Protein AF-A0A1L0CRZ0-F1 (afdb_monomer_lite)

InterPro domains:
  IPR011990 Tetratricopeptide-like helical domain superfamily [G3DSA:1.25.40.10] (2-748)
  IPR015374 Chs5p-Arf1p binding [PF09295] (91-539)
  IPR015374 Chs5p-Arf1p binding [PTHR31975] (4-539)

Radius of gyration: 28.96 Å; chains: 1; bounding box: 88×79×81 Å

Secondary structure (DSSP, 8-state):
----GGG--EEE-SSTTHHHHHHHHHHHHHHHHTS--SS----S-TT-SS-PPEEEEEEEEEEPTT----GGGS-TTS-HHHHHHHS-EEEEEEEEEEEES---SSHHHHHHHHHHHHHHHHH----TT-----SEEETTEEE--EEEEEEEEEEETTTTEEEEEEEETTTEEEEEEE-TT--THHHHTTT-----TTSTTS---HHHHHHHHHHHHHHHHHHH---STT----S-TTEEE--GGG--SSS-HHHHHHHHHHHHGGGGGGG---TT-SS--SSSSHHHHHHHHHHHHH--HHHHHHHHHHHHHH---HHHHHHHHHHHHHHHHHTT-HHHHHHHHHHHHHHHHTS-HHHHHHTHHHHHHHHHHHHHHHHHHHHTT-TT----HHHHHHHHHHHHHH-TTSHHHHHHHHHHHHHHT-HHHHHHHHHT---TTPPPPP----SSTT--SSSPPEE-PPPSSS--HHHHT--HHHHHHHHHHS-HHHHT-GGGG--HHHHHHHHHHHHHHHHS-HHHHHHHHHHHEE-GGGGS---S--TTHHHHTTTPEEPPHHHHHHHHHHHHHHHHHHHHHHHHHHHHHT---SS-S--------HHHHHHHHHHHHHTT-HHHHHHHHHHHHHHS--HHHHHHHHHHHHHHHHHHHHHHHTTSS-HHHHHHHHHHHHHHHHHHHHHHHHHHHHTTB---HHHHHHHHHHHHHHTSGGGHHHHHHHHHHHS-HHHHHHHHHHHHTT--

Organism: NCBI:txid56406

Structure (mmCIF, N/CA/C/O backbone):
data_AF-A0A1L0CRZ0-F1
#
_entry.id   AF-A0A1L0CRZ0-F1
#
loop_
_atom_site.group_PDB
_atom_site.id
_atom_site.type_symbol
_atom_site.label_atom_id
_atom_site.label_alt_id
_atom_site.label_comp_id
_atom_site.label_asym_id
_atom_site.label_entity_id
_atom_site.label_seq_id
_atom_site.pdbx_PDB_ins_code
_atom_site.Cartn_x
_atom_site.Cartn_y
_atom_site.Cartn_z
_atom_site.occupancy
_atom_site.B_iso_or_equiv
_atom_site.auth_seq_id
_atom_site.auth_comp_id
_atom_site.auth_asym_id
_atom_site.auth_atom_id
_atom_site.pdbx_PDB_model_num
ATOM 1 N N . MET A 1 1 ? 21.233 -5.491 -5.737 1.00 48.38 1 MET A N 1
ATOM 2 C CA . MET A 1 1 ? 21.230 -6.700 -6.592 1.00 48.38 1 MET A CA 1
ATOM 3 C C . MET A 1 1 ? 21.535 -6.374 -8.059 1.00 48.38 1 MET A C 1
ATOM 5 O O . MET A 1 1 ? 20.983 -5.420 -8.595 1.00 48.38 1 MET A O 1
ATOM 9 N N . ILE A 1 2 ? 22.414 -7.146 -8.714 1.00 55.91 2 ILE A N 1
ATOM 10 C CA . ILE A 1 2 ? 22.699 -7.035 -10.160 1.00 55.91 2 ILE A CA 1
ATOM 11 C C . ILE A 1 2 ? 21.461 -7.488 -10.950 1.00 55.91 2 ILE A C 1
ATOM 13 O O . ILE A 1 2 ? 20.835 -8.490 -10.604 1.00 55.91 2 ILE A O 1
ATOM 17 N N . LEU A 1 3 ? 21.094 -6.751 -12.003 1.00 72.81 3 LEU A N 1
ATOM 18 C CA . LEU A 1 3 ? 19.977 -7.111 -12.873 1.00 72.81 3 LEU A CA 1
ATOM 19 C C . LEU A 1 3 ? 20.285 -8.415 -13.631 1.00 72.81 3 LEU A C 1
ATOM 21 O O . LEU A 1 3 ? 21.003 -8.404 -14.626 1.00 72.81 3 LEU A O 1
ATOM 25 N N . ASN A 1 4 ? 19.712 -9.529 -13.179 1.00 77.31 4 ASN A N 1
ATOM 26 C CA . ASN A 1 4 ? 19.877 -10.834 -13.822 1.00 77.31 4 ASN A CA 1
ATOM 27 C C . ASN A 1 4 ? 18.765 -11.109 -14.838 1.00 77.31 4 ASN A C 1
ATOM 29 O O . ASN A 1 4 ? 17.605 -10.745 -14.617 1.00 77.31 4 ASN A O 1
ATOM 33 N N . GLN A 1 5 ? 19.089 -11.842 -15.907 1.00 82.31 5 GLN A N 1
ATOM 34 C CA . GLN A 1 5 ? 18.139 -12.231 -16.957 1.00 82.31 5 GLN A CA 1
ATOM 35 C C . GLN A 1 5 ? 16.940 -13.015 -16.411 1.00 82.31 5 GLN A C 1
ATOM 37 O O . GLN A 1 5 ? 15.825 -12.890 -16.918 1.00 82.31 5 GLN A O 1
ATOM 42 N N . SER A 1 6 ? 17.163 -13.802 -15.357 1.00 81.94 6 SER A N 1
ATOM 43 C CA . SER A 1 6 ? 16.134 -14.595 -14.681 1.00 81.94 6 SER A CA 1
ATOM 44 C C . SER A 1 6 ? 15.103 -13.763 -13.908 1.00 81.94 6 SER A C 1
ATOM 46 O O . SER A 1 6 ? 14.075 -14.295 -13.500 1.00 81.94 6 SER A O 1
ATOM 48 N N . THR A 1 7 ? 15.345 -12.460 -13.741 1.00 83.62 7 THR A N 1
ATOM 49 C CA . THR A 1 7 ? 14.470 -11.541 -12.996 1.00 83.62 7 THR A CA 1
ATOM 50 C C . THR A 1 7 ? 13.693 -10.577 -13.897 1.00 83.62 7 THR A C 1
ATOM 52 O O . THR A 1 7 ? 12.997 -9.703 -13.386 1.00 83.62 7 THR A O 1
ATOM 55 N N . ILE A 1 8 ? 13.820 -10.701 -15.225 1.00 88.75 8 ILE A N 1
ATOM 56 C CA . ILE A 1 8 ? 13.175 -9.814 -16.204 1.00 88.75 8 ILE A CA 1
ATOM 57 C C . ILE A 1 8 ? 12.020 -10.571 -16.878 1.00 88.75 8 ILE A C 1
ATOM 59 O O . ILE A 1 8 ? 12.276 -11.430 -17.729 1.00 88.75 8 ILE A O 1
ATOM 63 N N . PRO A 1 9 ? 10.753 -10.289 -16.525 1.00 91.25 9 PRO A N 1
ATOM 64 C CA . PRO A 1 9 ? 9.622 -10.801 -17.288 1.00 91.25 9 PRO A CA 1
ATOM 65 C C . PRO A 1 9 ? 9.536 -10.102 -18.646 1.00 91.25 9 PRO A C 1
ATOM 67 O O . PRO A 1 9 ? 9.933 -8.949 -18.774 1.00 91.25 9 PRO A O 1
ATOM 70 N N . GLU A 1 10 ? 8.997 -10.776 -19.662 1.00 90.94 10 GLU A N 1
ATOM 71 C CA . GLU A 1 10 ? 8.817 -10.188 -20.995 1.00 90.94 10 GLU A CA 1
ATOM 72 C C . GLU A 1 10 ? 7.510 -10.646 -21.646 1.00 90.94 10 GLU A C 1
ATOM 74 O O . GLU A 1 10 ? 7.184 -11.832 -21.659 1.00 90.94 10 GLU A O 1
ATOM 79 N N . VAL A 1 11 ? 6.789 -9.710 -22.255 1.00 91.44 11 VAL A N 1
ATOM 80 C CA . VAL A 1 11 ? 5.614 -9.967 -23.094 1.00 91.44 11 VAL A CA 1
ATOM 81 C C . VAL A 1 11 ? 5.996 -9.737 -24.548 1.00 91.44 11 VAL A C 1
ATOM 83 O O . VAL A 1 11 ? 6.642 -8.744 -24.869 1.00 91.44 11 VAL A O 1
ATOM 86 N N . THR A 1 12 ? 5.625 -10.661 -25.432 1.00 90.19 12 THR A N 1
ATOM 87 C CA . THR A 1 12 ? 5.870 -10.523 -26.877 1.00 90.19 12 THR A CA 1
ATOM 88 C C . THR A 1 12 ? 4.821 -9.640 -27.550 1.00 90.19 12 THR A C 1
ATOM 90 O O . THR A 1 12 ? 3.622 -9.821 -27.341 1.00 90.19 12 THR A O 1
ATOM 93 N N . ASP A 1 13 ? 5.278 -8.709 -28.388 1.00 86.25 13 ASP A N 1
ATOM 94 C CA . ASP A 1 13 ? 4.403 -7.868 -29.207 1.00 86.25 13 ASP A CA 1
ATOM 95 C C . ASP A 1 13 ? 4.008 -8.583 -30.510 1.00 86.25 13 ASP A C 1
ATOM 97 O O . ASP A 1 13 ? 4.809 -9.298 -31.116 1.00 86.25 13 ASP A O 1
ATOM 101 N N . GLU A 1 14 ? 2.792 -8.326 -30.993 1.00 83.56 14 GLU A N 1
ATOM 102 C CA . GLU A 1 14 ? 2.298 -8.819 -32.287 1.00 83.56 14 GLU A CA 1
ATOM 103 C C . GLU A 1 14 ? 2.924 -8.072 -33.474 1.00 83.56 14 GLU A C 1
ATOM 105 O O . GLU A 1 14 ? 3.139 -8.642 -34.546 1.00 83.56 14 GLU A O 1
ATOM 110 N N . TYR A 1 15 ? 3.213 -6.784 -33.289 1.00 80.62 15 TYR A N 1
ATOM 111 C CA . TYR A 1 15 ? 3.861 -5.929 -34.276 1.00 80.62 15 TYR A CA 1
ATOM 112 C C . TYR A 1 15 ? 4.860 -4.983 -33.607 1.00 80.62 15 TYR A C 1
ATOM 114 O O . TYR A 1 15 ? 4.836 -4.762 -32.398 1.00 80.62 15 TYR A O 1
ATOM 122 N N . LEU A 1 16 ? 5.757 -4.421 -34.416 1.00 78.75 16 LEU A N 1
ATOM 123 C CA . LEU A 1 16 ? 6.826 -3.545 -33.947 1.00 78.75 16 LEU A CA 1
ATOM 124 C C . LEU A 1 16 ? 6.248 -2.346 -33.170 1.00 78.75 16 LEU A C 1
ATOM 126 O O . LEU A 1 16 ? 5.421 -1.613 -33.708 1.00 78.75 16 LEU A O 1
ATOM 130 N N . SER A 1 17 ? 6.693 -2.131 -31.928 1.00 79.06 17 SER A N 1
ATOM 131 C CA . SER A 1 17 ? 6.272 -0.983 -31.102 1.00 79.06 17 SER A CA 1
ATOM 132 C C . SER A 1 17 ? 4.788 -0.974 -30.689 1.00 79.06 17 SER A C 1
ATOM 134 O O . SER A 1 17 ? 4.218 0.094 -30.449 1.00 79.06 17 SER A O 1
ATOM 136 N N . GLN A 1 18 ? 4.150 -2.148 -30.560 1.00 84.50 18 GLN A N 1
ATOM 137 C CA . GLN A 1 18 ? 2.753 -2.267 -30.115 1.00 84.50 18 GLN A CA 1
ATOM 138 C C . GLN A 1 18 ? 2.515 -1.620 -28.745 1.00 84.50 18 GLN A C 1
ATOM 140 O O . GLN A 1 18 ? 1.563 -0.849 -28.592 1.00 84.50 18 GLN A O 1
ATOM 145 N N . ALA A 1 19 ? 3.372 -1.906 -27.762 1.00 86.00 19 ALA A N 1
ATOM 146 C CA . ALA A 1 19 ? 3.200 -1.404 -26.400 1.00 86.00 19 ALA A CA 1
ATOM 147 C C . ALA A 1 19 ? 3.255 0.133 -26.333 1.00 86.00 19 ALA A C 1
ATOM 149 O O . ALA A 1 19 ? 2.377 0.760 -25.735 1.00 86.00 19 ALA A O 1
ATOM 150 N N . LEU A 1 20 ? 4.229 0.751 -27.013 1.00 85.50 20 LEU A N 1
ATOM 151 C CA . LEU A 1 20 ? 4.345 2.212 -27.126 1.00 85.50 20 LEU A CA 1
ATOM 152 C C . LEU A 1 20 ? 3.129 2.841 -27.819 1.00 85.50 20 LEU A C 1
ATOM 154 O O . LEU A 1 20 ? 2.609 3.860 -27.359 1.00 85.50 20 LEU A O 1
ATOM 158 N N . PHE A 1 21 ? 2.639 2.222 -28.895 1.00 83.31 21 PHE A N 1
ATOM 159 C CA . PHE A 1 21 ? 1.452 2.699 -29.604 1.00 83.31 21 PHE A CA 1
ATOM 160 C C . PHE A 1 21 ? 0.204 2.696 -28.705 1.00 83.31 21 PHE A C 1
ATOM 162 O O . PHE A 1 21 ? -0.512 3.700 -28.621 1.00 83.31 21 PHE A O 1
ATOM 169 N N . GLU A 1 22 ? -0.059 1.591 -28.001 1.00 83.44 22 GLU A N 1
ATOM 170 C CA . GLU A 1 22 ? -1.217 1.495 -27.104 1.00 83.44 22 GLU A CA 1
ATOM 171 C C . GLU A 1 22 ? -1.066 2.389 -25.861 1.00 83.44 22 GLU A C 1
ATOM 173 O O . GLU A 1 22 ? -2.067 2.936 -25.381 1.00 83.44 22 GLU A O 1
ATOM 178 N N . ARG A 1 23 ? 0.161 2.623 -25.373 1.00 85.31 23 ARG A N 1
ATOM 179 C CA . ARG A 1 23 ? 0.439 3.603 -24.309 1.00 85.31 23 ARG A CA 1
ATOM 180 C C . ARG A 1 23 ? 0.071 5.020 -24.743 1.00 85.31 23 ARG A C 1
ATOM 182 O O . ARG A 1 23 ? -0.731 5.666 -24.071 1.00 85.31 23 ARG A O 1
ATOM 189 N N . GLN A 1 24 ? 0.542 5.460 -25.908 1.00 81.56 24 GLN A N 1
ATOM 190 C CA . GLN A 1 24 ? 0.249 6.800 -26.426 1.00 81.56 24 GLN A CA 1
ATOM 191 C C . GLN A 1 24 ? -1.250 7.018 -26.684 1.00 81.56 24 GLN A C 1
ATOM 193 O O . GLN A 1 24 ? -1.809 8.085 -26.418 1.00 81.56 24 GLN A O 1
ATOM 198 N N . LYS A 1 25 ? -1.942 5.987 -27.175 1.00 79.75 25 LYS A N 1
ATOM 199 C CA . LYS A 1 25 ? -3.401 6.003 -27.334 1.00 79.75 25 LYS A CA 1
ATOM 200 C C . LYS A 1 25 ? -4.125 6.095 -25.988 1.00 79.75 25 LYS A C 1
ATOM 202 O O . LYS A 1 25 ? -5.126 6.806 -25.891 1.00 79.75 25 LYS A O 1
ATOM 207 N N . SER A 1 26 ? -3.615 5.418 -24.959 1.00 78.25 26 SER A N 1
ATOM 208 C CA . SER A 1 26 ? -4.152 5.483 -23.593 1.00 78.25 26 SER A CA 1
ATOM 209 C C . SER A 1 26 ? -3.949 6.866 -22.965 1.00 78.25 26 SER A C 1
ATOM 211 O O . SER A 1 26 ? -4.863 7.372 -22.321 1.00 78.25 26 SER A O 1
ATOM 213 N N . LEU A 1 27 ? -2.831 7.543 -23.252 1.00 76.31 27 LEU A N 1
ATOM 214 C CA . LEU A 1 27 ? -2.550 8.900 -22.766 1.00 76.31 27 LEU A CA 1
ATOM 215 C C . LEU A 1 27 ? -3.605 9.930 -23.211 1.00 76.31 27 LEU A C 1
ATOM 217 O O . LEU A 1 27 ? -3.998 10.808 -22.437 1.00 76.31 27 LEU A O 1
ATOM 221 N N . ARG A 1 28 ? -4.140 9.783 -24.433 1.00 69.94 28 ARG A N 1
ATOM 222 C CA . ARG A 1 28 ? -5.269 10.597 -24.925 1.00 69.94 28 ARG A CA 1
ATOM 223 C C . ARG A 1 28 ? -6.557 10.353 -24.138 1.00 69.94 28 ARG A C 1
ATOM 225 O O . ARG A 1 28 ? -7.314 11.295 -23.926 1.00 69.94 28 ARG A O 1
ATOM 232 N N . LEU A 1 29 ? -6.809 9.113 -23.716 1.00 66.19 29 LEU A N 1
ATOM 233 C CA . LEU A 1 29 ? -7.982 8.766 -22.909 1.00 66.19 29 LEU A CA 1
ATOM 234 C C . LEU A 1 29 ? -7.854 9.367 -21.505 1.00 66.19 29 LEU A C 1
ATOM 236 O O . LEU A 1 29 ? -8.732 10.124 -21.098 1.00 66.19 29 LEU A O 1
ATOM 240 N N . TRP A 1 30 ? -6.721 9.147 -20.832 1.00 63.62 30 TRP A N 1
ATOM 241 C CA . TRP A 1 30 ? -6.451 9.686 -19.491 1.00 63.62 30 TRP A CA 1
ATOM 242 C C . TRP A 1 30 ? -6.563 11.211 -19.436 1.00 63.62 30 TRP A C 1
ATOM 244 O O . TRP A 1 30 ? -7.198 11.775 -18.547 1.00 63.62 30 TRP A O 1
ATOM 254 N N . SER A 1 31 ? -6.020 11.896 -20.441 1.00 57.59 31 SER A N 1
ATOM 255 C CA . SER A 1 31 ? -5.991 13.359 -20.471 1.00 57.59 31 SER A CA 1
ATOM 256 C C . SER A 1 31 ? -7.346 14.029 -20.721 1.00 57.59 31 SER A C 1
ATOM 258 O O . SER A 1 31 ? -7.517 15.202 -20.379 1.00 57.59 31 SER A O 1
ATOM 260 N N . ASN A 1 32 ? -8.298 13.334 -21.350 1.00 47.41 32 ASN A N 1
ATOM 261 C CA . ASN A 1 32 ? -9.626 13.887 -21.627 1.00 47.41 32 ASN A CA 1
ATOM 262 C C . ASN A 1 32 ? -10.521 13.869 -20.379 1.00 47.41 32 ASN A C 1
ATOM 264 O O . ASN A 1 32 ? -11.357 14.753 -20.223 1.00 47.41 32 ASN A O 1
ATOM 268 N N . HIS A 1 33 ? -10.297 12.928 -19.459 1.00 47.53 33 HIS A N 1
ATOM 269 C CA . HIS A 1 33 ? -11.049 12.823 -18.205 1.00 47.53 33 HIS A CA 1
ATOM 270 C C . HIS A 1 33 ? -10.680 13.902 -17.171 1.00 47.53 33 HIS A C 1
ATOM 272 O O . HIS A 1 33 ? -11.473 14.206 -16.288 1.00 47.53 33 HIS A O 1
ATOM 278 N N . LEU A 1 34 ? -9.509 14.532 -17.307 1.00 47.81 34 LEU A N 1
ATOM 279 C CA . LEU A 1 34 ? -8.996 15.539 -16.368 1.00 47.81 34 LEU A CA 1
ATOM 280 C C . LEU A 1 34 ? -9.437 16.983 -16.680 1.00 47.81 34 LEU A C 1
ATOM 282 O O . LEU A 1 34 ? -9.203 17.878 -15.869 1.00 47.81 34 LEU A O 1
ATOM 286 N N . GLN A 1 35 ? -10.048 17.243 -17.844 1.00 41.91 35 GLN A N 1
ATOM 287 C CA . GLN A 1 35 ? -10.444 18.600 -18.261 1.00 41.91 35 GLN A CA 1
ATOM 288 C C . GLN A 1 35 ? -11.885 18.983 -17.900 1.00 41.91 35 GLN A C 1
ATOM 290 O O . GLN A 1 35 ? -12.223 20.167 -17.950 1.00 41.91 35 GLN A O 1
ATOM 295 N N . GLU A 1 36 ? -12.720 18.024 -17.502 1.00 33.81 36 GLU A N 1
ATOM 296 C CA . GLU A 1 36 ? -14.083 18.281 -17.040 1.00 33.81 36 GLU A CA 1
ATOM 297 C C . GLU A 1 36 ? -14.145 18.174 -15.514 1.00 33.81 36 GLU A C 1
ATOM 299 O O . GLU A 1 36 ? -14.246 17.088 -14.955 1.00 33.81 36 GLU A O 1
ATOM 304 N N . VAL A 1 37 ? -14.130 19.306 -14.812 1.00 37.50 37 VAL A N 1
ATOM 305 C CA . VAL A 1 37 ? -14.744 19.367 -13.477 1.00 37.50 37 VAL A CA 1
ATOM 306 C C . VAL A 1 37 ? -15.699 20.554 -13.478 1.00 37.50 37 VAL A C 1
ATOM 308 O O . VAL A 1 37 ? -15.270 21.695 -13.666 1.00 37.50 37 VAL A O 1
ATOM 311 N N . PRO A 1 38 ? -17.009 20.296 -13.319 1.00 39.12 38 PRO A N 1
ATOM 312 C CA . PRO A 1 38 ? -17.594 20.560 -12.010 1.00 39.12 38 PRO A CA 1
ATOM 313 C C . PRO A 1 38 ? -18.615 19.509 -11.527 1.00 39.12 38 PRO A C 1
ATOM 315 O O . PRO A 1 38 ? -19.578 19.167 -12.203 1.00 39.12 38 PRO A O 1
ATOM 318 N N . VAL A 1 39 ? -18.452 19.138 -10.254 1.00 33.75 39 VAL A N 1
ATOM 319 C CA . VAL A 1 39 ? -19.509 18.905 -9.248 1.00 33.75 39 VAL A CA 1
ATOM 320 C C . VAL A 1 39 ? -20.385 17.644 -9.339 1.00 33.75 39 VAL A C 1
ATOM 322 O O . VAL A 1 39 ? -20.712 17.130 -8.277 1.00 33.75 39 VAL A O 1
ATOM 325 N N . GLU A 1 40 ? -20.707 17.049 -10.485 1.00 30.17 40 GLU A N 1
ATOM 326 C CA . GLU A 1 40 ? -21.538 15.824 -10.495 1.00 30.17 40 GLU A CA 1
ATOM 327 C C . GLU A 1 40 ? -21.241 14.914 -11.692 1.00 30.17 40 GLU A C 1
ATOM 329 O O . GLU A 1 40 ? -21.928 14.981 -12.707 1.00 30.17 40 GLU A O 1
ATOM 334 N N . VAL A 1 41 ? -20.277 13.995 -11.574 1.00 28.11 41 VAL A N 1
ATOM 335 C CA . VAL A 1 41 ? -20.257 12.807 -12.445 1.00 28.11 41 VAL A CA 1
ATOM 336 C C . VAL A 1 41 ? -19.919 11.568 -11.626 1.00 28.11 41 VAL A C 1
ATOM 338 O O . VAL A 1 41 ? -18.829 11.410 -11.084 1.00 28.11 41 VAL A O 1
ATOM 341 N N . LYS A 1 42 ? -20.908 10.678 -11.541 1.00 29.97 42 LYS A N 1
ATOM 342 C CA . LYS A 1 42 ? -20.794 9.323 -11.010 1.00 29.97 42 LYS A CA 1
ATOM 343 C C . LYS A 1 42 ? -19.965 8.459 -11.976 1.00 29.97 42 LYS A C 1
ATOM 345 O O . LYS A 1 42 ? -20.487 8.053 -13.004 1.00 29.97 42 LYS A O 1
ATOM 350 N N . SER A 1 43 ? -18.720 8.184 -11.574 1.00 33.06 43 SER A N 1
ATOM 351 C CA . SER A 1 43 ? -17.918 6.953 -11.738 1.00 33.06 43 SER A CA 1
ATOM 352 C C . SER A 1 43 ? -17.751 6.310 -13.130 1.00 33.06 43 SER A C 1
ATOM 354 O O . SER A 1 43 ? -18.717 5.848 -13.733 1.00 33.06 43 SER A O 1
ATOM 356 N N . LEU A 1 44 ? -16.489 6.079 -13.535 1.00 35.06 44 LEU A N 1
ATOM 357 C CA . LEU A 1 44 ? -15.878 4.736 -13.428 1.00 35.06 44 LEU A CA 1
ATOM 358 C C . LEU A 1 44 ? -14.355 4.764 -13.683 1.00 35.06 44 LEU A C 1
ATOM 360 O O . LEU A 1 44 ? -13.917 4.919 -14.819 1.00 35.06 44 LEU A O 1
ATOM 364 N N . LYS A 1 45 ? -13.612 4.476 -12.598 1.00 41.25 45 LYS A N 1
ATOM 365 C CA . LYS A 1 45 ? -12.151 4.298 -12.419 1.00 41.25 45 LYS A CA 1
ATOM 366 C C . LYS A 1 45 ? -11.333 5.547 -12.061 1.00 41.25 45 LYS A C 1
ATOM 368 O O . LYS A 1 45 ? -10.366 5.900 -12.719 1.00 41.25 45 LYS A O 1
ATOM 373 N N . ASP A 1 46 ? -11.627 6.103 -10.889 1.00 42.94 46 ASP A N 1
ATOM 374 C CA . ASP A 1 46 ? -10.885 7.190 -10.221 1.00 42.94 46 ASP A CA 1
ATOM 375 C C . ASP A 1 46 ? -9.463 6.811 -9.725 1.00 42.94 46 ASP A C 1
ATOM 377 O O . ASP A 1 46 ? -8.899 7.481 -8.861 1.00 42.94 46 ASP A O 1
ATOM 381 N N . GLY A 1 47 ? -8.867 5.745 -10.274 1.00 43.84 47 GLY A N 1
ATOM 382 C CA . GLY A 1 47 ? -7.487 5.308 -10.020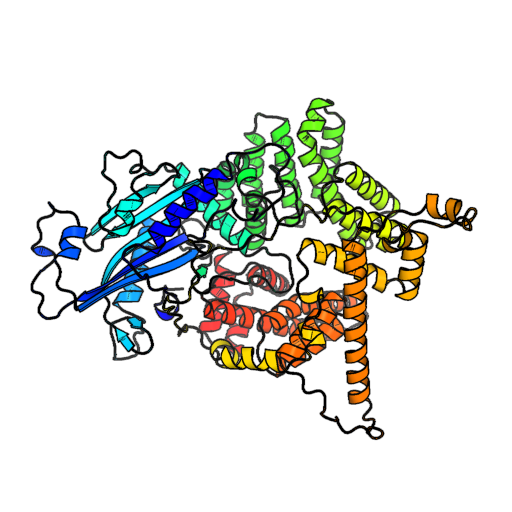 1.00 43.84 47 GLY A CA 1
ATOM 383 C C . GLY A 1 47 ? -6.464 5.859 -11.024 1.00 43.84 47 GLY A C 1
ATOM 384 O O . GLY A 1 47 ? -5.306 5.461 -10.997 1.00 43.84 47 GLY A O 1
ATOM 385 N N . GLU A 1 48 ? -6.866 6.748 -11.935 1.00 52.78 48 GLU A N 1
ATOM 386 C CA . GLU A 1 48 ? -6.044 7.163 -13.086 1.00 52.78 48 GLU A CA 1
ATOM 387 C C . GLU A 1 48 ? -5.187 8.421 -12.850 1.00 52.78 48 GLU A C 1
ATOM 389 O O . GLU A 1 48 ? -4.398 8.787 -13.717 1.00 52.78 48 GLU A O 1
ATOM 394 N N . TYR A 1 49 ? -5.266 9.060 -11.676 1.00 60.28 49 TYR A N 1
ATOM 395 C CA . TYR A 1 49 ? -4.516 10.295 -11.385 1.00 60.28 49 TYR A CA 1
ATOM 396 C C . TYR A 1 49 ? -3.000 10.122 -11.450 1.00 60.28 49 TYR A C 1
ATOM 398 O O . TYR A 1 49 ? -2.281 11.009 -11.906 1.00 60.28 49 TYR A O 1
ATOM 406 N N . LEU A 1 50 ? -2.506 8.972 -10.998 1.00 77.94 50 LEU A N 1
ATOM 407 C CA . LEU A 1 50 ? -1.075 8.713 -10.999 1.00 77.94 50 LEU A CA 1
ATOM 408 C C . LEU A 1 50 ? -0.595 8.296 -12.388 1.00 77.94 50 LEU A C 1
ATOM 410 O O . LEU A 1 50 ? 0.536 8.621 -12.728 1.00 77.94 50 LEU A O 1
ATOM 414 N N . GLY A 1 51 ? -1.427 7.642 -13.208 1.00 79.50 51 GLY A N 1
ATOM 415 C CA . GLY A 1 51 ? -1.095 7.124 -14.546 1.00 79.50 51 GLY A CA 1
ATOM 416 C C . GLY A 1 51 ? -0.583 5.667 -14.560 1.00 79.50 51 GLY A C 1
ATOM 417 O O . GLY A 1 51 ? -0.668 4.969 -13.544 1.00 79.50 51 GLY A O 1
ATOM 418 N N . PRO A 1 52 ? -0.002 5.193 -15.676 1.00 84.62 52 PRO A N 1
ATOM 419 C CA . PRO A 1 52 ? 0.516 3.827 -15.818 1.00 84.62 52 PRO A CA 1
ATOM 420 C C . PRO A 1 52 ? 1.892 3.631 -15.151 1.00 84.62 52 PRO A C 1
ATOM 422 O O . PRO A 1 52 ? 2.606 4.610 -14.938 1.00 84.62 52 PRO A O 1
ATOM 425 N N . PRO A 1 53 ? 2.310 2.386 -14.848 1.00 89.19 53 PRO A N 1
ATOM 426 C CA . PRO A 1 53 ? 3.711 2.100 -14.519 1.00 89.19 53 PRO A CA 1
ATOM 427 C C . PRO A 1 53 ? 4.648 2.485 -15.673 1.00 89.19 53 PRO A C 1
ATOM 429 O O . PRO A 1 53 ? 4.207 2.666 -16.814 1.00 89.19 53 PRO A O 1
ATOM 432 N N . ASP A 1 54 ? 5.945 2.595 -15.396 1.00 93.44 54 ASP A N 1
ATOM 433 C CA . ASP A 1 54 ? 6.922 2.855 -16.451 1.00 93.44 54 ASP A CA 1
ATOM 434 C C . ASP A 1 54 ? 6.997 1.641 -17.389 1.00 93.44 54 ASP A C 1
ATOM 436 O O . ASP A 1 54 ? 6.784 0.497 -16.978 1.00 93.44 54 ASP A O 1
ATOM 440 N N . LEU A 1 55 ? 7.242 1.888 -18.673 1.00 93.50 55 LEU A N 1
ATOM 441 C CA . LEU A 1 55 ? 7.276 0.861 -19.714 1.00 93.50 55 LEU A CA 1
ATOM 442 C C . LEU A 1 55 ? 8.694 0.748 -20.264 1.00 93.50 55 LEU A C 1
ATOM 444 O O . LEU A 1 55 ? 9.285 1.757 -20.641 1.00 93.50 55 LEU A O 1
ATOM 448 N N . VAL A 1 56 ? 9.204 -0.476 -20.366 1.00 94.69 56 VAL A N 1
ATOM 449 C CA . VAL A 1 56 ? 10.431 -0.784 -21.103 1.00 94.69 56 VAL A CA 1
ATOM 450 C C . VAL A 1 56 ? 10.050 -1.603 -22.320 1.00 94.69 56 VAL A C 1
ATOM 452 O O . VAL A 1 56 ? 9.466 -2.679 -22.193 1.00 94.69 56 VAL A O 1
ATOM 455 N N . GLN A 1 57 ? 10.399 -1.106 -23.499 1.00 92.62 57 GLN A N 1
ATOM 456 C CA . GLN A 1 57 ? 10.248 -1.827 -24.750 1.00 92.62 57 GLN A CA 1
ATOM 457 C C . GLN A 1 57 ? 11.618 -2.168 -25.339 1.00 92.62 57 GLN A C 1
ATOM 459 O O . GLN A 1 57 ? 12.455 -1.292 -25.543 1.00 92.62 57 GLN A O 1
ATOM 464 N N . VAL A 1 58 ? 11.829 -3.445 -25.645 1.00 92.75 58 VAL A N 1
ATOM 465 C CA . VAL A 1 58 ? 13.080 -3.996 -26.164 1.00 92.75 58 VAL A CA 1
ATOM 466 C C . VAL A 1 58 ? 12.859 -4.517 -27.579 1.00 92.75 58 VAL A C 1
ATOM 468 O O . VAL A 1 58 ? 11.951 -5.306 -27.836 1.00 92.75 58 VAL A O 1
ATOM 471 N N . TYR A 1 59 ? 13.727 -4.121 -28.505 1.00 91.00 59 TYR A N 1
ATOM 472 C CA . TYR A 1 59 ? 13.828 -4.742 -29.821 1.00 91.00 59 TYR A CA 1
ATOM 473 C C . TYR A 1 59 ? 15.071 -5.628 -29.884 1.00 91.00 59 TYR A C 1
ATOM 475 O O . TYR A 1 59 ? 16.203 -5.148 -29.758 1.00 91.00 59 TYR A O 1
ATOM 483 N N . LYS A 1 60 ? 14.859 -6.927 -30.113 1.00 90.56 60 LYS A N 1
ATOM 484 C CA . LYS A 1 60 ? 15.920 -7.938 -30.135 1.00 90.56 60 LYS A CA 1
ATOM 485 C C . LYS A 1 60 ? 15.830 -8.849 -31.355 1.00 90.56 60 LYS A C 1
ATOM 487 O O . LYS A 1 60 ? 14.753 -9.106 -31.896 1.00 90.56 60 LYS A O 1
ATOM 492 N N . TYR A 1 61 ? 16.981 -9.329 -31.813 1.00 89.50 61 TYR A N 1
ATOM 493 C CA . TYR A 1 61 ? 17.091 -10.146 -33.020 1.00 89.50 61 TYR A CA 1
ATOM 494 C C . TYR A 1 61 ? 18.207 -11.186 -32.922 1.00 89.50 61 TYR A C 1
ATOM 496 O O . TYR A 1 61 ? 19.137 -11.057 -32.132 1.00 89.50 61 TYR A O 1
ATOM 504 N N . ILE A 1 62 ? 18.125 -12.222 -33.753 1.00 88.44 62 ILE A N 1
ATOM 505 C CA . ILE A 1 62 ? 19.192 -13.208 -33.943 1.00 88.44 62 ILE A CA 1
ATOM 506 C C . ILE A 1 62 ? 19.892 -12.890 -35.262 1.00 88.44 62 ILE A C 1
ATOM 508 O O . ILE A 1 62 ? 19.268 -12.925 -36.330 1.00 88.44 62 ILE A O 1
ATOM 512 N N . GLN A 1 63 ? 21.185 -12.576 -35.181 1.00 81.75 63 GLN A N 1
ATOM 513 C CA . GLN A 1 63 ? 22.005 -12.256 -36.348 1.00 81.75 63 GLN A CA 1
ATOM 514 C C . GLN A 1 63 ? 22.173 -13.484 -37.255 1.00 81.75 63 GLN A C 1
ATOM 516 O O . GLN A 1 63 ? 22.426 -14.592 -36.773 1.00 81.75 63 GLN A O 1
ATOM 521 N N . ASP A 1 64 ? 22.025 -13.291 -38.568 1.00 80.31 64 ASP A N 1
ATOM 522 C CA . ASP A 1 64 ? 22.305 -14.338 -39.549 1.00 80.31 64 ASP A CA 1
ATOM 523 C C . ASP A 1 64 ? 23.833 -14.547 -39.664 1.00 80.31 64 ASP A C 1
ATOM 525 O O . ASP A 1 64 ? 24.558 -13.579 -39.902 1.00 80.31 64 ASP A O 1
ATOM 529 N N . PRO A 1 65 ? 24.358 -15.781 -39.521 1.00 73.19 65 PRO A N 1
ATOM 530 C CA . PRO A 1 65 ? 25.790 -16.057 -39.667 1.00 73.19 65 PRO A CA 1
ATOM 531 C C . PRO A 1 65 ? 26.366 -15.690 -41.042 1.00 73.19 65 PRO A C 1
ATOM 533 O O . PRO A 1 65 ? 27.579 -15.558 -41.179 1.00 73.19 65 PRO A O 1
ATOM 536 N N . SER A 1 66 ? 25.516 -15.583 -42.069 1.00 71.31 66 SER A N 1
ATOM 537 C CA . SER A 1 66 ? 25.905 -15.212 -43.434 1.00 71.31 66 SER A CA 1
ATOM 538 C C . SER A 1 66 ? 26.002 -13.701 -43.665 1.00 71.31 66 SER A C 1
ATOM 540 O O . SER A 1 66 ? 26.336 -13.276 -44.776 1.00 71.31 66 SER A O 1
ATOM 542 N N . ASP A 1 67 ? 25.693 -12.891 -42.652 1.00 66.44 67 ASP A N 1
ATOM 543 C CA . ASP A 1 67 ? 25.709 -11.442 -42.773 1.00 66.44 67 ASP A CA 1
ATOM 544 C C . ASP A 1 67 ? 27.136 -10.876 -42.710 1.00 66.44 67 ASP A C 1
ATOM 546 O O . ASP A 1 67 ? 27.905 -11.171 -41.797 1.00 66.44 67 ASP A O 1
ATOM 550 N N . THR A 1 68 ? 27.496 -10.052 -43.694 1.00 61.88 68 THR A N 1
ATOM 551 C CA . THR A 1 68 ? 28.826 -9.429 -43.817 1.00 61.88 68 THR A CA 1
ATOM 552 C C . THR A 1 68 ? 28.809 -7.934 -43.501 1.00 61.88 68 THR A C 1
ATOM 554 O O . THR A 1 68 ? 29.838 -7.269 -43.638 1.00 61.88 68 THR A O 1
ATOM 557 N N . THR A 1 69 ? 27.653 -7.369 -43.142 1.00 64.00 69 THR A N 1
ATOM 558 C CA . THR A 1 69 ? 27.523 -5.950 -42.791 1.00 64.00 69 THR A CA 1
ATOM 559 C C . THR A 1 69 ? 28.136 -5.680 -41.417 1.00 64.00 69 THR A C 1
ATOM 561 O O . THR A 1 69 ? 27.676 -6.209 -40.406 1.00 64.00 69 THR A O 1
ATOM 564 N N . ASN A 1 70 ? 29.166 -4.832 -41.380 1.00 59.22 70 ASN A N 1
ATOM 565 C CA . ASN A 1 70 ? 29.827 -4.404 -40.147 1.00 59.22 70 ASN A CA 1
ATOM 566 C C . ASN A 1 70 ? 29.402 -2.979 -39.773 1.00 59.22 70 ASN A C 1
ATOM 568 O O . ASN A 1 70 ? 29.414 -2.092 -40.631 1.00 59.22 70 ASN A O 1
ATOM 572 N N . GLU A 1 71 ? 29.143 -2.737 -38.484 1.00 55.38 71 GLU A N 1
ATOM 573 C CA . GLU A 1 71 ? 28.842 -1.402 -37.930 1.00 55.38 71 GLU A CA 1
ATOM 574 C C . GLU A 1 71 ? 29.899 -0.355 -38.313 1.00 55.38 71 GLU A C 1
ATOM 576 O O . GLU A 1 71 ? 29.572 0.781 -38.640 1.00 55.38 71 GLU A O 1
ATOM 581 N N . SER A 1 72 ? 31.172 -0.755 -38.382 1.00 53.34 72 SER A N 1
ATOM 582 C CA . SER A 1 72 ? 32.300 0.120 -38.729 1.00 53.34 72 SER A CA 1
ATOM 583 C C . SER A 1 72 ? 32.314 0.614 -40.182 1.00 53.34 72 SER A C 1
ATOM 585 O O . SER A 1 72 ? 33.079 1.521 -40.508 1.00 53.34 72 SER A O 1
ATOM 587 N N . SER A 1 73 ? 31.496 0.027 -41.063 1.00 48.16 73 SER A N 1
ATOM 588 C CA . SER A 1 73 ? 31.430 0.370 -42.492 1.00 48.16 73 SER A CA 1
ATOM 589 C C . SER A 1 73 ? 30.243 1.265 -42.872 1.00 48.16 73 SER A C 1
ATOM 591 O O . SER A 1 73 ? 30.201 1.769 -43.997 1.00 48.16 73 SER A O 1
ATOM 593 N N . TYR A 1 74 ? 29.310 1.512 -41.945 1.00 50.09 74 TYR A N 1
ATOM 594 C CA . TYR A 1 74 ? 28.178 2.412 -42.161 1.00 50.09 74 TYR A CA 1
ATOM 595 C C . TYR A 1 74 ? 28.583 3.872 -41.918 1.00 50.09 74 TYR A C 1
ATOM 597 O O . TYR A 1 74 ? 29.080 4.244 -40.858 1.00 50.09 74 TYR A O 1
ATOM 605 N N . LEU A 1 75 ? 28.369 4.725 -42.921 1.00 47.97 75 LEU A N 1
ATOM 606 C CA . LEU A 1 75 ? 28.532 6.173 -42.782 1.00 47.97 75 LEU A CA 1
ATOM 607 C C . LEU A 1 75 ? 27.412 6.737 -41.881 1.00 47.97 75 LEU A C 1
ATOM 609 O O . LEU A 1 75 ? 26.250 6.412 -42.117 1.00 47.97 75 LEU A O 1
ATOM 613 N N . PRO A 1 76 ? 27.704 7.661 -40.944 1.00 47.16 76 PRO A N 1
ATOM 614 C CA . PRO A 1 76 ? 26.742 8.217 -39.976 1.00 47.16 76 PRO A CA 1
ATOM 615 C C . PRO A 1 76 ? 25.709 9.191 -40.586 1.00 47.16 76 PRO A C 1
ATOM 617 O O . PRO A 1 76 ? 25.238 10.107 -39.921 1.00 47.16 76 PRO A O 1
ATOM 620 N N . LYS A 1 77 ? 25.392 9.062 -41.881 1.00 47.62 77 LYS A N 1
ATOM 621 C CA . LYS A 1 77 ? 24.474 9.966 -42.597 1.00 47.62 77 LYS A CA 1
ATOM 622 C C . LYS A 1 77 ? 23.024 9.477 -42.645 1.00 47.62 77 LYS A C 1
ATOM 624 O O . LYS A 1 77 ? 22.156 10.281 -42.963 1.00 47.62 77 LYS A O 1
ATOM 629 N N . ASN A 1 78 ? 22.776 8.213 -42.315 1.00 52.44 78 ASN A N 1
ATOM 630 C CA . ASN A 1 78 ? 21.446 7.611 -42.273 1.00 52.44 78 ASN A CA 1
ATOM 631 C C . ASN A 1 78 ? 21.127 7.243 -40.818 1.00 52.44 78 ASN A C 1
ATOM 633 O O . ASN A 1 78 ? 22.048 6.998 -40.037 1.00 52.44 78 ASN A O 1
ATOM 637 N N . SER A 1 79 ? 19.852 7.278 -40.436 1.00 59.59 79 SER A N 1
ATOM 638 C CA . SER A 1 79 ? 19.428 7.064 -39.048 1.00 59.59 79 SER A CA 1
ATOM 639 C C . SER A 1 79 ? 19.947 5.716 -38.505 1.00 59.59 79 SER A C 1
ATOM 641 O O . SER A 1 79 ? 20.078 4.767 -39.282 1.00 59.59 79 SER A O 1
ATOM 643 N N . PRO A 1 80 ? 20.215 5.571 -37.191 1.00 62.06 80 PRO A N 1
ATOM 644 C CA . PRO A 1 80 ? 20.539 4.279 -36.565 1.00 62.06 80 PRO A CA 1
ATOM 645 C C . PRO A 1 80 ? 19.580 3.142 -36.938 1.00 62.06 80 PRO A C 1
ATOM 647 O O . PRO A 1 80 ? 19.967 1.976 -37.022 1.00 62.06 80 PRO A O 1
ATOM 650 N N . LEU A 1 81 ? 18.319 3.502 -37.179 1.00 66.88 81 LEU A N 1
ATOM 651 C CA . LEU A 1 81 ? 17.266 2.606 -37.628 1.00 66.88 81 LEU A CA 1
ATOM 652 C C . LEU A 1 81 ? 17.570 2.005 -39.002 1.00 66.88 81 LEU A C 1
ATOM 654 O O . LEU A 1 81 ? 17.364 0.808 -39.179 1.00 66.88 81 LEU A O 1
ATOM 658 N N . ASP A 1 82 ? 18.086 2.785 -39.953 1.00 65.81 82 ASP A N 1
ATOM 659 C CA . ASP A 1 82 ? 18.352 2.314 -41.319 1.00 65.81 82 ASP A CA 1
ATOM 660 C C . ASP A 1 82 ? 19.375 1.170 -41.318 1.00 65.81 82 ASP A C 1
ATOM 662 O O . ASP A 1 82 ? 19.132 0.125 -41.917 1.00 65.81 82 ASP A O 1
ATOM 666 N N . PHE A 1 83 ? 20.452 1.301 -40.532 1.00 68.19 83 PHE A N 1
ATOM 667 C CA . PHE A 1 83 ? 21.415 0.214 -40.322 1.00 68.19 83 PHE A CA 1
ATOM 668 C C . PHE A 1 83 ? 20.748 -1.036 -39.740 1.00 68.19 83 PHE A C 1
ATOM 670 O O . PHE A 1 83 ? 20.932 -2.144 -40.246 1.00 68.19 83 PHE A O 1
ATOM 677 N N . LEU A 1 84 ? 19.941 -0.862 -38.689 1.00 71.94 84 LEU A N 1
ATOM 678 C CA . LEU A 1 84 ? 19.251 -1.979 -38.057 1.00 71.94 84 LEU A CA 1
ATOM 679 C C . LEU A 1 84 ? 18.300 -2.678 -39.028 1.00 71.94 84 LEU A C 1
ATOM 681 O O . LEU A 1 84 ? 18.172 -3.895 -38.942 1.00 71.94 84 LEU A O 1
ATOM 685 N N . PHE A 1 85 ? 17.626 -1.968 -39.933 1.00 70.69 85 PHE A N 1
ATOM 686 C CA . PHE A 1 85 ? 16.728 -2.571 -40.925 1.00 70.69 85 PHE A CA 1
ATOM 687 C C . PHE A 1 85 ? 17.459 -3.256 -42.084 1.00 70.69 85 PHE A C 1
ATOM 689 O O . PHE A 1 85 ? 16.916 -4.222 -42.619 1.00 70.69 85 PHE A O 1
ATOM 696 N N . ASP A 1 86 ? 18.669 -2.813 -42.421 1.00 70.69 86 ASP A N 1
ATOM 697 C CA . ASP A 1 86 ? 19.472 -3.379 -43.511 1.00 70.69 86 ASP A CA 1
ATOM 698 C C . ASP A 1 86 ? 20.191 -4.694 -43.130 1.00 70.69 86 ASP A C 1
ATOM 700 O O . ASP A 1 86 ? 20.579 -5.462 -44.015 1.00 70.69 86 ASP A O 1
ATOM 704 N N . LEU A 1 87 ? 20.331 -4.992 -41.830 1.00 74.25 87 LEU A N 1
ATOM 705 C CA . LEU A 1 87 ? 20.901 -6.249 -41.318 1.00 74.25 87 LEU A CA 1
ATOM 706 C C . LEU A 1 87 ? 20.091 -7.485 -41.742 1.00 74.25 87 LEU A C 1
ATOM 708 O O . LEU A 1 87 ? 18.858 -7.517 -41.619 1.00 74.25 87 LEU A O 1
ATOM 712 N N . LYS A 1 88 ? 20.784 -8.569 -42.114 1.00 75.94 88 LYS A N 1
ATOM 713 C CA . LYS A 1 88 ? 20.149 -9.881 -42.308 1.00 75.94 88 LYS A CA 1
ATOM 714 C C . LYS A 1 88 ? 19.916 -10.555 -40.958 1.00 75.94 88 LYS A C 1
ATOM 716 O O . LYS A 1 88 ? 20.840 -10.830 -40.191 1.00 75.94 88 LYS A O 1
ATOM 721 N N . LYS A 1 89 ? 18.648 -10.854 -40.674 1.00 81.69 89 LYS A N 1
ATOM 722 C CA . LYS A 1 89 ? 18.199 -11.404 -39.388 1.00 81.69 89 LYS A CA 1
ATOM 723 C C . LYS A 1 89 ? 17.451 -12.708 -39.604 1.00 81.69 89 LYS A C 1
ATOM 725 O O . LYS A 1 89 ? 16.614 -12.801 -40.499 1.00 81.69 89 LYS A O 1
ATOM 730 N N . LYS A 1 90 ? 17.711 -13.689 -38.740 1.00 80.88 90 LYS A N 1
ATOM 731 C CA . LYS A 1 90 ? 16.996 -14.974 -38.736 1.00 80.88 90 LYS A CA 1
ATOM 732 C C . LYS A 1 90 ? 15.658 -14.883 -38.000 1.00 80.88 90 LYS A C 1
ATOM 734 O O . LYS A 1 90 ? 14.677 -15.486 -38.418 1.00 80.88 90 LYS A O 1
ATOM 739 N N . GLU A 1 91 ? 15.642 -14.142 -36.899 1.00 84.81 91 GLU A N 1
ATOM 740 C CA . GLU A 1 91 ? 14.474 -13.917 -36.048 1.00 84.81 91 GLU A CA 1
ATOM 741 C C . GLU A 1 91 ? 14.561 -12.487 -35.508 1.00 84.81 91 GLU A C 1
ATOM 743 O O . GLU A 1 91 ? 15.648 -12.041 -35.138 1.00 84.81 91 GLU A O 1
ATOM 748 N N . GLN A 1 92 ? 13.445 -11.763 -35.488 1.00 87.25 92 GLN A N 1
ATOM 749 C CA . GLN A 1 92 ? 13.336 -10.439 -34.875 1.00 87.25 92 GLN A CA 1
ATOM 750 C C . GLN A 1 92 ? 12.021 -10.365 -34.112 1.00 87.25 92 GLN A C 1
ATOM 752 O O . GLN A 1 92 ? 11.008 -10.888 -34.578 1.00 87.25 92 GLN A O 1
ATOM 757 N N . MET A 1 93 ? 12.043 -9.724 -32.952 1.00 88.69 93 MET A N 1
ATOM 758 C CA . MET A 1 93 ? 10.851 -9.508 -32.144 1.00 88.69 93 MET A CA 1
ATOM 759 C C . MET A 1 93 ? 10.995 -8.257 -31.292 1.00 88.69 93 MET A C 1
ATOM 761 O O . MET A 1 93 ? 12.104 -7.825 -30.964 1.00 88.69 93 MET A O 1
ATOM 765 N N . THR A 1 94 ? 9.850 -7.703 -30.923 1.00 89.50 94 THR A N 1
ATOM 766 C CA . THR A 1 94 ? 9.745 -6.736 -29.841 1.00 89.50 94 THR A CA 1
ATOM 767 C C . THR A 1 94 ? 9.113 -7.382 -28.634 1.00 89.50 94 THR A C 1
ATOM 769 O O . THR A 1 94 ? 8.145 -8.134 -28.747 1.00 89.50 94 THR A O 1
ATOM 772 N N . THR A 1 95 ? 9.684 -7.079 -27.483 1.00 92.25 95 THR A N 1
ATOM 773 C CA . THR A 1 95 ? 9.153 -7.456 -26.187 1.00 92.25 95 THR A CA 1
ATOM 774 C C . THR A 1 95 ? 8.982 -6.216 -25.333 1.00 92.25 95 THR A C 1
ATOM 776 O O . THR A 1 95 ? 9.660 -5.207 -25.539 1.00 92.25 95 THR A O 1
ATOM 779 N N . HIS A 1 96 ? 8.071 -6.274 -24.376 1.00 93.12 96 HIS A N 1
ATOM 780 C CA . HIS A 1 96 ? 7.910 -5.220 -23.391 1.00 93.12 96 HIS A CA 1
ATOM 781 C C . HIS A 1 96 ? 7.670 -5.795 -22.002 1.00 93.12 96 HIS A C 1
ATOM 783 O O . HIS A 1 96 ? 7.241 -6.939 -21.844 1.00 93.12 96 HIS A O 1
ATOM 789 N N . PHE A 1 97 ? 7.950 -4.981 -20.996 1.00 93.44 97 PHE A N 1
ATOM 790 C CA . PHE A 1 97 ? 7.596 -5.246 -19.610 1.00 93.44 97 PHE A CA 1
ATOM 791 C C . PHE A 1 97 ? 7.432 -3.925 -18.867 1.00 93.44 97 PHE A C 1
ATOM 793 O O . PHE A 1 97 ? 7.881 -2.870 -19.331 1.00 93.44 97 PHE A O 1
ATOM 800 N N . TYR A 1 98 ? 6.761 -3.971 -17.722 1.00 93.06 98 TYR A N 1
ATOM 801 C CA . TYR A 1 98 ? 6.584 -2.792 -16.884 1.00 93.06 98 TYR A CA 1
ATOM 802 C C . TYR A 1 98 ? 7.639 -2.746 -15.793 1.00 93.06 98 TYR A C 1
ATOM 804 O O . TYR A 1 98 ? 8.133 -3.774 -15.330 1.00 93.06 98 TYR A O 1
ATOM 812 N N . THR A 1 99 ? 7.974 -1.543 -15.362 1.00 92.88 99 THR A N 1
ATOM 813 C CA . THR A 1 99 ? 8.922 -1.338 -14.279 1.00 92.88 99 THR A CA 1
ATOM 814 C C . THR A 1 99 ? 8.507 -0.169 -13.400 1.00 92.88 99 THR A C 1
ATOM 816 O O . THR A 1 99 ? 7.754 0.714 -13.818 1.00 92.88 99 THR A O 1
ATOM 819 N N . ILE A 1 100 ? 8.955 -0.184 -12.150 1.00 90.62 100 ILE A N 1
ATOM 820 C CA . ILE A 1 100 ? 8.720 0.893 -11.193 1.00 90.62 100 ILE A CA 1
ATOM 821 C C . ILE A 1 100 ? 9.808 0.883 -10.112 1.00 90.62 100 ILE A C 1
ATOM 823 O O . ILE A 1 100 ? 10.307 -0.177 -9.734 1.00 90.62 100 ILE A O 1
ATOM 827 N N . GLY A 1 101 ? 10.164 2.061 -9.598 1.00 87.00 101 GLY A N 1
ATOM 828 C CA . GLY A 1 101 ? 11.164 2.212 -8.531 1.00 87.00 101 GLY A CA 1
ATOM 829 C C . GLY A 1 101 ? 12.602 2.439 -9.011 1.00 87.00 101 GLY A C 1
ATOM 830 O O . GLY A 1 101 ? 13.509 2.483 -8.186 1.00 87.00 101 GLY A O 1
ATOM 831 N N . ILE A 1 102 ? 12.817 2.612 -10.317 1.00 88.12 102 ILE A N 1
ATOM 832 C CA . ILE A 1 102 ? 14.117 3.009 -10.876 1.00 88.12 102 ILE A CA 1
ATOM 833 C C . ILE A 1 102 ? 14.329 4.511 -10.669 1.00 88.12 102 ILE A C 1
ATOM 835 O O . ILE A 1 102 ? 13.373 5.288 -10.678 1.00 88.12 102 ILE A O 1
ATOM 839 N N . ASP A 1 103 ? 15.587 4.923 -10.529 1.00 87.25 103 ASP A N 1
ATOM 840 C CA . ASP A 1 103 ? 15.957 6.333 -10.597 1.00 87.25 103 ASP A CA 1
ATOM 841 C C . ASP A 1 103 ? 15.796 6.892 -12.024 1.00 87.25 103 ASP A C 1
ATOM 843 O O . ASP A 1 103 ? 16.624 6.677 -12.911 1.00 87.25 103 ASP A O 1
ATOM 847 N N . ASN A 1 104 ? 14.708 7.630 -12.228 1.00 87.44 104 ASN A N 1
ATOM 848 C CA . ASN A 1 104 ? 14.390 8.387 -13.437 1.00 87.44 104 ASN A CA 1
ATOM 849 C C . ASN A 1 104 ? 14.577 9.906 -13.243 1.00 87.44 104 ASN A C 1
ATOM 851 O O . ASN A 1 104 ? 13.974 10.689 -13.977 1.00 87.44 104 ASN A O 1
ATOM 855 N N . SER A 1 105 ? 15.382 10.335 -12.260 1.00 86.31 105 SER A N 1
ATOM 856 C CA . SER A 1 105 ? 15.681 11.758 -12.028 1.00 86.31 105 SER A CA 1
ATOM 857 C C . SER A 1 105 ? 16.590 12.376 -13.093 1.00 86.31 105 SER A C 1
ATOM 859 O O . SER A 1 105 ? 16.502 13.577 -13.344 1.00 86.31 105 SER A O 1
ATOM 861 N N . ASP A 1 106 ? 17.429 11.561 -13.737 1.00 86.50 106 ASP A N 1
ATOM 862 C CA . ASP A 1 106 ? 18.359 11.982 -14.782 1.00 86.50 106 ASP A CA 1
ATOM 863 C C . ASP A 1 106 ? 18.418 10.944 -15.922 1.00 86.50 106 ASP A C 1
ATOM 865 O O . ASP A 1 106 ? 18.392 9.730 -15.675 1.00 86.50 106 ASP A O 1
ATOM 869 N N . PRO A 1 107 ? 18.534 11.380 -17.190 1.00 88.94 107 PRO A N 1
ATOM 870 C CA . PRO A 1 107 ? 18.640 10.471 -18.328 1.00 88.94 107 PRO A CA 1
ATOM 871 C C . PRO A 1 107 ? 19.848 9.526 -18.269 1.00 88.94 107 PRO A C 1
ATOM 873 O O . PRO A 1 107 ? 19.764 8.425 -18.811 1.00 88.94 107 PRO A O 1
ATOM 876 N N . ASN A 1 108 ? 20.960 9.890 -17.621 1.00 89.19 108 ASN A N 1
ATOM 877 C CA . ASN A 1 108 ? 22.125 9.006 -17.512 1.00 89.19 108 ASN A CA 1
ATOM 878 C C . ASN A 1 108 ? 21.845 7.803 -16.601 1.00 89.19 108 ASN A C 1
ATOM 880 O O . ASN A 1 108 ? 22.299 6.700 -16.917 1.00 89.19 108 ASN A O 1
ATOM 884 N N . SER A 1 109 ? 21.074 7.986 -15.521 1.00 88.06 109 SER A N 1
ATOM 885 C CA . SER A 1 109 ? 20.616 6.884 -14.660 1.00 88.06 109 SER A CA 1
ATOM 886 C C . SER A 1 109 ? 19.789 5.883 -15.471 1.00 88.06 109 SER A C 1
ATOM 888 O O . SER A 1 109 ? 20.050 4.678 -15.439 1.00 88.06 109 SER A O 1
ATOM 890 N N . ILE A 1 110 ? 18.875 6.389 -16.307 1.00 90.81 110 ILE A N 1
ATOM 891 C CA . ILE A 1 110 ? 18.050 5.565 -17.200 1.00 90.81 110 ILE A CA 1
ATOM 892 C C . ILE A 1 110 ? 18.920 4.848 -18.239 1.00 90.81 110 ILE A C 1
ATOM 894 O O . ILE A 1 110 ? 18.778 3.646 -18.428 1.00 90.81 110 ILE A O 1
ATOM 898 N N . VAL A 1 111 ? 19.860 5.538 -18.892 1.00 91.31 111 VAL A N 1
ATOM 899 C CA . VAL A 1 111 ? 20.762 4.922 -19.885 1.00 91.31 111 VAL A CA 1
ATOM 900 C C . VAL A 1 111 ? 21.632 3.826 -19.259 1.00 91.31 111 VAL A C 1
ATOM 902 O O . VAL A 1 111 ? 21.831 2.777 -19.875 1.00 91.31 111 VAL A O 1
ATOM 905 N N . SER A 1 112 ? 22.116 4.027 -18.030 1.00 90.12 112 SER A N 1
ATOM 906 C CA . SER A 1 112 ? 22.836 2.998 -17.269 1.00 90.12 112 SER A CA 1
ATOM 907 C C . SER A 1 112 ? 21.958 1.766 -17.036 1.00 90.12 112 SER A C 1
ATOM 909 O O . SER A 1 112 ? 22.379 0.641 -17.313 1.00 90.12 112 SER A O 1
ATOM 911 N N . TYR A 1 113 ? 20.706 1.974 -16.626 1.00 90.44 113 TYR A N 1
ATOM 912 C CA . TYR A 1 113 ? 19.727 0.903 -16.456 1.00 90.44 113 TYR A CA 1
ATOM 913 C C . TYR A 1 113 ? 19.429 0.158 -17.772 1.00 90.44 113 TYR A C 1
ATOM 915 O O . TYR A 1 113 ? 19.458 -1.074 -17.811 1.00 90.44 113 TYR A O 1
ATOM 923 N N . LEU A 1 114 ? 19.228 0.878 -18.881 1.00 92.44 114 LEU A N 1
ATOM 924 C CA . LEU A 1 114 ? 19.009 0.273 -20.200 1.00 92.44 114 LEU A CA 1
ATOM 925 C C . LEU A 1 114 ? 20.205 -0.566 -20.662 1.00 92.44 114 LEU A C 1
ATOM 927 O O . LEU A 1 114 ? 20.029 -1.618 -21.280 1.00 92.44 114 LEU A O 1
ATOM 931 N N . LYS A 1 115 ? 21.424 -0.135 -20.332 1.00 90.75 115 LYS A N 1
ATOM 932 C CA . LYS A 1 115 ? 22.635 -0.911 -20.599 1.00 90.75 115 LYS A CA 1
ATOM 933 C C . LYS A 1 115 ? 22.664 -2.212 -19.791 1.00 90.75 115 LYS A C 1
ATOM 935 O O . LYS A 1 115 ? 22.971 -3.248 -20.369 1.00 90.75 115 LYS A O 1
ATOM 940 N N . GLN A 1 116 ? 22.279 -2.183 -18.514 1.00 90.00 116 GLN A N 1
ATOM 941 C CA . GLN A 1 116 ? 22.173 -3.401 -17.697 1.00 90.00 116 GLN A CA 1
ATOM 942 C C . GLN A 1 116 ? 21.152 -4.389 -18.276 1.00 90.00 116 GLN A C 1
ATOM 944 O O . GLN A 1 116 ? 21.427 -5.584 -18.324 1.00 90.00 116 GLN A O 1
ATOM 949 N N . ILE A 1 117 ? 20.008 -3.905 -18.780 1.00 91.06 117 ILE A N 1
ATOM 950 C CA . ILE A 1 117 ? 19.022 -4.759 -19.468 1.00 91.06 117 ILE A CA 1
ATOM 951 C C . ILE A 1 117 ? 19.637 -5.408 -20.710 1.00 91.06 117 ILE A C 1
ATOM 953 O O . ILE A 1 117 ? 19.464 -6.607 -20.923 1.00 91.06 117 ILE A O 1
ATOM 957 N N . LYS A 1 118 ? 20.364 -4.638 -21.531 1.00 90.62 118 LYS A N 1
ATOM 958 C CA . LYS A 1 118 ? 21.058 -5.199 -22.697 1.00 90.62 118 LYS A CA 1
ATOM 959 C C . LYS A 1 118 ? 22.044 -6.281 -22.283 1.00 90.62 118 LYS A C 1
ATOM 961 O O . LYS A 1 118 ? 22.007 -7.365 -22.859 1.00 90.62 118 LYS A O 1
ATOM 966 N N . ASP A 1 119 ? 22.907 -5.984 -21.319 1.00 88.69 119 ASP A N 1
ATOM 967 C CA . ASP A 1 119 ? 23.951 -6.911 -20.891 1.00 88.69 119 ASP A CA 1
ATOM 968 C C . ASP A 1 119 ? 23.320 -8.197 -20.318 1.00 88.69 119 ASP A C 1
ATOM 970 O O . ASP A 1 119 ? 23.758 -9.293 -20.661 1.00 88.69 119 ASP A O 1
ATOM 974 N N . ALA A 1 120 ? 22.207 -8.087 -19.580 1.00 87.81 120 ALA A N 1
ATOM 975 C CA . ALA A 1 120 ? 21.435 -9.235 -19.098 1.00 87.81 120 ALA A CA 1
ATOM 976 C C . ALA A 1 120 ? 20.819 -10.079 -20.235 1.00 87.81 120 ALA A C 1
ATOM 978 O O . ALA A 1 120 ? 20.794 -11.306 -20.150 1.00 87.81 120 ALA A O 1
ATOM 979 N N . ILE A 1 121 ? 20.322 -9.456 -21.311 1.00 88.12 121 ILE A N 1
ATOM 980 C CA . ILE A 1 121 ? 19.726 -10.176 -22.453 1.00 88.12 121 ILE A CA 1
ATOM 981 C C . ILE A 1 121 ? 20.798 -10.837 -23.334 1.00 88.12 121 ILE A C 1
ATOM 983 O O . ILE A 1 121 ? 20.604 -11.971 -23.777 1.00 88.12 121 ILE A O 1
ATOM 987 N N . GLU A 1 122 ? 21.905 -10.147 -23.616 1.00 87.00 122 GLU A N 1
ATOM 988 C CA . GLU A 1 122 ? 22.947 -10.645 -24.527 1.00 87.00 122 GLU A CA 1
ATOM 989 C C . GLU A 1 122 ? 23.852 -11.692 -23.868 1.00 87.00 122 GLU A C 1
ATOM 991 O O . GLU A 1 122 ? 24.146 -12.718 -24.491 1.00 87.00 122 GLU A O 1
ATOM 996 N N . ASN A 1 123 ? 24.259 -11.465 -22.616 1.00 79.56 123 ASN A N 1
ATOM 997 C CA . ASN A 1 123 ? 25.225 -12.324 -21.927 1.00 79.56 123 ASN A CA 1
ATOM 998 C C . ASN A 1 123 ? 24.536 -13.430 -21.108 1.00 79.56 123 ASN A C 1
ATOM 1000 O O . ASN A 1 123 ? 25.089 -14.517 -20.965 1.00 79.56 123 ASN A O 1
ATOM 1004 N N . GLY A 1 124 ? 23.288 -13.221 -20.674 1.00 69.50 124 GLY A N 1
ATOM 1005 C CA . GLY A 1 124 ? 22.564 -14.165 -19.820 1.00 69.50 124 GLY A CA 1
ATOM 1006 C C . GLY A 1 124 ? 23.035 -14.111 -18.361 1.00 69.50 124 GLY A C 1
ATOM 1007 O O . GLY A 1 124 ? 23.493 -13.075 -17.884 1.00 69.50 124 GLY A O 1
ATOM 1008 N N . ASN A 1 125 ? 22.894 -15.222 -17.631 1.00 61.44 125 ASN A N 1
ATOM 1009 C CA . ASN A 1 125 ? 23.383 -15.343 -16.254 1.00 61.44 125 ASN A CA 1
ATOM 1010 C C . ASN A 1 125 ? 24.865 -15.758 -16.270 1.00 61.44 125 ASN A C 1
ATOM 1012 O O . ASN A 1 125 ? 25.173 -16.945 -16.148 1.00 61.44 125 ASN A O 1
ATOM 1016 N N . ASP A 1 126 ? 25.779 -14.801 -16.433 1.00 51.09 126 ASP A N 1
ATOM 1017 C CA . ASP A 1 126 ? 27.208 -15.044 -16.212 1.00 51.09 126 ASP A CA 1
ATOM 1018 C C . ASP A 1 126 ? 27.431 -15.348 -14.722 1.00 51.09 126 ASP A C 1
ATOM 1020 O O . ASP A 1 126 ? 27.444 -14.461 -13.872 1.00 51.09 126 ASP A O 1
ATOM 1024 N N . SER A 1 127 ? 27.579 -16.629 -14.389 1.00 47.50 127 SER A N 1
ATOM 1025 C CA . SER A 1 127 ? 28.217 -17.033 -13.139 1.00 47.50 127 SER A CA 1
ATOM 1026 C C . SER A 1 127 ? 29.598 -17.568 -13.489 1.00 47.50 127 SER A C 1
ATOM 1028 O O . SER A 1 127 ? 29.708 -18.486 -14.303 1.00 47.50 127 SER A O 1
ATOM 1030 N N . ASP A 1 128 ? 30.639 -17.018 -12.861 1.00 46.06 128 ASP A N 1
ATOM 1031 C CA . ASP A 1 128 ? 32.066 -17.347 -13.052 1.00 46.06 128 ASP A CA 1
ATOM 1032 C C . ASP A 1 128 ? 32.435 -18.833 -12.783 1.00 46.06 128 ASP A C 1
ATOM 1034 O O . ASP A 1 128 ? 33.609 -19.195 -12.707 1.00 46.06 128 ASP A O 1
ATOM 1038 N N . LEU A 1 129 ? 31.449 -19.718 -12.603 1.00 43.91 129 LEU A N 1
ATOM 1039 C CA . LEU A 1 129 ? 31.583 -21.080 -12.088 1.00 43.91 129 LEU A CA 1
ATOM 1040 C C . LEU A 1 129 ? 31.087 -22.189 -13.032 1.00 43.91 129 LEU A C 1
ATOM 1042 O O . LEU A 1 129 ? 31.147 -23.358 -12.647 1.00 43.91 129 LEU A O 1
ATOM 1046 N N . SER A 1 130 ? 30.663 -21.896 -14.267 1.00 42.25 130 SER A N 1
ATOM 1047 C CA . SER A 1 130 ? 30.316 -22.962 -15.222 1.00 42.25 130 SER A CA 1
ATOM 1048 C C . SER A 1 130 ? 30.638 -22.635 -16.678 1.00 42.25 130 SER A C 1
ATOM 1050 O O . SER A 1 130 ? 30.142 -21.659 -17.235 1.00 42.25 130 SER A O 1
ATOM 1052 N N . ASP A 1 131 ? 31.392 -23.524 -17.327 1.00 44.28 131 ASP A N 1
ATOM 1053 C CA . ASP A 1 131 ? 31.462 -23.622 -18.785 1.00 44.28 131 ASP A CA 1
ATOM 1054 C C . ASP A 1 131 ? 30.032 -23.841 -19.344 1.00 44.28 131 ASP A C 1
ATOM 1056 O O . ASP A 1 131 ? 29.430 -24.842 -18.955 1.00 44.28 131 ASP A O 1
ATOM 1060 N N . ILE A 1 132 ? 29.537 -22.988 -20.279 1.00 48.91 132 ILE A N 1
ATOM 1061 C CA . ILE A 1 132 ? 28.242 -23.016 -21.056 1.00 48.91 132 ILE A CA 1
ATOM 1062 C C . ILE A 1 132 ? 27.188 -22.004 -20.516 1.00 48.91 132 ILE A C 1
ATOM 1064 O O . ILE A 1 132 ? 26.846 -22.085 -19.349 1.00 48.91 132 ILE A O 1
ATOM 1068 N N . LYS A 1 133 ? 26.523 -21.083 -21.253 1.00 51.19 133 LYS A N 1
ATOM 1069 C CA . LYS A 1 133 ? 26.331 -20.712 -22.684 1.00 51.19 133 LYS A CA 1
ATOM 1070 C C . LYS A 1 133 ? 25.958 -19.210 -22.725 1.00 51.19 133 LYS A C 1
ATOM 1072 O O . LYS A 1 133 ? 24.955 -18.852 -22.123 1.00 51.19 133 LYS A O 1
ATOM 1077 N N . GLU A 1 134 ? 26.658 -18.389 -23.512 1.00 61.75 134 GLU A N 1
ATOM 1078 C CA . GLU A 1 134 ? 26.216 -17.017 -23.843 1.00 61.75 134 GLU A CA 1
ATOM 1079 C C . GLU A 1 134 ? 24.775 -17.021 -24.398 1.00 61.75 134 GLU A C 1
ATOM 1081 O O . GLU A 1 134 ? 24.480 -17.782 -25.336 1.00 61.75 134 GLU A O 1
ATOM 1086 N N . GLY A 1 135 ? 23.907 -16.155 -23.872 1.00 72.62 135 GLY A N 1
ATOM 1087 C CA . GLY A 1 135 ? 22.580 -15.869 -24.421 1.00 72.62 135 GLY A CA 1
ATOM 1088 C C . GLY A 1 135 ? 21.417 -16.048 -23.443 1.00 72.62 135 GLY A C 1
ATOM 1089 O O . GLY A 1 135 ? 21.535 -16.605 -22.356 1.00 72.62 135 GLY A O 1
ATOM 1090 N N . GLN A 1 136 ? 20.246 -15.592 -23.875 1.00 85.31 136 GLN A N 1
ATOM 1091 C CA . GLN A 1 136 ? 19.028 -15.548 -23.082 1.00 85.31 136 GLN A CA 1
ATOM 1092 C C . GLN A 1 136 ? 18.340 -16.917 -22.982 1.00 85.31 136 GLN A C 1
ATOM 1094 O O . GLN A 1 136 ? 18.072 -17.554 -24.006 1.00 85.31 136 GLN A O 1
ATOM 1099 N N . LEU A 1 137 ? 17.939 -17.340 -21.779 1.00 84.56 137 LEU A N 1
ATOM 1100 C CA . LEU A 1 137 ? 16.990 -18.443 -21.620 1.00 84.56 137 LEU A CA 1
ATOM 1101 C C . LEU A 1 137 ? 15.591 -17.988 -22.066 1.00 84.56 137 LEU A C 1
ATOM 1103 O O . LEU A 1 137 ? 14.996 -17.110 -21.444 1.00 84.56 137 LEU A O 1
ATOM 1107 N N . TRP A 1 138 ? 15.075 -18.594 -23.136 1.00 85.31 138 TRP A N 1
ATOM 1108 C CA . TRP A 1 138 ? 13.797 -18.264 -23.768 1.00 85.31 138 TRP A CA 1
ATOM 1109 C C . TRP A 1 138 ? 12.957 -19.533 -23.964 1.00 85.31 138 TRP A C 1
ATOM 1111 O O . TRP A 1 138 ? 13.279 -20.379 -24.809 1.00 85.31 138 TRP A O 1
ATOM 1121 N N . PHE A 1 139 ? 11.902 -19.690 -23.156 1.00 84.12 139 PHE A N 1
ATOM 1122 C CA . PHE A 1 139 ? 11.010 -20.867 -23.144 1.00 84.12 139 PHE A CA 1
ATOM 1123 C C . PHE A 1 139 ? 11.770 -22.211 -23.113 1.00 84.12 139 PHE A C 1
ATOM 1125 O O . PHE A 1 139 ? 11.526 -23.110 -23.916 1.00 84.12 139 PHE A O 1
ATOM 1132 N N . GLY A 1 140 ? 12.750 -22.329 -22.211 1.00 78.94 140 GLY A N 1
ATOM 1133 C CA . GLY A 1 140 ? 13.554 -23.546 -22.021 1.00 78.94 140 GLY A CA 1
ATOM 1134 C C . GLY A 1 140 ? 14.707 -23.736 -23.016 1.00 78.94 140 GLY A C 1
ATOM 1135 O O . GLY A 1 140 ? 15.475 -24.687 -22.883 1.00 78.94 140 GLY A O 1
ATOM 1136 N N . SER A 1 141 ? 14.873 -22.834 -23.989 1.00 84.31 141 SER A N 1
ATOM 1137 C CA . SER A 1 141 ? 15.975 -22.865 -24.958 1.00 84.31 141 SER A CA 1
ATOM 1138 C C . SER A 1 141 ? 16.852 -21.620 -24.850 1.00 84.31 141 SER A C 1
ATOM 1140 O O . SER A 1 141 ? 16.341 -20.511 -24.738 1.00 84.31 141 SER A O 1
ATOM 1142 N N . VAL A 1 142 ? 18.176 -21.783 -24.896 1.00 85.75 142 VAL A N 1
ATOM 1143 C CA . VAL A 1 142 ? 19.095 -20.635 -24.886 1.00 85.75 142 VAL A CA 1
ATOM 1144 C C . VAL A 1 142 ? 19.176 -20.038 -26.292 1.00 85.75 142 VAL A C 1
ATOM 1146 O O . VAL A 1 142 ? 19.600 -20.718 -27.234 1.00 85.75 142 VAL A O 1
ATOM 1149 N N . LYS A 1 143 ? 18.772 -18.774 -26.435 1.00 87.62 143 LYS A N 1
ATOM 1150 C CA . LYS A 1 143 ? 18.819 -17.991 -27.675 1.00 87.62 143 LYS A CA 1
ATOM 1151 C C . LYS A 1 143 ? 19.826 -16.846 -27.543 1.00 87.62 143 LYS A C 1
ATOM 1153 O O . LYS A 1 143 ? 19.754 -16.044 -26.621 1.00 87.62 143 LYS A O 1
ATOM 1158 N N . LYS A 1 144 ? 20.736 -16.724 -28.514 1.00 87.81 144 LYS A N 1
ATOM 1159 C CA . LYS A 1 144 ? 21.705 -15.616 -28.599 1.00 87.81 144 LYS A CA 1
ATOM 1160 C C . LYS A 1 144 ? 21.068 -14.381 -29.236 1.00 87.81 144 LYS A C 1
ATOM 1162 O O . LYS A 1 144 ? 21.292 -14.103 -30.416 1.00 87.81 144 LYS A O 1
ATOM 1167 N N . PHE A 1 145 ? 20.211 -13.698 -28.486 1.00 88.88 145 PHE A N 1
ATOM 1168 C CA . PHE A 1 145 ? 19.642 -12.429 -28.922 1.00 88.88 145 PHE A CA 1
ATOM 1169 C C . PHE A 1 145 ? 20.691 -11.316 -28.860 1.00 88.88 145 PHE A C 1
ATOM 1171 O O . PHE A 1 145 ? 21.470 -11.244 -27.918 1.00 88.88 145 PHE A O 1
ATOM 1178 N N . LYS A 1 146 ? 20.677 -10.444 -29.868 1.00 88.88 146 LYS A N 1
ATOM 1179 C CA . LYS A 1 146 ? 21.309 -9.125 -29.844 1.00 88.88 146 LYS A CA 1
ATOM 1180 C C . LYS A 1 146 ? 20.238 -8.061 -29.690 1.00 88.88 146 LYS A C 1
ATOM 1182 O O . LYS A 1 146 ? 19.158 -8.186 -30.279 1.00 88.88 146 LYS A O 1
ATOM 1187 N N . VAL A 1 147 ? 20.537 -7.019 -28.928 1.00 89.44 147 VAL A N 1
ATOM 1188 C CA . VAL A 1 147 ? 19.604 -5.918 -28.682 1.00 89.44 147 VAL A CA 1
ATOM 1189 C C . VAL A 1 147 ? 19.884 -4.786 -29.665 1.00 89.44 147 VAL A C 1
ATOM 1191 O O . VAL A 1 147 ? 20.980 -4.236 -29.695 1.00 89.44 147 VAL A O 1
ATOM 1194 N N . GLY A 1 148 ? 18.891 -4.425 -30.481 1.00 86.50 148 GLY A N 1
ATOM 1195 C CA . GLY A 1 148 ? 19.031 -3.314 -31.426 1.00 86.50 148 GLY A CA 1
ATOM 1196 C C . GLY A 1 148 ? 18.762 -1.958 -30.774 1.00 86.50 148 GLY A C 1
ATOM 1197 O O . GLY A 1 148 ? 19.574 -1.039 -30.884 1.00 86.50 148 GLY A O 1
ATOM 1198 N N . TRP A 1 149 ? 17.637 -1.841 -30.067 1.00 89.81 149 TRP A N 1
ATOM 1199 C CA . TRP A 1 149 ? 17.292 -0.650 -29.292 1.00 89.81 149 TRP A CA 1
ATOM 1200 C C . TRP A 1 149 ? 16.434 -1.011 -28.080 1.00 89.81 149 TRP A C 1
ATOM 1202 O O . TRP A 1 149 ? 15.739 -2.031 -28.082 1.00 89.81 149 TRP A O 1
ATOM 1212 N N . ILE A 1 150 ? 16.488 -0.158 -27.058 1.00 93.00 150 ILE A N 1
ATOM 1213 C CA . ILE A 1 150 ? 15.579 -0.198 -25.908 1.00 93.00 150 ILE A CA 1
ATOM 1214 C C . ILE A 1 150 ? 14.991 1.195 -25.709 1.00 93.00 150 ILE A C 1
ATOM 1216 O O . ILE A 1 150 ? 15.707 2.191 -25.803 1.00 93.00 150 ILE A O 1
ATOM 1220 N N . GLU A 1 151 ? 13.694 1.263 -25.438 1.00 92.38 151 GLU A N 1
ATOM 1221 C CA . GLU A 1 151 ? 12.978 2.495 -25.124 1.00 92.38 151 GLU A CA 1
ATOM 1222 C C . GLU A 1 151 ? 12.332 2.395 -23.741 1.00 92.38 151 GLU A C 1
ATOM 1224 O O . GLU A 1 151 ? 11.571 1.466 -23.472 1.00 92.38 151 GLU A O 1
ATOM 1229 N N . TYR A 1 152 ? 12.653 3.346 -22.867 1.00 94.62 152 TYR A N 1
ATOM 1230 C CA . TYR A 1 152 ? 12.046 3.511 -21.549 1.00 94.62 152 TYR A CA 1
ATOM 1231 C C . TYR A 1 152 ? 11.079 4.692 -21.569 1.00 94.62 152 TYR A C 1
ATOM 1233 O O . TYR A 1 152 ? 11.425 5.758 -22.081 1.00 94.62 152 TYR A O 1
ATOM 1241 N N . VAL A 1 153 ? 9.890 4.508 -20.993 1.00 93.38 153 VAL A N 1
ATOM 1242 C CA . VAL A 1 153 ? 8.853 5.541 -20.911 1.00 93.38 153 VAL A CA 1
ATOM 1243 C C . VAL A 1 153 ? 8.367 5.712 -19.481 1.00 93.38 153 VAL A C 1
ATOM 1245 O O . VAL A 1 153 ? 7.897 4.748 -18.873 1.00 93.38 153 VAL A O 1
ATOM 1248 N N . SER A 1 154 ? 8.414 6.946 -18.981 1.00 93.19 154 SER A N 1
ATOM 1249 C CA . SER A 1 154 ? 7.923 7.320 -17.652 1.00 93.19 154 SER A CA 1
ATOM 1250 C C . SER A 1 154 ? 6.884 8.433 -17.727 1.00 93.19 154 SER A C 1
ATOM 1252 O O . SER A 1 154 ? 6.949 9.277 -18.615 1.00 93.19 154 SER A O 1
ATOM 1254 N N . TYR A 1 155 ? 5.924 8.426 -16.802 1.00 91.00 155 TYR A N 1
ATOM 1255 C CA . TYR A 1 155 ? 4.777 9.338 -16.815 1.00 91.00 155 TYR A CA 1
ATOM 1256 C C . TYR A 1 155 ? 4.864 10.404 -15.719 1.00 91.00 155 TYR A C 1
ATOM 1258 O O . TYR A 1 155 ? 4.997 10.070 -14.535 1.00 91.00 155 TYR A O 1
ATOM 1266 N N . ASP A 1 156 ? 4.675 11.669 -16.102 1.00 90.50 156 ASP A N 1
ATOM 1267 C CA . ASP A 1 156 ? 4.515 12.812 -15.201 1.00 90.50 156 ASP A CA 1
ATOM 1268 C C . ASP A 1 156 ? 3.030 12.994 -14.806 1.00 90.50 156 ASP A C 1
ATOM 1270 O O . ASP A 1 156 ? 2.227 13.446 -15.631 1.00 90.50 156 ASP A O 1
ATOM 1274 N N . PRO A 1 157 ? 2.639 12.734 -13.541 1.00 86.50 157 PRO A N 1
ATOM 1275 C CA . PRO A 1 157 ? 1.259 12.910 -13.082 1.00 86.50 157 PRO A CA 1
ATOM 1276 C C . PRO A 1 157 ? 0.838 14.372 -12.850 1.00 86.50 157 PRO A C 1
ATOM 1278 O O . PRO A 1 157 ? -0.333 14.632 -12.591 1.00 86.50 157 PRO A O 1
ATOM 1281 N N . PHE A 1 158 ? 1.759 15.335 -12.902 1.00 86.50 158 PHE A N 1
ATOM 1282 C CA . PHE A 1 158 ? 1.481 16.756 -12.674 1.00 86.50 158 PHE A CA 1
ATOM 1283 C C . PHE A 1 158 ? 1.260 17.526 -13.976 1.00 86.50 158 PHE A C 1
ATOM 1285 O O . PHE A 1 158 ? 0.474 18.475 -13.998 1.00 86.50 158 PHE A O 1
ATOM 1292 N N . THR A 1 159 ? 1.953 17.138 -15.051 1.00 85.44 159 THR A N 1
ATOM 1293 C CA . THR A 1 159 ? 1.800 17.760 -16.380 1.00 85.44 159 THR A CA 1
ATOM 1294 C C . THR A 1 159 ? 1.164 16.846 -17.426 1.00 85.44 159 THR A C 1
ATOM 1296 O O . THR A 1 159 ? 0.802 17.329 -18.499 1.00 85.44 159 THR A O 1
ATOM 1299 N N . PHE A 1 160 ? 0.935 15.571 -17.090 1.00 85.44 160 PHE A N 1
ATOM 1300 C CA . PHE A 1 160 ? 0.278 14.568 -17.935 1.00 85.44 160 PHE A CA 1
ATOM 1301 C C . PHE A 1 160 ? 1.028 14.304 -19.250 1.00 85.44 160 PHE A C 1
ATOM 1303 O O . PHE A 1 160 ? 0.421 14.205 -20.321 1.00 85.44 160 PHE A O 1
ATOM 1310 N N . VAL A 1 161 ? 2.358 14.210 -19.163 1.00 87.19 161 VAL A N 1
ATOM 1311 C CA . VAL A 1 161 ? 3.249 13.895 -20.290 1.00 87.19 161 VAL A CA 1
ATOM 1312 C C . VAL A 1 161 ? 3.996 12.591 -20.036 1.00 87.19 161 VAL A C 1
ATOM 1314 O O . VAL A 1 161 ? 4.321 12.270 -18.894 1.00 87.19 161 VAL A O 1
ATOM 1317 N N . ASP A 1 162 ? 4.293 11.862 -21.105 1.00 90.75 162 ASP A N 1
ATOM 1318 C CA . ASP A 1 162 ? 5.210 10.724 -21.076 1.00 90.75 162 ASP A CA 1
ATOM 1319 C C . ASP A 1 162 ? 6.599 11.192 -21.537 1.00 90.75 162 ASP A C 1
ATOM 1321 O O . ASP A 1 162 ? 6.733 11.812 -22.591 1.00 90.75 162 ASP A O 1
ATOM 1325 N N . ILE A 1 163 ? 7.646 10.909 -20.765 1.00 92.19 163 ILE A N 1
ATOM 1326 C CA . ILE A 1 163 ? 9.043 11.109 -21.165 1.00 92.19 163 ILE A CA 1
ATOM 1327 C C . ILE A 1 163 ? 9.588 9.794 -21.707 1.00 92.19 163 ILE A C 1
ATOM 1329 O O . ILE A 1 163 ? 9.480 8.757 -21.056 1.00 92.19 163 ILE A O 1
ATOM 1333 N N . HIS A 1 164 ? 10.218 9.860 -22.874 1.00 91.88 164 HIS A N 1
ATOM 1334 C CA . HIS A 1 164 ? 10.802 8.742 -23.594 1.00 91.88 164 HIS A CA 1
ATOM 1335 C C . HIS A 1 164 ? 12.327 8.865 -23.633 1.00 91.88 164 HIS A C 1
ATOM 1337 O O . HIS A 1 164 ? 12.873 9.909 -24.002 1.00 91.88 164 HIS A O 1
ATOM 1343 N N . VAL A 1 165 ? 13.015 7.773 -23.308 1.00 92.38 165 VAL A N 1
ATOM 1344 C CA . VAL A 1 165 ? 14.464 7.613 -23.475 1.00 92.38 165 VAL A CA 1
ATOM 1345 C C . VAL A 1 165 ? 14.710 6.385 -24.330 1.00 92.38 165 VAL A C 1
ATOM 1347 O O . VAL A 1 165 ? 14.536 5.253 -23.879 1.00 92.38 165 VAL A O 1
ATOM 1350 N N . LYS A 1 166 ? 15.127 6.608 -25.572 1.00 90.25 166 LYS A N 1
ATOM 1351 C CA . LYS A 1 166 ? 15.411 5.557 -26.545 1.00 90.25 166 LYS A CA 1
ATOM 1352 C C . LYS A 1 166 ? 16.909 5.440 -26.769 1.00 90.25 166 LYS A C 1
ATOM 1354 O O . LYS A 1 166 ? 17.549 6.375 -27.247 1.00 90.25 166 LYS A O 1
ATOM 1359 N N . MET A 1 167 ? 17.469 4.284 -26.443 1.00 89.94 167 MET A N 1
ATOM 1360 C CA . MET A 1 167 ? 18.881 3.970 -26.626 1.00 89.94 167 MET A CA 1
ATOM 1361 C C . MET A 1 167 ? 19.061 3.030 -27.816 1.00 89.94 167 MET A C 1
ATOM 1363 O O . MET A 1 167 ? 18.555 1.908 -27.819 1.00 89.94 167 MET A O 1
ATOM 1367 N N . TYR A 1 168 ? 19.829 3.481 -28.806 1.00 86.25 168 TYR A N 1
ATOM 1368 C CA . TYR A 1 168 ? 20.338 2.656 -29.893 1.00 86.25 168 TYR A CA 1
ATOM 1369 C C . TYR A 1 168 ? 21.750 2.201 -29.555 1.00 86.25 168 TYR A C 1
ATOM 1371 O O . TYR A 1 168 ? 22.636 3.020 -29.292 1.00 86.25 168 TYR A O 1
ATOM 1379 N N . PHE A 1 169 ? 22.004 0.900 -29.634 1.00 78.81 169 PHE A N 1
ATOM 1380 C CA . PHE A 1 169 ? 23.329 0.360 -29.320 1.00 78.81 169 PHE A CA 1
ATOM 1381 C C . PHE A 1 169 ? 24.365 0.560 -30.433 1.00 78.81 169 PHE A C 1
ATOM 1383 O O . PHE A 1 169 ? 25.532 0.244 -30.241 1.00 78.81 169 PHE A O 1
ATOM 1390 N N . SER A 1 170 ? 23.969 1.227 -31.523 1.00 68.88 170 SER A N 1
ATOM 1391 C CA . SER A 1 170 ? 24.873 1.875 -32.479 1.00 68.88 170 SER A CA 1
ATOM 1392 C C . SER A 1 170 ? 25.508 3.174 -31.943 1.00 68.88 170 SER A C 1
ATOM 1394 O O . SER A 1 170 ? 26.339 3.768 -32.628 1.00 68.88 170 SER A O 1
ATOM 1396 N N . GLY A 1 171 ? 25.104 3.648 -30.754 1.00 69.94 171 GLY A N 1
ATOM 1397 C CA . GLY A 1 171 ? 25.719 4.778 -30.043 1.00 69.94 171 GLY A CA 1
ATOM 1398 C C . GLY A 1 171 ? 24.885 6.063 -29.949 1.00 69.94 171 GLY A C 1
ATOM 1399 O O . GLY A 1 171 ? 25.400 7.065 -29.459 1.00 69.94 171 GLY A O 1
ATOM 1400 N N . GLN A 1 172 ? 23.622 6.065 -30.391 1.00 82.81 172 GLN A N 1
ATOM 1401 C CA . GLN A 1 172 ? 22.735 7.236 -30.306 1.00 82.81 172 GLN A CA 1
ATOM 1402 C C . GLN A 1 172 ? 21.691 7.064 -29.196 1.00 82.81 172 GLN A C 1
ATOM 1404 O O . GLN A 1 172 ? 21.061 6.016 -29.089 1.00 82.81 172 GLN A O 1
ATOM 1409 N N . VAL A 1 173 ? 21.455 8.121 -28.416 1.00 87.12 173 VAL A N 1
ATOM 1410 C CA . VAL A 1 173 ? 20.344 8.206 -27.457 1.00 87.12 173 VAL A CA 1
ATOM 1411 C C . VAL A 1 173 ? 19.401 9.319 -27.909 1.00 87.12 173 VAL A C 1
ATOM 1413 O O . VAL A 1 173 ? 19.845 10.439 -28.158 1.00 87.12 173 VAL A O 1
ATOM 1416 N N . SER A 1 174 ? 18.115 9.007 -28.054 1.00 86.69 174 SER A N 1
ATOM 1417 C CA . SER A 1 174 ? 17.051 9.970 -28.341 1.00 86.69 174 SER A CA 1
ATOM 1418 C C . SER A 1 174 ? 16.208 10.167 -27.087 1.00 86.69 174 SER A C 1
ATOM 1420 O O . SER A 1 174 ? 15.762 9.197 -26.476 1.00 86.69 174 SER A O 1
ATOM 1422 N N . ILE A 1 175 ? 16.016 11.423 -26.697 1.00 90.19 175 ILE A N 1
ATOM 1423 C CA . ILE A 1 175 ? 15.218 11.815 -25.538 1.00 90.19 175 ILE A CA 1
ATOM 1424 C C . ILE A 1 175 ? 14.134 12.750 -26.044 1.00 90.19 175 ILE A C 1
ATOM 1426 O O . ILE A 1 175 ? 14.424 13.692 -26.781 1.00 90.19 175 ILE A O 1
ATOM 1430 N N . TYR A 1 176 ? 12.893 12.479 -25.668 1.00 89.00 176 TYR A N 1
ATOM 1431 C CA . TYR A 1 176 ? 11.763 13.309 -26.048 1.00 89.00 176 TYR A CA 1
ATOM 1432 C C . TYR A 1 176 ? 10.602 13.138 -25.071 1.00 89.00 176 TYR A C 1
ATOM 1434 O O . TYR A 1 176 ? 10.625 12.248 -24.227 1.00 89.00 176 TYR A O 1
ATOM 1442 N N . TYR A 1 177 ? 9.577 13.978 -25.179 1.00 90.12 177 TYR A N 1
ATOM 1443 C CA . TYR A 1 177 ? 8.325 13.786 -24.450 1.00 90.12 177 TYR A CA 1
ATOM 1444 C C . TYR A 1 177 ? 7.131 13.718 -25.400 1.00 90.12 177 TYR A C 1
ATOM 1446 O O . TYR A 1 177 ? 7.176 14.222 -26.524 1.00 90.12 177 TYR A O 1
ATOM 1454 N N . SER A 1 178 ? 6.050 13.101 -24.947 1.00 87.25 178 SER A N 1
ATOM 1455 C CA . SER A 1 178 ? 4.785 13.014 -25.657 1.00 87.25 178 SER A CA 1
ATOM 1456 C C . SER A 1 178 ? 3.636 13.503 -24.771 1.00 87.25 178 SER A C 1
ATOM 1458 O O . SER A 1 178 ? 3.612 13.307 -23.558 1.00 87.25 178 SER A O 1
ATOM 1460 N N . ASP A 1 179 ? 2.688 14.207 -25.385 1.00 85.25 179 ASP A N 1
ATOM 1461 C CA . ASP A 1 179 ? 1.462 14.685 -24.755 1.00 85.25 179 ASP A CA 1
ATOM 1462 C C . ASP A 1 179 ? 0.237 14.191 -25.538 1.00 85.25 179 ASP A C 1
ATOM 1464 O O . ASP A 1 179 ? 0.331 13.547 -26.590 1.00 85.25 179 ASP A O 1
ATOM 1468 N N . LYS A 1 180 ? -0.959 14.521 -25.046 1.00 77.69 180 LYS A N 1
ATOM 1469 C CA . LYS A 1 180 ? -2.221 14.157 -25.709 1.00 77.69 180 LYS A CA 1
ATOM 1470 C C . LYS A 1 180 ? -2.383 14.736 -27.119 1.00 77.69 180 LYS A C 1
ATOM 1472 O O . LYS A 1 180 ? -3.214 14.247 -27.884 1.00 77.69 180 LYS A O 1
ATOM 1477 N N . HIS A 1 181 ? -1.629 15.784 -27.444 1.00 79.12 181 HIS A N 1
ATOM 1478 C CA . HIS A 1 181 ? -1.676 16.500 -28.714 1.00 79.12 181 HIS A CA 1
ATOM 1479 C C . HIS A 1 181 ? -0.616 16.009 -29.707 1.00 79.12 181 HIS A C 1
ATOM 1481 O O . HIS A 1 181 ? -0.534 16.545 -30.809 1.00 79.12 181 HIS A O 1
ATOM 1487 N N . CYS A 1 182 ? 0.189 15.003 -29.355 1.00 75.00 182 CYS A N 1
ATOM 1488 C CA . CYS A 1 182 ? 1.130 14.402 -30.292 1.00 75.00 182 CYS A CA 1
ATOM 1489 C C . CYS A 1 182 ? 0.389 13.686 -31.426 1.00 75.00 182 CYS A C 1
ATOM 1491 O O . CYS A 1 182 ? -0.412 12.782 -31.174 1.00 75.00 182 CYS A O 1
ATOM 1493 N N . ASP A 1 183 ? 0.709 14.052 -32.669 1.00 65.38 183 ASP A N 1
ATOM 1494 C CA . ASP A 1 183 ? 0.087 13.510 -33.886 1.00 65.38 183 ASP A CA 1
ATOM 1495 C C . ASP A 1 183 ? 0.887 12.373 -34.549 1.00 65.38 183 ASP A C 1
ATOM 1497 O O . ASP A 1 183 ? 0.349 11.667 -35.394 1.00 65.38 183 ASP A O 1
ATOM 1501 N N . PHE A 1 184 ? 2.132 12.116 -34.131 1.00 69.56 184 PHE A N 1
ATOM 1502 C CA . PHE A 1 184 ? 3.006 11.077 -34.712 1.00 69.56 184 PHE A CA 1
ATOM 1503 C C . PHE A 1 184 ? 2.673 9.636 -34.268 1.00 69.56 184 PHE A C 1
ATOM 1505 O O . PHE A 1 184 ? 3.472 8.713 -34.406 1.00 69.56 184 PHE A O 1
ATOM 1512 N N . VAL A 1 185 ? 1.476 9.416 -33.720 1.00 61.12 185 VAL A N 1
ATOM 1513 C CA . VAL A 1 185 ? 1.070 8.132 -33.127 1.00 61.12 185 VAL A CA 1
ATOM 1514 C C . VAL A 1 185 ? 1.028 7.014 -34.171 1.00 61.12 185 VAL A C 1
ATOM 1516 O O . VAL A 1 185 ? 1.384 5.879 -33.870 1.00 61.12 185 VAL A O 1
ATOM 1519 N N . ASP A 1 186 ? 0.634 7.315 -35.409 1.00 59.84 186 ASP A N 1
ATOM 1520 C CA . ASP A 1 186 ? 0.615 6.313 -36.479 1.00 59.84 186 ASP A CA 1
ATOM 1521 C C . ASP A 1 186 ? 2.019 5.944 -36.982 1.00 59.84 186 ASP A C 1
ATOM 1523 O O . ASP A 1 186 ? 2.209 4.819 -37.444 1.00 59.84 186 ASP A O 1
ATOM 1527 N N . ASP A 1 187 ? 3.016 6.818 -36.808 1.00 62.94 187 ASP A N 1
ATOM 1528 C CA . ASP A 1 187 ? 4.409 6.534 -37.175 1.00 62.94 187 ASP A CA 1
ATOM 1529 C C . ASP A 1 187 ? 5.068 5.541 -36.199 1.00 62.94 187 ASP A C 1
ATOM 1531 O O . ASP A 1 187 ? 5.929 4.750 -36.599 1.00 62.94 187 ASP A O 1
ATOM 1535 N N . LEU A 1 188 ? 4.610 5.504 -34.936 1.00 63.47 188 LEU A N 1
ATOM 1536 C CA . LEU A 1 188 ? 5.062 4.531 -33.933 1.00 63.47 188 LEU A CA 1
ATOM 1537 C C . LEU A 1 188 ? 4.760 3.084 -34.351 1.00 63.47 188 LEU A C 1
ATOM 1539 O O . LEU A 1 188 ? 5.591 2.215 -34.107 1.00 63.47 188 LEU A O 1
ATOM 1543 N N . LYS A 1 189 ? 3.642 2.812 -35.047 1.00 57.22 189 LYS A N 1
ATOM 1544 C CA . LYS A 1 189 ? 3.286 1.453 -35.525 1.00 57.22 189 LYS A CA 1
ATOM 1545 C C . LYS A 1 189 ? 4.331 0.831 -36.447 1.00 57.22 189 LYS A C 1
ATOM 1547 O O . LYS A 1 189 ? 4.373 -0.386 -36.605 1.00 57.22 189 LYS A O 1
ATOM 1552 N N . PHE A 1 190 ? 5.128 1.662 -37.112 1.00 56.81 190 PHE A N 1
ATOM 1553 C CA . PHE A 1 190 ? 6.131 1.208 -38.067 1.00 56.81 190 PHE A CA 1
ATOM 1554 C C . PHE A 1 190 ? 7.524 1.093 -37.441 1.00 56.81 190 PHE A C 1
ATOM 1556 O O . PHE A 1 190 ? 8.455 0.700 -38.143 1.00 56.81 190 PHE A O 1
ATOM 1563 N N . GLY A 1 191 ? 7.685 1.452 -36.157 1.00 52.19 191 GLY A N 1
ATOM 1564 C CA . GLY A 1 191 ? 8.940 1.407 -35.394 1.00 52.19 191 GLY A CA 1
ATOM 1565 C C . GLY A 1 191 ? 10.120 2.158 -36.023 1.00 52.19 191 GLY A C 1
ATOM 1566 O O . GLY A 1 191 ? 11.263 1.950 -35.625 1.00 52.19 191 GLY A O 1
ATOM 1567 N N . LYS A 1 192 ? 9.846 3.029 -37.002 1.00 55.53 192 LYS A N 1
ATOM 1568 C CA . LYS A 1 192 ? 10.803 3.850 -37.765 1.00 55.53 192 LYS A CA 1
ATOM 1569 C C . LYS A 1 192 ? 10.766 5.316 -37.341 1.00 55.53 192 LYS A C 1
ATOM 1571 O O . LYS A 1 192 ? 10.972 6.210 -38.156 1.00 55.53 192 LYS A O 1
ATOM 1576 N N . PHE A 1 193 ? 10.422 5.567 -36.087 1.00 63.66 193 PHE A N 1
ATOM 1577 C CA . PHE A 1 193 ? 10.166 6.915 -35.621 1.00 63.66 193 PHE A CA 1
ATOM 1578 C C . PHE A 1 193 ? 11.287 7.397 -34.700 1.00 63.66 193 PHE A C 1
ATOM 1580 O O . PHE A 1 193 ? 11.558 6.779 -33.668 1.00 63.66 193 PHE A O 1
ATOM 1587 N N . ASP A 1 194 ? 11.909 8.502 -35.109 1.00 66.00 194 ASP A N 1
ATOM 1588 C CA . ASP A 1 194 ? 12.732 9.376 -34.279 1.00 66.00 194 ASP A CA 1
ATOM 1589 C C . ASP A 1 194 ? 12.146 10.790 -34.366 1.00 66.00 194 ASP A C 1
ATOM 1591 O O . ASP A 1 194 ? 11.749 11.255 -35.442 1.00 66.00 194 ASP A O 1
ATOM 1595 N N . ILE A 1 195 ? 12.105 11.495 -33.236 1.00 72.38 195 ILE A N 1
ATOM 1596 C CA . ILE A 1 195 ? 11.628 12.877 -33.207 1.00 72.38 195 ILE A CA 1
ATOM 1597 C C . ILE A 1 195 ? 12.662 13.790 -33.861 1.00 72.38 195 ILE A C 1
ATOM 1599 O O . ILE A 1 195 ? 13.833 13.804 -33.486 1.00 72.38 195 ILE A O 1
ATOM 1603 N N . SER A 1 196 ? 12.218 14.596 -34.831 1.00 69.56 196 SER A N 1
ATOM 1604 C CA . SER A 1 196 ? 13.087 15.587 -35.466 1.00 69.56 196 SER A CA 1
ATOM 1605 C C . SER A 1 196 ? 13.639 16.564 -34.415 1.00 69.56 196 SER A C 1
ATOM 1607 O O . SER A 1 196 ? 12.834 17.070 -33.627 1.00 69.56 196 SER A O 1
ATOM 1609 N N . PRO A 1 197 ? 14.930 16.945 -34.455 1.00 71.62 197 PRO A N 1
ATOM 1610 C CA . PRO A 1 197 ? 15.516 17.887 -33.492 1.00 71.62 197 PRO A CA 1
ATOM 1611 C C . PRO A 1 197 ? 14.805 19.246 -33.402 1.00 71.62 197 PRO A C 1
ATOM 1613 O O . PRO A 1 197 ? 14.872 19.918 -32.384 1.00 71.62 197 PRO A O 1
ATOM 1616 N N . ASN A 1 198 ? 14.088 19.644 -34.458 1.00 75.00 198 ASN A N 1
ATOM 1617 C CA . ASN A 1 198 ? 13.330 20.899 -34.510 1.00 75.00 198 ASN A CA 1
ATOM 1618 C C . ASN A 1 198 ? 11.913 20.789 -33.910 1.00 75.00 198 ASN A C 1
ATOM 1620 O O . ASN A 1 198 ? 11.146 21.751 -33.954 1.00 75.00 198 ASN A O 1
ATOM 1624 N N . SER A 1 199 ? 11.519 19.613 -33.421 1.00 79.25 199 SER A N 1
ATOM 1625 C CA . SER A 1 199 ? 10.205 19.396 -32.819 1.00 79.25 199 SER A CA 1
ATOM 1626 C C . SER A 1 199 ? 10.149 20.007 -31.423 1.00 79.25 199 SER A C 1
ATOM 1628 O O . SER A 1 199 ? 11.071 19.828 -30.631 1.00 79.25 199 SER A O 1
ATOM 1630 N N . LYS A 1 200 ? 9.013 20.617 -31.063 1.00 80.75 200 LYS A N 1
ATOM 1631 C CA . LYS A 1 200 ? 8.759 21.092 -29.688 1.00 80.75 200 LYS A CA 1
ATOM 1632 C C . LYS A 1 200 ? 8.826 19.977 -28.629 1.00 80.75 200 LYS A C 1
ATOM 1634 O O . LYS A 1 200 ? 8.919 20.272 -27.445 1.00 80.75 200 LYS A O 1
ATOM 1639 N N . TYR A 1 201 ? 8.731 18.721 -29.067 1.00 82.06 201 TYR A N 1
ATOM 1640 C CA . TYR A 1 201 ? 8.741 17.518 -28.236 1.00 82.06 201 TYR A CA 1
ATOM 1641 C C . TYR A 1 201 ? 10.154 16.993 -27.929 1.00 82.06 201 TYR A C 1
ATOM 1643 O O . TYR A 1 201 ? 10.302 16.089 -27.116 1.00 82.06 201 TYR A O 1
ATOM 1651 N N . HIS A 1 202 ? 11.191 17.539 -28.576 1.00 79.56 202 HIS A N 1
ATOM 1652 C CA . HIS A 1 202 ? 12.579 17.087 -28.425 1.00 79.56 202 HIS A CA 1
ATOM 1653 C C . HIS A 1 202 ? 13.266 17.646 -27.162 1.00 79.56 202 HIS A C 1
ATOM 1655 O O . HIS A 1 202 ? 14.134 16.997 -26.589 1.00 79.56 202 HIS A O 1
ATOM 1661 N N . GLU A 1 203 ? 12.899 18.847 -26.707 1.00 81.62 203 GLU A N 1
ATOM 1662 C CA . GLU A 1 203 ? 13.505 19.463 -25.518 1.00 81.62 203 GLU A CA 1
ATOM 1663 C C . GLU A 1 203 ? 12.733 19.089 -24.246 1.00 81.62 203 GLU A C 1
ATOM 1665 O O . GLU A 1 203 ? 11.585 19.494 -24.059 1.00 81.62 203 GLU A O 1
ATOM 1670 N N . VAL A 1 204 ? 13.374 18.323 -23.357 1.00 84.38 204 VAL A N 1
ATOM 1671 C CA . VAL A 1 204 ? 12.825 17.940 -22.047 1.00 84.38 204 VAL A CA 1
ATOM 1672 C C . VAL A 1 204 ? 13.446 18.811 -20.956 1.00 84.38 204 VAL A C 1
ATOM 1674 O O . VAL A 1 204 ? 14.653 18.771 -20.725 1.00 84.38 204 VAL A O 1
ATOM 1677 N N . ASN A 1 205 ? 12.613 19.592 -20.268 1.00 87.12 205 ASN A N 1
ATOM 1678 C CA . ASN A 1 205 ? 13.044 20.469 -19.177 1.00 87.12 205 ASN A CA 1
ATOM 1679 C C . ASN A 1 205 ? 13.390 19.680 -17.903 1.00 87.12 205 ASN A C 1
ATOM 1681 O O . ASN A 1 205 ? 12.725 18.697 -17.580 1.00 87.12 205 ASN A O 1
ATOM 1685 N N . GLU A 1 206 ? 14.328 20.193 -17.097 1.00 87.50 206 GLU A N 1
ATOM 1686 C CA . GLU A 1 206 ? 14.689 19.627 -15.780 1.00 87.50 206 GLU A CA 1
ATOM 1687 C C . GLU A 1 206 ? 13.479 19.461 -14.843 1.00 87.50 206 GLU A C 1
ATOM 1689 O O . GLU A 1 206 ? 13.391 18.496 -14.088 1.00 87.50 206 GLU A O 1
ATOM 1694 N N . SER A 1 207 ? 12.493 20.361 -14.919 1.00 88.81 207 SER A N 1
ATOM 1695 C CA . SER A 1 207 ? 11.273 20.257 -14.110 1.00 88.81 207 SER A CA 1
ATOM 1696 C C . SER A 1 207 ? 10.446 19.007 -14.425 1.00 88.81 207 SER A C 1
ATOM 1698 O O . SER A 1 207 ? 9.811 18.467 -13.526 1.00 88.81 207 SER A O 1
ATOM 1700 N N . LEU A 1 208 ? 10.439 18.550 -15.683 1.00 89.56 208 LEU A N 1
ATOM 1701 C CA . LEU A 1 208 ? 9.688 17.359 -16.094 1.00 89.56 208 LEU A CA 1
ATOM 1702 C C . LEU A 1 208 ? 10.362 16.083 -15.583 1.00 89.56 208 LEU A C 1
ATOM 1704 O O . LEU A 1 208 ? 9.671 15.174 -15.130 1.00 89.56 208 LEU A O 1
ATOM 1708 N N . TRP A 1 209 ? 11.698 16.048 -15.575 1.00 90.62 209 TRP A N 1
ATOM 1709 C CA . TRP A 1 209 ? 12.469 14.964 -14.962 1.00 90.62 209 TRP A CA 1
ATOM 1710 C C . TRP A 1 209 ? 12.185 14.841 -13.469 1.00 90.62 209 TRP A C 1
ATOM 1712 O O . TRP A 1 209 ? 11.825 13.768 -12.987 1.00 90.62 209 TRP A O 1
ATOM 1722 N N . MET A 1 210 ? 12.234 15.965 -12.749 1.00 90.69 210 MET A N 1
ATOM 1723 C CA . MET A 1 210 ? 11.904 15.986 -11.324 1.00 90.69 210 MET A CA 1
ATOM 1724 C C . MET A 1 210 ? 10.461 15.554 -11.060 1.00 90.69 210 MET A C 1
ATOM 1726 O O . MET A 1 210 ? 10.207 14.805 -10.119 1.00 90.69 210 MET A O 1
ATOM 1730 N N . ASN A 1 211 ? 9.512 15.975 -11.894 1.00 91.38 211 ASN A N 1
ATOM 1731 C CA . ASN A 1 211 ? 8.127 15.544 -11.769 1.00 91.38 211 ASN A CA 1
ATOM 1732 C C . ASN A 1 211 ? 7.947 14.040 -12.023 1.00 91.38 211 ASN A C 1
ATOM 1734 O O . ASN A 1 211 ? 7.222 13.395 -11.267 1.00 91.38 211 ASN A O 1
ATOM 1738 N N . CYS A 1 212 ? 8.604 13.477 -13.044 1.00 91.06 212 CYS A N 1
ATOM 1739 C CA . CYS A 1 212 ? 8.578 12.037 -13.324 1.00 91.06 212 CYS A CA 1
ATOM 1740 C C . CYS A 1 212 ? 9.193 11.235 -12.182 1.00 91.06 212 CYS A C 1
ATOM 1742 O O . CYS A 1 212 ? 8.647 10.201 -11.801 1.00 91.06 212 CYS A O 1
ATOM 1744 N N . TYR A 1 213 ? 10.278 11.736 -11.591 1.00 92.06 213 TYR A N 1
ATOM 1745 C CA . TYR A 1 213 ? 10.896 11.135 -10.417 1.00 92.06 213 TYR A CA 1
ATOM 1746 C C . TYR A 1 213 ? 9.983 11.141 -9.197 1.00 92.06 213 TYR A C 1
ATOM 1748 O O . TYR A 1 213 ? 9.716 10.104 -8.593 1.00 92.06 213 TYR A O 1
ATOM 1756 N N . MET A 1 214 ? 9.419 12.295 -8.849 1.00 92.62 214 MET A N 1
ATOM 1757 C CA . MET A 1 214 ? 8.481 12.357 -7.729 1.00 92.62 214 MET A CA 1
ATOM 1758 C C . MET A 1 214 ? 7.234 11.506 -8.019 1.00 92.62 214 MET A C 1
ATOM 1760 O O . MET A 1 214 ? 6.746 10.802 -7.138 1.00 92.62 214 MET A O 1
ATOM 1764 N N . GLY A 1 215 ? 6.741 11.526 -9.258 1.00 91.94 215 GLY A N 1
ATOM 1765 C CA . GLY A 1 215 ? 5.586 10.759 -9.711 1.00 91.94 215 GLY A CA 1
ATOM 1766 C C . GLY A 1 215 ? 5.790 9.244 -9.664 1.00 91.94 215 GLY A C 1
ATOM 1767 O O . GLY A 1 215 ? 4.888 8.541 -9.209 1.00 91.94 215 GLY A O 1
ATOM 1768 N N . SER A 1 216 ? 6.954 8.734 -10.077 1.00 91.56 216 SER A N 1
ATOM 1769 C CA . SER A 1 216 ? 7.278 7.298 -10.056 1.00 91.56 216 SER A CA 1
ATOM 1770 C C . SER A 1 216 ? 7.310 6.755 -8.624 1.00 91.56 216 SER A C 1
ATOM 1772 O O . SER A 1 216 ? 6.704 5.717 -8.342 1.00 91.56 216 SER A O 1
ATOM 1774 N N . ILE A 1 217 ? 7.908 7.502 -7.692 1.00 92.56 217 ILE A N 1
ATOM 1775 C CA . ILE A 1 217 ? 7.946 7.147 -6.270 1.00 92.56 217 ILE A CA 1
ATOM 1776 C C . ILE A 1 217 ? 6.551 7.228 -5.637 1.00 92.56 217 ILE A C 1
ATOM 1778 O O . ILE A 1 217 ? 6.147 6.304 -4.931 1.00 92.56 217 ILE A O 1
ATOM 1782 N N . ILE A 1 218 ? 5.772 8.282 -5.916 1.00 92.62 218 ILE A N 1
ATOM 1783 C CA . ILE A 1 218 ? 4.399 8.407 -5.394 1.00 92.62 218 ILE A CA 1
ATOM 1784 C C . ILE A 1 218 ? 3.520 7.260 -5.904 1.00 92.62 218 ILE A C 1
ATOM 1786 O O . ILE A 1 218 ? 2.769 6.671 -5.129 1.00 92.62 218 ILE A O 1
ATOM 1790 N N . ARG A 1 219 ? 3.638 6.906 -7.188 1.00 90.50 219 ARG A N 1
ATOM 1791 C CA . ARG A 1 219 ? 2.944 5.768 -7.809 1.00 90.50 219 ARG A CA 1
ATOM 1792 C C . ARG A 1 219 ? 3.291 4.453 -7.121 1.00 90.50 219 ARG A C 1
ATOM 1794 O O . ARG A 1 219 ? 2.394 3.660 -6.841 1.00 90.50 219 ARG A O 1
ATOM 1801 N N . LEU A 1 220 ? 4.572 4.236 -6.829 1.00 90.94 220 LEU A N 1
ATOM 1802 C CA . LEU A 1 220 ? 5.046 3.032 -6.156 1.00 90.94 220 LEU A CA 1
ATOM 1803 C C . LEU A 1 220 ? 4.464 2.908 -4.751 1.00 90.94 220 LEU A C 1
ATOM 1805 O O . LEU A 1 220 ? 3.905 1.869 -4.402 1.00 90.94 220 LEU A O 1
ATOM 1809 N N . ILE A 1 221 ? 4.559 3.978 -3.961 1.00 90.69 221 ILE A N 1
ATOM 1810 C CA . ILE A 1 221 ? 4.041 3.973 -2.595 1.00 90.69 221 ILE A CA 1
ATOM 1811 C C . ILE A 1 221 ? 2.521 3.823 -2.599 1.00 90.69 221 ILE A C 1
ATOM 1813 O O . ILE A 1 221 ? 2.005 2.980 -1.876 1.00 90.69 221 ILE A O 1
ATOM 1817 N N . ALA A 1 222 ? 1.803 4.554 -3.454 1.00 88.38 222 ALA A N 1
ATOM 1818 C CA . ALA A 1 222 ? 0.351 4.436 -3.570 1.00 88.38 222 ALA A CA 1
ATOM 1819 C C . ALA A 1 222 ? -0.100 3.018 -3.956 1.00 88.38 222 ALA A C 1
ATOM 1821 O O . ALA A 1 222 ? -1.119 2.551 -3.457 1.00 88.38 222 ALA A O 1
ATOM 1822 N N . HIS A 1 223 ? 0.654 2.325 -4.817 1.00 86.19 223 HIS A N 1
ATOM 1823 C CA . HIS A 1 223 ? 0.344 0.948 -5.204 1.00 86.19 223 HIS A CA 1
ATOM 1824 C C . HIS A 1 223 ? 0.535 -0.044 -4.048 1.00 86.19 223 HIS A C 1
ATOM 1826 O O . HIS A 1 223 ? -0.222 -1.007 -3.930 1.00 86.19 223 HIS A O 1
ATOM 1832 N N . LEU A 1 224 ? 1.545 0.179 -3.203 1.00 86.69 224 LEU A N 1
ATOM 1833 C CA . LEU A 1 224 ? 1.915 -0.741 -2.126 1.00 86.69 224 LEU A CA 1
ATOM 1834 C C . LEU A 1 224 ? 1.269 -0.406 -0.770 1.00 86.69 224 LEU A C 1
ATOM 1836 O O . LEU A 1 224 ? 1.218 -1.269 0.101 1.00 86.69 224 LEU A O 1
ATOM 1840 N N . ASP A 1 225 ? 0.732 0.801 -0.579 1.00 79.75 225 ASP A N 1
ATOM 1841 C CA . ASP A 1 225 ? 0.090 1.250 0.673 1.00 79.75 225 ASP A CA 1
ATOM 1842 C C . ASP A 1 225 ? -1.381 0.785 0.815 1.00 79.75 225 ASP A C 1
ATOM 1844 O O . ASP A 1 225 ? -2.155 1.345 1.591 1.00 79.75 225 ASP A O 1
ATOM 1848 N N . GLY A 1 226 ? -1.786 -0.256 0.074 1.00 63.84 226 GLY A N 1
ATOM 1849 C CA . GLY A 1 226 ? -3.138 -0.822 0.111 1.00 63.84 226 GLY A CA 1
ATOM 1850 C C . GLY A 1 226 ? -3.499 -1.418 1.480 1.00 63.84 226 GLY A C 1
ATOM 1851 O O . GLY A 1 226 ? -2.844 -2.337 1.974 1.00 63.84 226 GLY A O 1
ATOM 1852 N N . ASN A 1 227 ? -4.581 -0.918 2.088 1.00 53.53 227 ASN A N 1
ATOM 1853 C CA . ASN A 1 227 ? -4.927 -1.133 3.502 1.00 53.53 227 ASN A CA 1
ATOM 1854 C C . ASN A 1 227 ? -5.844 -2.341 3.794 1.00 53.53 227 ASN A C 1
ATOM 1856 O O . ASN A 1 227 ? -6.658 -2.298 4.721 1.00 53.53 227 ASN A O 1
ATOM 1860 N N . GLN A 1 228 ? -5.725 -3.450 3.063 1.00 43.97 228 GLN A N 1
ATOM 1861 C CA . GLN A 1 228 ? -6.471 -4.671 3.392 1.00 43.97 228 GLN A CA 1
ATOM 1862 C C . GLN A 1 228 ? -5.600 -5.921 3.427 1.00 43.97 228 GLN A C 1
ATOM 1864 O O . GLN A 1 228 ? -4.650 -6.064 2.662 1.00 43.97 228 GLN A O 1
ATOM 1869 N N . PHE A 1 229 ? -5.971 -6.822 4.345 1.00 45.56 229 PHE A N 1
ATOM 1870 C CA . PHE A 1 229 ? -5.482 -8.191 4.514 1.00 45.56 229 PHE A CA 1
ATOM 1871 C C . PHE A 1 229 ? -4.819 -8.753 3.250 1.00 45.56 229 PHE A C 1
ATOM 1873 O O . PHE A 1 229 ? -5.482 -9.209 2.323 1.00 45.56 229 PHE A O 1
ATOM 1880 N N . GLY A 1 230 ? -3.489 -8.703 3.220 1.00 47.47 230 GLY A N 1
ATOM 1881 C CA . GLY A 1 230 ? -2.697 -9.339 2.174 1.00 47.47 230 GLY A CA 1
ATOM 1882 C C . GLY A 1 230 ? -2.318 -8.493 0.951 1.00 47.47 230 GLY A C 1
ATOM 1883 O O . GLY A 1 230 ? -1.309 -8.811 0.330 1.00 47.47 230 GLY A O 1
ATOM 1884 N N . THR A 1 231 ? -2.974 -7.386 0.603 1.00 52.25 231 THR A N 1
ATOM 1885 C CA . THR A 1 231 ? -2.938 -6.897 -0.793 1.00 52.25 231 THR A CA 1
ATOM 1886 C C . THR A 1 231 ? -1.838 -5.875 -1.124 1.00 52.25 231 THR A C 1
ATOM 1888 O O . THR A 1 231 ? -2.126 -4.801 -1.633 1.00 52.25 231 THR A O 1
ATOM 1891 N N . GLU A 1 232 ? -0.563 -6.253 -0.972 1.00 63.22 232 GLU A N 1
ATOM 1892 C CA . GLU A 1 232 ? 0.479 -5.722 -1.887 1.00 63.22 232 GLU A CA 1
ATOM 1893 C C . GLU A 1 232 ? 0.486 -6.611 -3.145 1.00 63.22 232 GLU A C 1
ATOM 1895 O O . GLU A 1 232 ? 1.519 -7.146 -3.556 1.00 63.22 232 GLU A O 1
ATOM 1900 N N . ASN A 1 233 ? -0.712 -6.892 -3.663 1.00 66.38 233 ASN A N 1
ATOM 1901 C CA . ASN A 1 233 ? -0.910 -7.818 -4.760 1.00 66.38 233 ASN A CA 1
ATOM 1902 C C . ASN A 1 233 ? -0.685 -7.047 -6.050 1.00 66.38 233 ASN A C 1
ATOM 1904 O O . ASN A 1 233 ? -1.473 -6.175 -6.416 1.00 66.38 233 ASN A O 1
ATOM 1908 N N . ASN A 1 234 ? 0.388 -7.393 -6.745 1.00 76.44 234 ASN A N 1
ATOM 1909 C CA . ASN A 1 234 ? 0.622 -6.894 -8.079 1.00 76.44 234 ASN A CA 1
ATOM 1910 C C . ASN A 1 234 ? -0.218 -7.715 -9.070 1.00 76.44 234 ASN A C 1
ATOM 1912 O O . ASN A 1 234 ? -0.057 -8.929 -9.184 1.00 76.44 234 ASN A O 1
ATOM 1916 N N . SER A 1 235 ? -1.151 -7.056 -9.759 1.00 73.81 235 SER A N 1
ATOM 1917 C CA . SER A 1 235 ? -1.998 -7.705 -10.771 1.00 73.81 235 SER A CA 1
ATOM 1918 C C . SER A 1 235 ? -1.290 -7.882 -12.121 1.00 73.81 235 SER A C 1
ATOM 1920 O O . SER A 1 235 ? -1.738 -8.670 -12.957 1.00 73.81 235 SER A O 1
ATOM 1922 N N . ILE A 1 236 ? -0.179 -7.168 -12.326 1.00 82.06 236 ILE A N 1
ATOM 1923 C CA . ILE A 1 236 ? 0.624 -7.189 -13.546 1.00 82.06 236 ILE A CA 1
ATOM 1924 C C . ILE A 1 236 ? 1.837 -8.089 -13.306 1.00 82.06 236 ILE A C 1
ATOM 1926 O O . ILE A 1 236 ? 2.844 -7.654 -12.751 1.00 82.06 236 ILE A O 1
ATOM 1930 N N . VAL A 1 237 ? 1.741 -9.351 -13.722 1.00 83.25 237 VAL A N 1
ATOM 1931 C CA . VAL A 1 237 ? 2.809 -10.352 -13.533 1.00 83.25 237 VAL A CA 1
ATOM 1932 C C . VAL A 1 237 ? 4.098 -9.992 -14.275 1.00 83.25 237 VAL A C 1
ATOM 1934 O O . VAL A 1 237 ? 5.183 -10.373 -13.856 1.00 83.25 237 VAL A O 1
ATOM 1937 N N . GLU A 1 238 ? 3.980 -9.224 -15.355 1.00 87.75 238 GLU A N 1
ATOM 1938 C CA . GLU A 1 238 ? 5.079 -8.727 -16.177 1.00 87.75 238 GLU A CA 1
ATOM 1939 C C . GLU A 1 238 ? 5.651 -7.374 -15.704 1.00 87.75 238 GLU A C 1
ATOM 1941 O O . GLU A 1 238 ? 6.227 -6.626 -16.494 1.00 87.75 238 GLU A O 1
ATOM 1946 N N . CYS A 1 239 ? 5.456 -7.020 -14.430 1.00 90.06 239 CYS A N 1
ATOM 1947 C CA . CYS A 1 239 ? 5.993 -5.798 -13.834 1.00 90.06 239 CYS A CA 1
ATOM 1948 C C . CYS A 1 239 ? 7.127 -6.121 -12.859 1.00 90.06 239 CYS A C 1
ATOM 1950 O O . CYS A 1 239 ? 6.921 -6.866 -11.899 1.00 90.06 239 CYS A O 1
ATOM 1952 N N . LYS A 1 240 ? 8.301 -5.521 -13.077 1.00 91.62 240 LYS A N 1
ATOM 1953 C CA . LYS A 1 240 ? 9.425 -5.568 -12.140 1.00 91.62 240 LYS A CA 1
ATOM 1954 C C . LYS A 1 240 ? 9.379 -4.369 -11.187 1.00 91.62 240 LYS A C 1
ATOM 1956 O O . LYS A 1 240 ? 9.385 -3.220 -11.622 1.00 91.62 240 LYS A O 1
ATOM 1961 N N . ILE A 1 241 ? 9.354 -4.632 -9.883 1.00 91.00 241 ILE A N 1
ATOM 1962 C CA . ILE A 1 241 ? 9.349 -3.601 -8.838 1.00 91.00 241 ILE A CA 1
ATOM 1963 C C . ILE A 1 241 ? 10.725 -3.569 -8.179 1.00 91.00 241 ILE A C 1
ATOM 1965 O O . ILE A 1 241 ? 11.094 -4.512 -7.480 1.00 91.00 241 ILE A O 1
ATOM 1969 N N . PHE A 1 242 ? 11.452 -2.471 -8.361 1.00 88.62 242 PHE A N 1
ATOM 1970 C CA . PHE A 1 242 ? 12.740 -2.234 -7.713 1.00 88.62 242 PHE A CA 1
ATOM 1971 C C . PHE A 1 242 ? 12.562 -1.627 -6.325 1.00 88.62 242 PHE A C 1
ATOM 1973 O O . PHE A 1 242 ? 11.571 -0.944 -6.054 1.00 88.62 242 PHE A O 1
ATOM 1980 N N . ASN A 1 243 ? 13.547 -1.849 -5.453 1.00 86.50 243 ASN A N 1
ATOM 1981 C CA . ASN A 1 243 ? 13.662 -1.111 -4.201 1.00 86.50 243 ASN A CA 1
ATOM 1982 C C . ASN A 1 243 ? 14.187 0.305 -4.482 1.00 86.50 243 ASN A C 1
ATOM 1984 O O . ASN A 1 243 ? 15.386 0.463 -4.710 1.00 86.50 243 ASN A O 1
ATOM 1988 N N . PRO A 1 244 ? 13.334 1.347 -4.418 1.00 82.88 244 PRO A N 1
ATOM 1989 C CA . PRO A 1 244 ? 13.746 2.702 -4.758 1.00 82.88 244 PRO A CA 1
ATOM 1990 C C . PRO A 1 244 ? 14.817 3.217 -3.796 1.00 82.88 244 PRO A C 1
ATOM 1992 O O . PRO A 1 244 ? 15.614 4.073 -4.156 1.00 82.88 244 PRO A O 1
ATOM 1995 N N . LEU A 1 245 ? 14.865 2.696 -2.571 1.00 77.19 245 LEU A N 1
ATOM 1996 C CA . LEU A 1 245 ? 15.816 3.116 -1.549 1.00 77.19 245 LEU A CA 1
ATOM 1997 C C . LEU A 1 245 ? 17.191 2.448 -1.710 1.00 77.19 245 LEU A C 1
ATOM 1999 O O . LEU A 1 245 ? 18.129 2.866 -1.053 1.00 77.19 245 LEU A O 1
ATOM 2003 N N . ALA A 1 246 ? 17.326 1.444 -2.580 1.00 71.31 246 ALA A N 1
ATOM 2004 C CA . ALA A 1 246 ? 18.582 0.740 -2.836 1.00 71.31 246 ALA A CA 1
ATOM 2005 C C . ALA A 1 246 ? 19.396 1.313 -4.011 1.00 71.31 246 ALA A C 1
ATOM 2007 O O . ALA A 1 246 ? 20.354 0.683 -4.446 1.00 71.31 246 ALA A O 1
ATOM 2008 N N . ASN A 1 247 ? 19.017 2.474 -4.552 1.00 64.88 247 ASN A N 1
ATOM 2009 C CA . ASN A 1 247 ? 19.726 3.072 -5.681 1.00 64.88 247 ASN A CA 1
ATOM 2010 C C . ASN A 1 247 ? 21.073 3.667 -5.220 1.00 64.88 247 ASN A C 1
ATOM 2012 O O . ASN A 1 247 ? 21.093 4.619 -4.443 1.00 64.88 247 ASN A O 1
ATOM 2016 N N . ASP A 1 248 ? 22.186 3.136 -5.742 1.00 53.88 248 ASP A N 1
ATOM 2017 C CA . ASP A 1 248 ? 23.586 3.474 -5.393 1.00 53.88 248 ASP A CA 1
ATOM 2018 C C . ASP A 1 248 ? 24.057 4.886 -5.838 1.00 53.88 248 ASP A C 1
ATOM 2020 O O . ASP A 1 248 ? 25.246 5.132 -6.064 1.00 53.88 248 ASP A O 1
ATOM 2024 N N . THR A 1 249 ? 23.150 5.850 -6.008 1.00 52.34 249 THR A N 1
ATOM 2025 C CA . THR A 1 249 ? 23.515 7.225 -6.381 1.00 52.34 249 THR A CA 1
ATOM 2026 C C . THR A 1 249 ? 23.921 8.061 -5.165 1.00 52.34 249 THR A C 1
ATOM 2028 O O . THR A 1 249 ? 23.505 7.799 -4.045 1.00 52.34 249 THR A O 1
ATOM 2031 N N . ILE A 1 250 ? 24.713 9.114 -5.406 1.00 51.38 250 ILE A N 1
ATOM 2032 C CA . ILE A 1 250 ? 25.358 10.013 -4.420 1.00 51.38 250 ILE A CA 1
ATOM 2033 C C . ILE A 1 250 ? 24.420 10.522 -3.300 1.00 51.38 250 ILE A C 1
ATOM 2035 O O . ILE A 1 250 ? 24.910 10.854 -2.224 1.00 51.38 250 ILE A O 1
ATOM 2039 N N . ASN A 1 251 ? 23.103 10.552 -3.531 1.00 55.19 251 ASN A N 1
ATOM 2040 C CA . ASN A 1 251 ? 22.088 10.832 -2.520 1.00 55.19 251 ASN A CA 1
ATOM 2041 C C . ASN A 1 251 ? 21.077 9.674 -2.454 1.00 55.19 251 ASN A C 1
ATOM 2043 O O . ASN A 1 251 ? 20.576 9.230 -3.490 1.00 55.19 251 ASN A O 1
ATOM 2047 N N . ASN A 1 252 ? 20.724 9.252 -1.239 1.00 72.81 252 ASN A N 1
ATOM 2048 C CA . ASN A 1 252 ? 19.671 8.271 -0.981 1.00 72.81 252 ASN A CA 1
ATOM 2049 C C . ASN A 1 252 ? 18.324 8.780 -1.541 1.00 72.81 252 ASN A C 1
ATOM 2051 O O . ASN A 1 252 ? 17.959 9.947 -1.364 1.00 72.81 252 ASN A O 1
ATOM 2055 N N . THR A 1 253 ? 17.560 7.915 -2.215 1.00 78.50 253 THR A N 1
ATOM 2056 C CA . THR A 1 253 ? 16.257 8.251 -2.818 1.00 78.50 253 THR A CA 1
ATOM 2057 C C . THR A 1 253 ? 15.283 8.876 -1.819 1.00 78.50 253 THR A C 1
ATOM 2059 O O . THR A 1 253 ? 14.539 9.792 -2.176 1.00 78.50 253 THR A O 1
ATOM 2062 N N . ALA A 1 254 ? 15.297 8.443 -0.553 1.00 82.56 254 ALA A N 1
ATOM 2063 C CA . ALA A 1 254 ? 14.473 9.067 0.483 1.00 82.56 254 ALA A CA 1
ATOM 2064 C C . ALA A 1 254 ? 14.855 10.538 0.699 1.00 82.56 254 ALA A C 1
ATOM 2066 O O . ALA A 1 254 ? 13.983 11.408 0.741 1.00 82.56 254 ALA A O 1
ATOM 2067 N N . GLU A 1 255 ? 16.151 10.837 0.788 1.00 86.38 255 GLU A N 1
ATOM 2068 C CA . GLU A 1 255 ? 16.643 12.201 0.972 1.00 86.38 255 GLU A CA 1
ATOM 2069 C C . GLU A 1 255 ? 16.340 13.079 -0.239 1.00 86.38 255 GLU A C 1
ATOM 2071 O O . GLU A 1 255 ? 15.845 14.198 -0.080 1.00 86.38 255 GLU A O 1
ATOM 2076 N N . MET A 1 256 ? 16.566 12.557 -1.448 1.00 87.75 256 MET A N 1
ATOM 2077 C CA . MET A 1 256 ? 16.245 13.246 -2.699 1.00 87.75 256 MET A CA 1
ATOM 2078 C C . MET A 1 256 ? 14.761 13.595 -2.785 1.00 87.75 256 MET A C 1
ATOM 2080 O O . MET A 1 256 ? 14.418 14.739 -3.102 1.00 87.75 256 MET A O 1
ATOM 2084 N N . PHE A 1 257 ? 13.876 12.658 -2.447 1.00 91.44 257 PHE A N 1
ATOM 2085 C CA . PHE A 1 257 ? 12.439 12.913 -2.420 1.00 91.44 257 PHE A CA 1
ATOM 2086 C C . PHE A 1 257 ? 12.072 13.972 -1.370 1.00 91.44 257 PHE A C 1
ATOM 2088 O O . PHE A 1 257 ? 11.338 14.917 -1.666 1.00 91.44 257 PHE A O 1
ATOM 2095 N N . ILE A 1 258 ? 12.608 13.856 -0.148 1.00 92.44 258 ILE A N 1
ATOM 2096 C CA . ILE A 1 258 ? 12.333 14.795 0.950 1.00 92.44 258 ILE A CA 1
ATOM 2097 C C . ILE A 1 258 ? 12.801 16.208 0.582 1.00 92.44 258 ILE A C 1
ATOM 2099 O O . ILE A 1 258 ? 12.040 17.160 0.756 1.00 92.44 258 ILE A O 1
ATOM 2103 N N . LEU A 1 259 ? 14.007 16.360 0.030 1.00 92.06 259 LEU A N 1
ATOM 2104 C CA . LEU A 1 259 ? 14.566 17.656 -0.372 1.00 92.06 259 LEU A CA 1
ATOM 2105 C C . LEU A 1 259 ? 13.747 18.323 -1.480 1.00 92.06 259 LEU A C 1
ATOM 2107 O O . LEU A 1 259 ? 13.521 19.537 -1.443 1.00 92.06 259 LEU A O 1
ATOM 2111 N N . ASN A 1 260 ? 13.257 17.533 -2.435 1.00 91.88 260 ASN A N 1
ATOM 2112 C CA . ASN A 1 260 ? 12.509 18.034 -3.584 1.00 91.88 260 ASN A CA 1
ATOM 2113 C C . ASN A 1 260 ? 10.998 18.137 -3.347 1.00 91.88 260 ASN A C 1
ATOM 2115 O O . ASN A 1 260 ? 10.290 18.703 -4.184 1.00 91.88 260 ASN A O 1
ATOM 2119 N N . PHE A 1 261 ? 10.492 17.705 -2.189 1.00 93.19 261 PHE A N 1
ATOM 2120 C CA . PHE A 1 261 ? 9.064 17.721 -1.852 1.00 93.19 261 PHE A CA 1
ATOM 2121 C C . PHE A 1 261 ? 8.395 19.097 -2.028 1.00 93.19 261 PHE A C 1
ATOM 2123 O O . PHE A 1 261 ? 7.236 19.194 -2.440 1.00 93.19 261 PHE A O 1
ATOM 2130 N N . LYS A 1 262 ? 9.138 20.188 -1.795 1.00 91.44 262 LYS A N 1
ATOM 2131 C CA . LYS A 1 262 ? 8.641 21.562 -1.983 1.00 91.44 262 LYS A CA 1
ATOM 2132 C C . LYS A 1 262 ? 8.133 21.831 -3.406 1.00 91.44 262 LYS A C 1
ATOM 2134 O O . LYS A 1 262 ? 7.212 22.634 -3.563 1.00 91.44 262 LYS A O 1
ATOM 2139 N N . SER A 1 263 ? 8.728 21.196 -4.418 1.00 87.88 263 SER A N 1
ATOM 2140 C CA . SER A 1 263 ? 8.360 21.391 -5.827 1.00 87.88 263 SER A CA 1
ATOM 2141 C C . SER A 1 263 ? 6.964 20.844 -6.146 1.00 87.88 263 SER A C 1
ATOM 2143 O O . SER A 1 263 ? 6.203 21.489 -6.867 1.00 87.88 263 SER A O 1
ATOM 2145 N N . VAL A 1 264 ? 6.589 19.720 -5.528 1.00 87.81 264 VAL A N 1
ATOM 2146 C CA . VAL A 1 264 ? 5.335 19.006 -5.811 1.00 87.81 264 VAL A CA 1
ATOM 2147 C C . VAL A 1 264 ? 4.203 19.335 -4.843 1.00 87.81 264 VAL A C 1
ATOM 2149 O O . VAL A 1 264 ? 3.041 19.187 -5.206 1.00 87.81 264 VAL A O 1
ATOM 2152 N N . PHE A 1 265 ? 4.496 19.833 -3.635 1.00 89.75 265 PHE A N 1
ATOM 2153 C CA . PHE A 1 265 ? 3.493 20.038 -2.577 1.00 89.75 265 PHE A CA 1
ATOM 2154 C C . PHE A 1 265 ? 2.248 20.821 -3.031 1.00 89.75 265 PHE A C 1
ATOM 2156 O O . PHE A 1 265 ? 1.120 20.408 -2.771 1.00 89.75 265 PHE A O 1
ATOM 2163 N N . ASN A 1 266 ? 2.431 21.929 -3.759 1.00 85.56 266 ASN A N 1
ATOM 2164 C CA . ASN A 1 266 ? 1.307 22.760 -4.215 1.00 85.56 266 ASN A CA 1
ATOM 2165 C C . ASN A 1 266 ? 0.406 22.045 -5.239 1.00 85.56 266 ASN A C 1
ATOM 2167 O O . ASN A 1 266 ? -0.783 22.349 -5.334 1.00 85.56 266 ASN A O 1
ATOM 2171 N N . TYR A 1 267 ? 0.964 21.088 -5.980 1.00 83.88 267 TYR A N 1
ATOM 2172 C CA . TYR A 1 267 ? 0.278 20.307 -7.008 1.00 83.88 267 TYR A CA 1
ATOM 2173 C C . TYR A 1 267 ? -0.100 18.903 -6.521 1.00 83.88 267 TYR A C 1
ATOM 2175 O O . TYR A 1 267 ? -0.678 18.133 -7.278 1.00 83.88 267 TYR A O 1
ATOM 2183 N N . GLY A 1 268 ? 0.156 18.573 -5.248 1.00 83.56 268 GLY A N 1
ATOM 2184 C CA . GLY A 1 268 ? -0.076 17.237 -4.693 1.00 83.56 268 GLY A CA 1
ATOM 2185 C C . GLY A 1 268 ? -1.518 16.749 -4.844 1.00 83.56 268 GLY A C 1
ATOM 2186 O O . GLY A 1 268 ? -1.739 15.567 -5.070 1.00 83.56 268 GLY A O 1
ATOM 2187 N N . HIS A 1 269 ? -2.503 17.649 -4.822 1.00 82.81 269 HIS A N 1
ATOM 2188 C CA . HIS A 1 269 ? -3.914 17.311 -5.043 1.00 82.81 269 HIS A CA 1
ATOM 2189 C C . HIS A 1 269 ? -4.194 16.662 -6.415 1.00 82.81 269 HIS A C 1
ATOM 2191 O O . HIS A 1 269 ? -5.157 15.908 -6.531 1.00 82.81 269 HIS A O 1
ATOM 2197 N N . LEU A 1 270 ? -3.350 16.902 -7.430 1.00 84.25 270 LEU A N 1
ATOM 2198 C CA . LEU A 1 270 ? -3.457 16.267 -8.751 1.00 84.25 270 LEU A CA 1
ATOM 2199 C C . LEU A 1 270 ? -3.135 14.770 -8.715 1.00 84.25 270 LEU A C 1
ATOM 2201 O O . LEU A 1 270 ? -3.568 14.037 -9.593 1.00 84.25 270 LEU A O 1
ATOM 2205 N N . THR A 1 271 ? -2.419 14.307 -7.687 1.00 85.00 271 THR A N 1
ATOM 2206 C CA . THR A 1 271 ? -2.051 12.892 -7.537 1.00 85.00 271 THR A CA 1
ATOM 2207 C C . THR A 1 271 ? -3.205 12.010 -7.065 1.00 85.00 271 THR A C 1
ATOM 2209 O O . THR A 1 271 ? -3.049 10.796 -7.026 1.00 85.00 271 THR A O 1
ATOM 2212 N N . GLY A 1 272 ? -4.363 12.591 -6.730 1.00 84.06 272 GLY A N 1
ATOM 2213 C CA . GLY A 1 272 ? -5.506 11.876 -6.165 1.00 84.06 272 GLY A CA 1
ATOM 2214 C C . GLY A 1 272 ? -5.402 11.674 -4.649 1.00 84.06 272 GLY A C 1
ATOM 2215 O O . GLY A 1 272 ? -4.513 12.211 -3.985 1.00 84.06 272 GLY A O 1
ATOM 2216 N N . SER A 1 273 ? -6.338 10.905 -4.094 1.00 83.06 273 SER A N 1
ATOM 2217 C CA . SER A 1 273 ? -6.443 10.579 -2.666 1.00 83.06 273 SER A CA 1
ATOM 2218 C C . SER A 1 273 ? -6.665 9.075 -2.480 1.00 83.06 273 SER A C 1
ATOM 2220 O O . SER A 1 273 ? -7.215 8.453 -3.391 1.00 83.06 273 SER A O 1
ATOM 2222 N N . PRO A 1 274 ? -6.323 8.500 -1.313 1.00 81.62 274 PRO A N 1
ATOM 2223 C CA . PRO A 1 274 ? -6.594 7.090 -1.037 1.00 81.62 274 PRO A CA 1
ATOM 2224 C C . PRO A 1 274 ? -8.086 6.758 -1.082 1.00 81.62 274 PRO A C 1
ATOM 2226 O O . PRO A 1 274 ? -8.937 7.647 -0.978 1.00 81.62 274 PRO A O 1
ATOM 2229 N N . GLU A 1 275 ? -8.407 5.465 -1.173 1.00 79.44 275 GLU A N 1
ATOM 2230 C CA . GLU A 1 275 ? -9.787 4.999 -1.344 1.00 79.44 275 GLU A CA 1
ATOM 2231 C C . GLU A 1 275 ? -10.721 5.302 -0.166 1.00 79.44 275 GLU A C 1
ATOM 2233 O O . GLU A 1 275 ? -11.941 5.227 -0.304 1.00 79.44 275 GLU A O 1
ATOM 2238 N N . ASP A 1 276 ? -10.169 5.644 0.999 1.00 78.75 276 ASP A N 1
ATOM 2239 C CA . ASP A 1 276 ? -10.938 6.025 2.180 1.00 78.75 276 ASP A CA 1
ATOM 2240 C C . ASP A 1 276 ? -11.300 7.514 2.225 1.00 78.75 276 ASP A C 1
ATOM 2242 O O . ASP A 1 276 ? -12.022 7.928 3.133 1.00 78.75 276 ASP A O 1
ATOM 2246 N N . ARG A 1 277 ? -10.835 8.309 1.255 1.00 82.56 277 ARG A N 1
ATOM 2247 C CA . ARG A 1 277 ? -11.155 9.733 1.127 1.00 82.56 277 ARG A CA 1
ATOM 2248 C C . ARG A 1 277 ? -11.929 10.000 -0.146 1.00 82.56 277 ARG A C 1
ATOM 2250 O O . ARG A 1 277 ? -11.505 9.643 -1.248 1.00 82.56 277 ARG A O 1
ATOM 2257 N N . VAL A 1 278 ? -13.041 10.710 -0.001 1.00 82.00 278 VAL A N 1
ATOM 2258 C CA . VAL A 1 278 ? -13.849 11.134 -1.148 1.00 82.00 278 VAL A CA 1
ATOM 2259 C C . VAL A 1 278 ? -13.139 12.274 -1.878 1.00 82.00 278 VAL A C 1
ATOM 2261 O O . VAL A 1 278 ? -12.988 12.244 -3.104 1.00 82.00 278 VAL A O 1
ATOM 2264 N N . THR A 1 279 ? -12.644 13.264 -1.132 1.00 79.50 279 THR A N 1
ATOM 2265 C CA . THR A 1 279 ? -12.038 14.476 -1.701 1.00 79.50 279 THR A CA 1
ATOM 2266 C C . THR A 1 279 ? -10.525 14.542 -1.488 1.00 79.50 279 THR A C 1
ATOM 2268 O O . THR A 1 279 ? -10.023 14.317 -0.391 1.00 79.50 279 THR A O 1
ATOM 2271 N N . ALA A 1 280 ? -9.785 14.880 -2.551 1.00 84.56 280 ALA A N 1
ATOM 2272 C CA . ALA A 1 280 ? -8.352 15.150 -2.459 1.00 84.56 280 ALA A CA 1
ATOM 2273 C C . ALA A 1 280 ? -8.130 16.594 -1.992 1.00 84.56 280 ALA A C 1
ATOM 2275 O O . ALA A 1 280 ? -8.676 17.535 -2.573 1.00 84.56 280 ALA A O 1
ATOM 2276 N N . THR A 1 281 ? -7.313 16.781 -0.957 1.00 85.19 281 THR A N 1
ATOM 2277 C CA . THR A 1 281 ? -6.953 18.107 -0.432 1.00 85.19 281 THR A CA 1
ATOM 2278 C C . THR A 1 281 ? -5.450 18.336 -0.559 1.00 85.19 281 THR A C 1
ATOM 2280 O O . THR A 1 281 ? -4.690 17.430 -0.898 1.00 85.19 281 THR A O 1
ATOM 2283 N N . ILE A 1 282 ? -4.977 19.550 -0.267 1.00 85.38 282 ILE A N 1
ATOM 2284 C CA . ILE A 1 282 ? -3.532 19.835 -0.265 1.00 85.38 282 ILE A CA 1
ATOM 2285 C C . ILE A 1 282 ? -2.776 19.056 0.828 1.00 85.38 282 ILE A C 1
ATOM 2287 O O . ILE A 1 282 ? -1.583 18.811 0.684 1.00 85.38 282 ILE A O 1
ATOM 2291 N N . LEU A 1 283 ? -3.469 18.648 1.897 1.00 87.31 283 LEU A N 1
ATOM 2292 C CA . LEU A 1 283 ? -2.908 17.880 3.015 1.00 87.31 283 LEU A CA 1
ATOM 2293 C C . LEU A 1 283 ? -3.192 16.378 2.914 1.00 87.31 283 LEU A C 1
ATOM 2295 O O . LEU A 1 283 ? -2.522 15.588 3.572 1.00 87.31 283 LEU A O 1
ATOM 2299 N N . ASN A 1 284 ? -4.170 15.990 2.098 1.00 86.69 284 ASN A N 1
ATOM 2300 C CA . ASN A 1 284 ? -4.622 14.617 1.962 1.00 86.69 284 ASN A CA 1
ATOM 2301 C C . ASN A 1 284 ? -4.638 14.220 0.486 1.00 86.69 284 ASN A C 1
ATOM 2303 O O . ASN A 1 284 ? -5.615 14.427 -0.238 1.00 86.69 284 ASN A O 1
ATOM 2307 N N . ASN A 1 285 ? -3.488 13.727 0.040 1.00 89.25 285 ASN A N 1
ATOM 2308 C CA . ASN A 1 285 ? -3.232 13.255 -1.312 1.00 89.25 285 ASN A CA 1
ATOM 2309 C C . ASN A 1 285 ? -2.067 12.254 -1.303 1.00 89.25 285 ASN A C 1
ATOM 2311 O O . ASN A 1 285 ? -1.317 12.173 -0.322 1.00 89.25 285 ASN A O 1
ATOM 2315 N N . HIS A 1 286 ? -1.892 11.513 -2.397 1.00 90.19 286 HIS A N 1
ATOM 2316 C CA . HIS A 1 286 ? -0.839 10.499 -2.488 1.00 90.19 286 HIS A CA 1
ATOM 2317 C C . HIS A 1 286 ? 0.576 11.080 -2.339 1.00 90.19 286 HIS A C 1
ATOM 2319 O O . HIS A 1 286 ? 1.430 10.414 -1.753 1.00 90.19 286 HIS A O 1
ATOM 2325 N N . ALA A 1 287 ? 0.836 12.322 -2.769 1.00 91.88 287 ALA A N 1
ATOM 2326 C CA . ALA A 1 287 ? 2.143 12.963 -2.584 1.00 91.88 287 ALA A CA 1
ATOM 2327 C C . ALA A 1 287 ? 2.498 13.171 -1.099 1.00 91.88 287 ALA A C 1
ATOM 2329 O O . ALA A 1 287 ? 3.597 12.828 -0.661 1.00 91.88 287 ALA A O 1
ATOM 2330 N N . VAL A 1 288 ? 1.558 13.695 -0.308 1.00 93.06 288 VAL A N 1
ATOM 2331 C CA . VAL A 1 288 ? 1.731 13.912 1.138 1.00 93.06 288 VAL A CA 1
ATOM 2332 C C . VAL A 1 288 ? 1.859 12.586 1.892 1.00 93.06 288 VAL A C 1
ATOM 2334 O O . VAL A 1 288 ? 2.695 12.461 2.787 1.00 93.06 288 VAL A O 1
ATOM 2337 N N . ILE A 1 289 ? 1.069 11.579 1.521 1.00 91.81 289 ILE A N 1
ATOM 2338 C CA . ILE A 1 289 ? 1.134 10.247 2.138 1.00 91.81 289 ILE A CA 1
ATOM 2339 C C . ILE A 1 289 ? 2.481 9.590 1.848 1.00 91.81 289 ILE A C 1
ATOM 2341 O O . ILE A 1 289 ? 3.132 9.104 2.772 1.00 91.81 289 ILE A O 1
ATOM 2345 N N . SER A 1 290 ? 2.940 9.663 0.597 1.00 93.06 290 SER A N 1
ATOM 2346 C CA . SER A 1 290 ? 4.242 9.129 0.188 1.00 93.06 290 SER A CA 1
ATOM 2347 C C . SER A 1 290 ? 5.388 9.798 0.938 1.00 93.06 290 SER A C 1
ATOM 2349 O O . SER A 1 290 ? 6.292 9.108 1.399 1.00 93.06 290 SER A O 1
ATOM 2351 N N . PHE A 1 291 ? 5.315 11.117 1.152 1.00 95.00 291 PHE A N 1
ATOM 2352 C CA . PHE A 1 291 ? 6.284 11.841 1.975 1.00 95.00 291 PHE A CA 1
ATOM 2353 C C . PHE A 1 291 ? 6.368 11.271 3.395 1.00 95.00 291 PHE A C 1
ATOM 2355 O O . PHE A 1 291 ? 7.454 10.917 3.849 1.00 95.00 291 PHE A O 1
ATOM 2362 N N . PHE A 1 292 ? 5.237 11.126 4.092 1.00 94.12 292 PHE A N 1
ATOM 2363 C CA . PHE A 1 292 ? 5.249 10.559 5.444 1.00 94.12 292 PHE A CA 1
ATOM 2364 C C . PHE A 1 292 ? 5.731 9.111 5.464 1.00 94.12 292 PHE A C 1
ATOM 2366 O O . PHE A 1 292 ? 6.471 8.736 6.372 1.00 94.12 292 PHE A O 1
ATOM 2373 N N . LYS A 1 293 ? 5.345 8.308 4.470 1.00 91.44 293 LYS A N 1
ATOM 2374 C CA . LYS A 1 293 ? 5.729 6.900 4.397 1.00 91.44 293 LYS A CA 1
ATOM 2375 C C . LYS A 1 293 ? 7.225 6.723 4.162 1.00 91.44 293 LYS A C 1
ATOM 2377 O O . LYS A 1 293 ? 7.847 5.913 4.838 1.00 91.44 293 LYS A O 1
ATOM 2382 N N . LEU A 1 294 ? 7.814 7.519 3.272 1.00 90.94 294 LEU A N 1
ATOM 2383 C CA . LEU A 1 294 ? 9.259 7.528 3.044 1.00 90.94 294 LEU A CA 1
ATOM 2384 C C . LEU A 1 294 ? 10.015 7.926 4.307 1.00 90.94 294 LEU A C 1
ATOM 2386 O O . LEU A 1 294 ? 10.907 7.193 4.711 1.00 90.94 294 LEU A O 1
ATOM 2390 N N . VAL A 1 295 ? 9.593 8.999 4.986 1.00 91.56 295 VAL A N 1
ATOM 2391 C CA . VAL A 1 295 ? 10.203 9.422 6.259 1.00 91.56 295 VAL A CA 1
ATOM 2392 C C . VAL A 1 295 ? 10.102 8.325 7.324 1.00 91.56 295 VAL A C 1
ATOM 2394 O O . VAL A 1 295 ? 11.058 8.088 8.059 1.00 91.56 295 VAL A O 1
ATOM 2397 N N . GLN A 1 296 ? 8.964 7.629 7.402 1.00 89.44 296 GLN A N 1
ATOM 2398 C CA . GLN A 1 296 ? 8.782 6.502 8.319 1.00 89.44 296 GLN A CA 1
ATOM 2399 C C . GLN A 1 296 ? 9.671 5.309 7.984 1.00 89.44 296 GLN A C 1
ATOM 2401 O O . GLN A 1 296 ? 10.131 4.646 8.908 1.00 89.44 296 GLN A O 1
ATOM 2406 N N . MET A 1 297 ? 9.895 5.004 6.706 1.00 86.69 297 MET A N 1
ATOM 2407 C CA . MET A 1 297 ? 10.748 3.886 6.297 1.00 86.69 297 MET A CA 1
ATOM 2408 C C . MET A 1 297 ? 12.229 4.220 6.504 1.00 86.69 297 MET A C 1
ATOM 2410 O O . MET A 1 297 ? 12.932 3.423 7.118 1.00 86.69 297 MET A O 1
ATOM 2414 N N . SER A 1 298 ? 12.672 5.415 6.101 1.00 84.81 298 SER A N 1
ATOM 2415 C CA . SER A 1 298 ? 14.082 5.834 6.134 1.00 84.81 298 SER A CA 1
ATOM 2416 C C . SER A 1 298 ? 14.564 6.424 7.467 1.00 84.81 298 SER A C 1
ATOM 2418 O O . SER A 1 298 ? 15.736 6.749 7.595 1.00 84.81 298 SER A O 1
ATOM 2420 N N . ASP A 1 299 ? 13.683 6.635 8.455 1.00 85.06 299 ASP A N 1
ATOM 2421 C CA . ASP A 1 299 ? 13.999 7.351 9.712 1.00 85.06 299 ASP A CA 1
ATOM 2422 C C . ASP A 1 299 ? 14.543 8.783 9.530 1.00 85.06 299 ASP A C 1
ATOM 2424 O O . ASP A 1 299 ? 15.024 9.400 10.484 1.00 85.06 299 ASP A O 1
ATOM 2428 N N . SER A 1 300 ? 14.404 9.384 8.344 1.00 88.19 300 SER A N 1
ATOM 2429 C CA . SER A 1 300 ? 14.947 10.715 8.021 1.00 88.19 300 SER A CA 1
ATOM 2430 C C . SER A 1 300 ? 14.099 11.871 8.588 1.00 88.19 300 SER A C 1
ATOM 2432 O O . SER A 1 300 ? 13.843 12.876 7.917 1.00 88.19 300 SER A O 1
ATOM 2434 N N . TYR A 1 301 ? 13.645 11.756 9.841 1.00 91.38 301 TYR A N 1
ATOM 2435 C CA . TYR A 1 301 ? 12.785 12.744 10.503 1.00 91.38 301 TYR A CA 1
ATOM 2436 C C . TYR A 1 301 ? 13.452 14.117 10.616 1.00 91.38 301 TYR A C 1
ATOM 2438 O O . TYR A 1 301 ? 12.797 15.134 10.397 1.00 91.38 301 TYR A O 1
ATOM 2446 N N . GLU A 1 302 ? 14.749 14.176 10.933 1.00 92.19 302 GLU A N 1
ATOM 2447 C CA . GLU A 1 302 ? 15.465 15.453 11.062 1.00 92.19 302 GLU A CA 1
ATOM 2448 C C . GLU A 1 302 ? 15.518 16.229 9.743 1.00 92.19 302 GLU A C 1
ATOM 2450 O O . GLU A 1 302 ? 15.309 17.445 9.726 1.00 92.19 302 GLU A O 1
ATOM 2455 N N . LEU A 1 303 ? 15.772 15.527 8.635 1.00 92.19 303 LEU A N 1
ATOM 2456 C CA . LEU A 1 303 ? 15.773 16.114 7.299 1.00 92.19 303 LEU A CA 1
ATOM 2457 C C . LEU A 1 303 ? 14.372 16.612 6.931 1.00 92.19 303 LEU A C 1
ATOM 2459 O O . LEU A 1 303 ? 14.217 17.751 6.487 1.00 92.19 303 LEU A O 1
ATOM 2463 N N . ALA A 1 304 ? 13.348 15.798 7.198 1.00 94.12 304 ALA A N 1
ATOM 2464 C CA . ALA A 1 304 ? 11.956 16.167 6.975 1.00 94.12 304 ALA A CA 1
ATOM 2465 C C . ALA A 1 304 ? 11.564 17.428 7.763 1.00 94.12 304 ALA A C 1
ATOM 2467 O O . ALA A 1 304 ? 10.972 18.345 7.191 1.00 94.12 304 ALA A O 1
ATOM 2468 N N . PHE A 1 305 ? 11.955 17.534 9.040 1.00 95.06 305 PHE A N 1
ATOM 2469 C CA . PHE A 1 305 ? 11.735 18.746 9.835 1.00 95.06 305 PHE A CA 1
ATOM 2470 C C . PHE A 1 305 ? 12.417 19.969 9.218 1.00 95.06 305 PHE A C 1
ATOM 2472 O O . PHE A 1 305 ? 11.764 20.998 9.058 1.00 95.06 305 PHE A O 1
ATOM 2479 N N . LYS A 1 306 ? 13.687 19.857 8.804 1.00 94.75 306 LYS A N 1
ATOM 2480 C CA . LYS A 1 306 ? 14.425 20.962 8.162 1.00 94.75 306 LYS A CA 1
ATOM 2481 C C . LYS A 1 306 ? 13.735 21.450 6.886 1.00 94.75 306 LYS A C 1
ATOM 2483 O O . LYS A 1 306 ? 13.595 22.661 6.700 1.00 94.75 306 LYS A O 1
ATOM 2488 N N . VAL A 1 307 ? 13.283 20.536 6.023 1.00 94.50 307 VAL A N 1
ATOM 2489 C CA . VAL A 1 307 ? 12.590 20.897 4.775 1.00 94.50 307 VAL A CA 1
ATOM 2490 C C . VAL A 1 307 ? 11.257 21.579 5.067 1.00 94.50 307 VAL A C 1
ATOM 2492 O O . VAL A 1 307 ? 10.996 22.656 4.526 1.00 94.50 307 VAL A O 1
ATOM 2495 N N . ILE A 1 308 ? 10.432 21.008 5.949 1.00 94.62 308 ILE A N 1
ATOM 2496 C CA . ILE A 1 308 ? 9.124 21.580 6.293 1.00 94.62 308 ILE A CA 1
ATOM 2497 C C . ILE A 1 308 ? 9.278 22.939 6.987 1.00 94.62 308 ILE A C 1
ATOM 2499 O O . ILE A 1 308 ? 8.598 23.892 6.605 1.00 94.62 308 ILE A O 1
ATOM 2503 N N . ASP A 1 309 ? 10.212 23.085 7.928 1.00 93.56 309 ASP A N 1
ATOM 2504 C CA . ASP A 1 309 ? 10.492 24.370 8.579 1.00 93.56 309 ASP A CA 1
ATOM 2505 C C . ASP A 1 309 ? 10.985 25.411 7.552 1.00 93.56 309 ASP A C 1
ATOM 2507 O O . ASP A 1 309 ? 10.542 26.564 7.565 1.00 93.56 309 ASP A O 1
ATOM 2511 N N . GLY A 1 310 ? 11.813 25.009 6.581 1.00 92.81 310 GLY A N 1
ATOM 2512 C CA . GLY A 1 310 ? 12.215 25.855 5.452 1.00 92.81 310 GLY A CA 1
ATOM 2513 C C . GLY A 1 310 ? 11.044 26.271 4.548 1.00 92.81 310 GLY A C 1
ATOM 2514 O O . GLY A 1 310 ? 10.954 27.427 4.112 1.00 92.81 310 GLY A O 1
ATOM 2515 N N . MET A 1 311 ? 10.095 25.367 4.292 1.00 91.75 311 MET A N 1
ATOM 2516 C CA . MET A 1 311 ? 8.853 25.679 3.573 1.00 91.75 311 MET A CA 1
ATOM 2517 C C . MET A 1 311 ? 7.991 26.677 4.358 1.00 91.75 311 MET A C 1
ATOM 2519 O O . MET A 1 311 ? 7.516 27.653 3.779 1.00 91.75 311 MET A O 1
ATOM 2523 N N . ILE A 1 312 ? 7.853 26.499 5.675 1.00 91.06 312 ILE A N 1
ATOM 2524 C CA . ILE A 1 312 ? 7.103 27.395 6.570 1.00 91.06 312 ILE A CA 1
ATOM 2525 C C . ILE A 1 312 ? 7.726 28.799 6.604 1.00 91.06 312 ILE A C 1
ATOM 2527 O O . ILE A 1 312 ? 6.996 29.795 6.575 1.00 91.06 312 ILE A O 1
ATOM 2531 N N . LEU A 1 313 ? 9.059 28.898 6.655 1.00 90.06 313 LEU A N 1
ATOM 2532 C CA . LEU A 1 313 ? 9.785 30.174 6.665 1.00 90.06 313 LEU A CA 1
ATOM 2533 C C . LEU A 1 313 ? 9.700 30.906 5.321 1.00 90.06 313 LEU A C 1
ATOM 2535 O O . LEU A 1 313 ? 9.519 32.122 5.300 1.00 90.06 313 LEU A O 1
ATOM 2539 N N . SER A 1 314 ? 9.796 30.177 4.205 1.00 88.50 314 SER A N 1
ATOM 2540 C CA . SER A 1 314 ? 9.700 30.760 2.857 1.00 88.50 314 SER A CA 1
ATOM 2541 C C . SER A 1 314 ? 8.264 31.080 2.419 1.00 88.50 314 SER A C 1
ATOM 2543 O O . SER A 1 314 ? 8.062 31.812 1.447 1.00 88.50 314 SER A O 1
ATOM 2545 N N . CYS A 1 315 ? 7.253 30.577 3.133 1.00 86.00 315 CYS A N 1
ATOM 2546 C CA . CYS A 1 315 ? 5.852 30.804 2.805 1.00 86.00 315 CYS A CA 1
ATOM 2547 C C . CYS A 1 315 ? 5.381 32.208 3.220 1.00 86.00 315 CYS A C 1
ATOM 2549 O O . CYS A 1 315 ? 5.121 32.486 4.391 1.00 86.00 315 CYS A O 1
ATOM 2551 N N . GLN A 1 316 ? 5.183 33.081 2.228 1.00 79.81 316 GLN A N 1
ATOM 2552 C CA . GLN A 1 316 ? 4.626 34.427 2.425 1.00 79.81 316 GLN A CA 1
ATOM 2553 C C . GLN A 1 316 ? 3.106 34.415 2.674 1.00 79.81 316 GLN A C 1
ATOM 2555 O O . GLN A 1 316 ? 2.564 35.328 3.296 1.00 79.81 316 GLN A O 1
ATOM 2560 N N . LYS A 1 317 ? 2.397 33.377 2.206 1.00 78.75 317 LYS A N 1
ATOM 2561 C CA . LYS A 1 317 ? 0.942 33.239 2.371 1.00 78.75 317 LYS A CA 1
ATOM 2562 C C . LYS A 1 317 ? 0.616 32.715 3.772 1.00 78.75 317 LYS A C 1
ATOM 2564 O O . LYS A 1 317 ? 0.835 31.539 4.056 1.00 78.75 317 LYS A O 1
ATOM 2569 N N . GLY A 1 318 ? 0.043 33.565 4.628 1.00 75.88 318 GLY A N 1
ATOM 2570 C CA . GLY A 1 318 ? -0.270 33.224 6.024 1.00 75.88 318 GLY A CA 1
ATOM 2571 C C . GLY A 1 318 ? -1.162 31.986 6.196 1.00 75.88 318 GLY A C 1
ATOM 2572 O O . GLY A 1 318 ? -0.886 31.157 7.055 1.00 75.88 318 GLY A O 1
ATOM 2573 N N . LEU A 1 319 ? -2.175 31.803 5.340 1.00 77.62 319 LEU A N 1
ATOM 2574 C CA . LEU A 1 319 ? -3.074 30.641 5.415 1.00 77.62 319 LEU A CA 1
ATOM 2575 C C . LEU A 1 319 ? -2.395 29.338 4.972 1.00 77.62 319 LEU A C 1
ATOM 2577 O O . LEU A 1 319 ? -2.566 28.307 5.611 1.00 77.62 319 LEU A O 1
ATOM 2581 N N . LEU A 1 320 ? -1.574 29.377 3.918 1.00 80.88 320 LEU A N 1
ATOM 2582 C CA . LEU A 1 320 ? -0.800 28.207 3.483 1.00 80.88 320 LEU A CA 1
ATOM 2583 C C . LEU A 1 320 ? 0.245 27.809 4.535 1.00 80.88 320 LEU A C 1
ATOM 2585 O O . LEU A 1 320 ? 0.489 26.626 4.747 1.00 80.88 320 LEU A O 1
ATOM 2589 N N . LYS A 1 321 ? 0.804 28.794 5.246 1.00 85.12 321 LYS A N 1
ATOM 2590 C CA . LYS A 1 321 ? 1.718 28.567 6.368 1.00 85.12 321 LYS A CA 1
ATOM 2591 C C . LYS A 1 321 ? 1.061 27.764 7.495 1.00 85.12 321 LYS A C 1
ATOM 2593 O O . LYS A 1 321 ? 1.707 26.883 8.048 1.00 85.12 321 LYS A O 1
ATOM 2598 N N . LEU A 1 322 ? -0.216 28.023 7.796 1.00 81.88 322 LEU A N 1
ATOM 2599 C CA . LEU A 1 322 ? -0.979 27.212 8.752 1.00 81.88 322 LEU A CA 1
ATOM 2600 C C . LEU A 1 322 ? -1.121 25.766 8.263 1.00 81.88 322 LEU A C 1
ATOM 2602 O O . LEU A 1 322 ? -0.838 24.847 9.018 1.00 81.88 322 LEU A O 1
ATOM 2606 N N . LYS A 1 323 ? -1.449 25.548 6.983 1.00 85.50 323 LYS A N 1
ATOM 2607 C CA . LYS A 1 323 ? -1.534 24.189 6.416 1.00 85.50 323 LYS A CA 1
ATOM 2608 C C . LYS A 1 323 ? -0.193 23.446 6.500 1.00 85.50 323 LYS A C 1
ATOM 2610 O O . LYS A 1 323 ? -0.165 22.270 6.834 1.00 85.50 323 LYS A O 1
ATOM 2615 N N . LEU A 1 324 ? 0.931 24.129 6.280 1.00 88.62 324 LEU A N 1
ATOM 2616 C CA . LEU A 1 324 ? 2.267 23.537 6.443 1.00 88.62 324 LEU A CA 1
ATOM 2617 C C . LEU A 1 324 ? 2.598 23.169 7.900 1.00 88.62 324 LEU A C 1
ATOM 2619 O O . LEU A 1 324 ? 3.336 22.209 8.123 1.00 88.62 324 LEU A O 1
ATOM 2623 N N . ASN A 1 325 ? 2.030 23.861 8.895 1.00 89.94 325 ASN A N 1
ATOM 2624 C CA . ASN A 1 325 ? 2.189 23.456 10.296 1.00 89.94 325 ASN A CA 1
ATOM 2625 C C . ASN A 1 325 ? 1.584 22.071 10.562 1.00 89.94 325 ASN A C 1
ATOM 2627 O O . ASN A 1 325 ? 2.147 21.338 11.372 1.00 89.94 325 ASN A O 1
ATOM 2631 N N . TYR A 1 326 ? 0.511 21.674 9.860 1.00 91.94 326 TYR A N 1
ATOM 2632 C CA . TYR A 1 326 ? -0.016 20.304 9.939 1.00 91.94 326 TYR A CA 1
ATOM 2633 C C . TYR A 1 326 ? 1.074 19.270 9.680 1.00 91.94 326 TYR A C 1
ATOM 2635 O O . TYR A 1 326 ? 1.235 18.328 10.450 1.00 91.94 326 TYR A O 1
ATOM 2643 N N . MET A 1 327 ? 1.846 19.470 8.606 1.00 93.00 327 MET A N 1
ATOM 2644 C CA . MET A 1 327 ? 2.900 18.544 8.199 1.00 93.00 327 MET A CA 1
ATOM 2645 C C . MET A 1 327 ? 3.918 18.369 9.323 1.00 93.00 327 MET A C 1
ATOM 2647 O O . MET A 1 327 ? 4.290 17.248 9.664 1.00 93.00 327 MET A O 1
ATOM 2651 N N . ARG A 1 328 ? 4.299 19.478 9.964 1.00 93.75 328 ARG A N 1
ATOM 2652 C CA . ARG A 1 328 ? 5.194 19.490 11.125 1.00 93.75 328 ARG A CA 1
ATOM 2653 C C . ARG A 1 328 ? 4.595 18.749 12.324 1.00 93.75 328 ARG A C 1
ATOM 2655 O O . ARG A 1 328 ? 5.279 17.922 12.917 1.00 93.75 328 ARG A O 1
ATOM 2662 N N . ILE A 1 329 ? 3.330 19.002 12.659 1.00 94.38 329 ILE A N 1
ATOM 2663 C CA . ILE A 1 329 ? 2.622 18.329 13.762 1.00 94.38 329 ILE A CA 1
ATOM 2664 C C . ILE A 1 329 ? 2.542 16.818 13.510 1.00 94.38 329 ILE A C 1
ATOM 2666 O O . ILE A 1 329 ? 2.833 16.021 14.402 1.00 94.38 329 ILE A O 1
ATOM 2670 N N . LYS A 1 330 ? 2.204 16.410 12.285 1.00 94.06 330 LYS A N 1
ATOM 2671 C CA . LYS A 1 330 ? 2.119 14.999 11.906 1.00 94.06 330 LYS A CA 1
ATOM 2672 C C . LYS A 1 330 ? 3.487 14.320 11.958 1.00 94.06 330 LYS A C 1
ATOM 2674 O O . LYS A 1 330 ? 3.579 13.232 12.510 1.00 94.06 330 LYS A O 1
ATOM 2679 N N . LEU A 1 331 ? 4.567 14.977 11.521 1.00 94.44 331 LEU A N 1
ATOM 2680 C CA . LEU A 1 331 ? 5.938 14.479 11.725 1.00 94.44 331 LEU A CA 1
ATOM 2681 C C . LEU A 1 331 ? 6.291 14.313 13.214 1.00 94.44 331 LEU A C 1
ATOM 2683 O O . LEU A 1 331 ? 6.948 13.345 13.593 1.00 94.44 331 LEU A O 1
ATOM 2687 N N . MET A 1 332 ? 5.847 15.227 14.082 1.00 93.19 332 MET A N 1
ATOM 2688 C CA . MET A 1 332 ? 6.068 15.109 15.530 1.00 93.19 332 MET A CA 1
ATOM 2689 C C . MET A 1 332 ? 5.339 13.903 16.116 1.00 93.19 332 MET A C 1
ATOM 2691 O O . MET A 1 332 ? 5.942 13.155 16.881 1.00 93.19 332 MET A O 1
ATOM 2695 N N . TYR A 1 333 ? 4.095 13.666 15.697 1.00 93.19 333 TYR A N 1
ATOM 2696 C CA . TYR A 1 333 ? 3.365 12.454 16.060 1.00 93.19 333 TYR A CA 1
ATOM 2697 C C . TYR A 1 333 ? 4.101 11.189 15.588 1.00 93.19 333 TYR A C 1
ATOM 2699 O O . TYR A 1 333 ? 4.370 10.308 16.400 1.00 93.19 333 TYR A O 1
ATOM 2707 N N . LEU A 1 334 ? 4.518 11.136 14.317 1.00 90.69 334 LEU A N 1
ATOM 2708 C CA . LEU A 1 334 ? 5.197 9.966 13.746 1.00 90.69 334 LEU A CA 1
ATOM 2709 C C . LEU A 1 334 ? 6.577 9.686 14.362 1.00 90.69 334 LEU A C 1
ATOM 2711 O O . LEU A 1 334 ? 6.956 8.530 14.496 1.00 90.69 334 LEU A O 1
ATOM 2715 N N . SER A 1 335 ? 7.298 10.723 14.793 1.00 90.50 335 SER A N 1
ATOM 2716 C CA . SER A 1 335 ? 8.569 10.582 15.527 1.00 90.50 335 SER A CA 1
ATOM 2717 C C . SER A 1 335 ? 8.396 10.200 17.008 1.00 90.50 335 SER A C 1
ATOM 2719 O O . SER A 1 335 ? 9.379 10.130 17.744 1.00 90.50 335 SER A O 1
ATOM 2721 N N . GLY A 1 336 ? 7.160 9.985 17.476 1.00 87.88 336 GLY A N 1
ATOM 2722 C CA . GLY A 1 336 ? 6.854 9.591 18.854 1.00 87.88 336 GLY A CA 1
ATOM 2723 C C . GLY A 1 336 ? 6.753 10.748 19.857 1.00 87.88 336 GLY A C 1
ATOM 2724 O O . GLY A 1 336 ? 6.547 10.511 21.048 1.00 87.88 336 GLY A O 1
ATOM 2725 N N . LYS A 1 337 ? 6.839 12.012 19.418 1.00 89.62 337 LYS A N 1
ATOM 2726 C CA . LYS A 1 337 ? 6.710 13.212 20.273 1.00 89.62 337 LYS A CA 1
ATOM 2727 C C . LYS A 1 337 ? 5.241 13.603 20.470 1.00 89.62 337 LYS A C 1
ATOM 2729 O O . LYS A 1 337 ? 4.807 14.695 20.101 1.00 89.62 337 LYS A O 1
ATOM 2734 N N . ILE A 1 338 ? 4.465 12.692 21.059 1.00 88.06 338 ILE A N 1
ATOM 2735 C CA . ILE A 1 338 ? 2.998 12.794 21.169 1.00 88.06 338 ILE A CA 1
ATOM 2736 C C . ILE A 1 338 ? 2.558 14.036 21.968 1.00 88.06 338 ILE A C 1
ATOM 2738 O O . ILE A 1 338 ? 1.625 14.730 21.566 1.00 88.06 338 ILE A O 1
ATOM 2742 N N . THR A 1 339 ? 3.231 14.352 23.079 1.00 86.88 339 THR A N 1
ATOM 2743 C CA . THR A 1 339 ? 2.877 15.500 23.937 1.00 86.88 339 THR A CA 1
ATOM 2744 C C . THR A 1 339 ? 3.045 16.830 23.219 1.00 86.88 339 THR A C 1
ATOM 2746 O O . THR A 1 339 ? 2.175 17.693 23.303 1.00 86.88 339 THR A O 1
ATOM 2749 N N . ASP A 1 340 ? 4.144 16.977 22.486 1.00 89.62 340 ASP A N 1
ATOM 2750 C CA . ASP A 1 340 ? 4.471 18.211 21.780 1.00 89.62 340 ASP A CA 1
ATOM 2751 C C . ASP A 1 340 ? 3.576 18.389 20.545 1.00 89.62 340 ASP A C 1
ATOM 2753 O O . ASP A 1 340 ? 3.217 19.507 20.180 1.00 89.62 340 ASP A O 1
ATOM 2757 N N . ALA A 1 341 ? 3.171 17.284 19.909 1.00 92.38 341 ALA A N 1
ATOM 2758 C CA . ALA A 1 341 ? 2.174 17.319 18.847 1.00 92.38 341 ALA A CA 1
ATOM 2759 C C . ALA A 1 341 ? 0.817 17.815 19.380 1.00 92.38 341 ALA A C 1
ATOM 2761 O O . ALA A 1 341 ? 0.217 18.708 18.784 1.00 92.38 341 ALA A O 1
ATOM 2762 N N . LEU A 1 342 ? 0.355 17.303 20.528 1.00 90.62 342 LEU A N 1
ATOM 2763 C CA . LEU A 1 342 ? -0.916 17.716 21.139 1.00 90.62 342 LEU A CA 1
ATOM 2764 C C . LEU A 1 342 ? -0.943 19.197 21.532 1.00 90.62 342 LEU A C 1
ATOM 2766 O O . LEU A 1 342 ? -1.949 19.867 21.296 1.00 90.62 342 LEU A O 1
ATOM 2770 N N . THR A 1 343 ? 0.139 19.724 22.111 1.00 92.25 343 THR A N 1
ATOM 2771 C CA . THR A 1 343 ? 0.206 21.148 22.483 1.00 92.25 343 THR A CA 1
ATOM 2772 C C . THR A 1 343 ? 0.116 22.046 21.252 1.00 92.25 343 THR A C 1
ATOM 2774 O O . THR A 1 343 ? -0.668 22.995 21.245 1.00 92.25 343 THR A O 1
ATOM 2777 N N . LEU A 1 344 ? 0.823 21.699 20.172 1.00 92.44 344 LEU A N 1
ATOM 2778 C CA . LEU A 1 344 ? 0.758 22.444 18.914 1.00 92.44 344 LEU A CA 1
ATOM 2779 C C . LEU A 1 344 ? -0.611 22.363 18.231 1.00 92.44 344 LEU A C 1
ATOM 2781 O O . LEU A 1 344 ? -1.059 23.365 17.677 1.00 92.44 344 LEU A O 1
ATOM 2785 N N . ILE A 1 345 ? -1.291 21.212 18.289 1.00 93.44 345 ILE A N 1
ATOM 2786 C CA . ILE A 1 345 ? -2.664 21.073 17.774 1.00 93.44 345 ILE A CA 1
ATOM 2787 C C . ILE A 1 345 ? -3.591 22.065 18.481 1.00 93.44 345 ILE A C 1
ATOM 2789 O O . ILE A 1 345 ? -4.327 22.800 17.823 1.00 93.44 345 ILE A O 1
ATOM 2793 N N . ILE A 1 346 ? -3.534 22.121 19.814 1.00 91.00 346 ILE A N 1
ATOM 2794 C CA . ILE A 1 346 ? -4.370 23.029 20.611 1.00 91.00 346 ILE A CA 1
ATOM 2795 C C . ILE A 1 346 ? -4.067 24.487 20.248 1.00 91.00 346 ILE A C 1
ATOM 2797 O O . ILE A 1 346 ? -4.991 25.265 19.990 1.00 91.00 346 ILE A O 1
ATOM 2801 N N . ASP A 1 347 ? -2.786 24.849 20.174 1.00 92.06 347 ASP A N 1
ATOM 2802 C CA . ASP A 1 347 ? -2.357 26.200 19.816 1.00 92.06 347 ASP A CA 1
ATOM 2803 C C . ASP A 1 347 ? -2.864 26.621 18.431 1.00 92.06 347 ASP A C 1
ATOM 2805 O O . ASP A 1 347 ? -3.330 27.753 18.254 1.00 92.06 347 ASP A O 1
ATOM 2809 N N . ASP A 1 348 ? -2.802 25.728 17.442 1.00 91.19 348 ASP A N 1
ATOM 2810 C CA . ASP A 1 348 ? -3.237 26.025 16.079 1.00 91.19 348 ASP A CA 1
ATOM 2811 C C . ASP A 1 348 ? -4.765 26.056 15.944 1.00 91.19 348 ASP A C 1
ATOM 2813 O O . ASP A 1 348 ? -5.285 26.958 15.283 1.00 91.19 348 ASP A O 1
ATOM 2817 N N . ILE A 1 349 ? -5.509 25.207 16.661 1.00 90.12 349 ILE A N 1
ATOM 2818 C CA . ILE A 1 349 ? -6.978 25.309 16.744 1.00 90.12 349 ILE A CA 1
ATOM 2819 C C . ILE A 1 349 ? -7.397 26.663 17.341 1.00 90.12 349 ILE A C 1
ATOM 2821 O O . ILE A 1 349 ? -8.292 27.334 16.814 1.00 90.12 349 ILE A O 1
ATOM 2825 N N . VAL A 1 350 ? -6.726 27.127 18.403 1.00 90.06 350 VAL A N 1
ATOM 2826 C CA . VAL A 1 350 ? -6.991 28.448 19.002 1.00 90.06 350 VAL A CA 1
ATOM 2827 C C . VAL A 1 350 ? -6.701 29.580 18.012 1.00 90.06 350 VAL A C 1
ATOM 2829 O O . VAL A 1 350 ? -7.435 30.573 17.991 1.00 90.06 350 VAL A O 1
ATOM 2832 N N . LYS A 1 351 ? -5.665 29.455 17.174 1.00 87.94 351 LYS A N 1
ATOM 2833 C CA . LYS A 1 351 ? -5.372 30.433 16.110 1.00 87.94 351 LYS A CA 1
ATOM 2834 C C . LYS A 1 351 ? -6.455 30.430 15.033 1.00 87.94 351 LYS A C 1
ATOM 2836 O O . LYS A 1 351 ? -6.921 31.508 14.675 1.00 87.94 351 LYS A O 1
ATOM 2841 N N . ILE A 1 352 ? -6.899 29.258 14.574 1.00 87.00 352 ILE A N 1
ATOM 2842 C CA . ILE A 1 352 ? -7.960 29.124 13.559 1.00 87.00 352 ILE A CA 1
ATOM 2843 C C . ILE A 1 352 ? -9.265 29.759 14.051 1.00 87.00 352 ILE A C 1
ATOM 2845 O O . ILE A 1 352 ? -9.911 30.507 13.318 1.00 87.00 352 ILE A O 1
ATOM 2849 N N . ASN A 1 353 ? -9.620 29.555 15.321 1.00 86.38 353 ASN A N 1
ATOM 2850 C CA . ASN A 1 353 ? -10.829 30.138 15.909 1.00 86.38 353 ASN A CA 1
ATOM 2851 C C . ASN A 1 353 ? -10.811 31.678 15.961 1.00 86.38 353 ASN A C 1
ATOM 2853 O O . ASN A 1 353 ? -11.874 32.302 15.977 1.00 86.38 353 ASN A O 1
ATOM 2857 N N . LYS A 1 354 ? -9.623 32.299 15.952 1.00 88.44 354 LYS A N 1
ATOM 2858 C CA . LYS A 1 354 ? -9.447 33.763 15.908 1.00 88.44 354 LYS A CA 1
ATOM 2859 C C . LYS A 1 354 ? -9.514 34.344 14.490 1.00 88.44 354 LYS A C 1
ATOM 2861 O O . LYS A 1 354 ? -9.559 35.565 14.355 1.00 88.44 354 LYS A O 1
ATOM 2866 N N . LEU A 1 355 ? -9.515 33.512 13.445 1.00 87.31 355 LEU A N 1
ATOM 2867 C CA . LEU A 1 355 ? -9.560 33.967 12.054 1.00 87.31 355 LEU A CA 1
ATOM 2868 C C . LEU A 1 355 ? -10.936 34.539 11.670 1.00 87.31 355 LEU A C 1
ATOM 2870 O O . LEU A 1 355 ? -11.972 34.257 12.294 1.00 87.31 355 LEU A O 1
ATOM 2874 N N . THR A 1 356 ? -10.958 35.335 10.597 1.00 86.00 356 THR A N 1
ATOM 2875 C CA . THR A 1 356 ? -12.206 35.824 9.996 1.00 86.00 356 THR A CA 1
ATOM 2876 C C . THR A 1 356 ? -13.046 34.657 9.458 1.00 86.00 356 THR A C 1
ATOM 2878 O O . THR A 1 356 ? -12.560 33.533 9.325 1.00 86.00 356 THR A O 1
ATOM 2881 N N . LYS A 1 357 ? -14.331 34.889 9.161 1.00 83.50 357 LYS A N 1
ATOM 2882 C CA . LYS A 1 357 ? -15.214 33.828 8.644 1.00 83.50 357 LYS A CA 1
ATOM 2883 C C . LYS A 1 357 ? -14.716 33.261 7.303 1.00 83.50 357 LYS A C 1
ATOM 2885 O O . LYS A 1 357 ? -14.686 32.049 7.142 1.00 83.50 357 LYS A O 1
ATOM 2890 N N . GLN A 1 358 ? -14.270 34.131 6.393 1.00 82.50 358 GLN A N 1
ATOM 2891 C CA . GLN A 1 358 ? -13.740 33.739 5.080 1.00 82.50 358 GLN A CA 1
ATOM 2892 C C . GLN A 1 358 ? -12.442 32.926 5.207 1.00 82.50 358 GLN A C 1
ATOM 2894 O O . GLN A 1 358 ? -12.288 31.885 4.575 1.00 82.50 358 GLN A O 1
ATOM 2899 N N . ASP A 1 359 ? -11.528 33.356 6.081 1.00 83.12 359 ASP A N 1
ATOM 2900 C CA . ASP A 1 359 ? -10.259 32.652 6.308 1.00 83.12 359 ASP A CA 1
ATOM 2901 C C . ASP A 1 359 ? -10.456 31.286 6.983 1.00 83.12 359 ASP A C 1
ATOM 2903 O O . ASP A 1 359 ? -9.692 30.347 6.734 1.00 83.12 359 ASP A O 1
ATOM 2907 N N . ARG A 1 360 ? -11.493 31.162 7.826 1.00 81.25 360 ARG A N 1
ATOM 2908 C CA . ARG A 1 360 ? -11.901 29.880 8.413 1.00 81.25 360 ARG A CA 1
ATOM 2909 C C . ARG A 1 360 ? -12.401 28.918 7.350 1.00 81.25 360 ARG A C 1
ATOM 2911 O O . ARG A 1 360 ? -11.921 27.794 7.324 1.00 81.25 360 ARG A O 1
ATOM 2918 N N . GLU A 1 361 ? -13.280 29.369 6.455 1.00 81.31 361 GLU A N 1
ATOM 2919 C CA . GLU A 1 361 ? -13.790 28.552 5.343 1.00 81.31 361 GLU A CA 1
ATOM 2920 C C . GLU A 1 361 ? -12.649 28.016 4.457 1.00 81.31 361 GLU A C 1
ATOM 2922 O O . GLU A 1 361 ? -12.634 26.839 4.106 1.00 81.31 361 GLU A O 1
ATOM 2927 N N . TYR A 1 362 ? -11.627 28.831 4.180 1.00 80.81 362 TYR A N 1
ATOM 2928 C CA . TYR A 1 362 ? -10.450 28.396 3.415 1.00 80.81 362 TYR A CA 1
ATOM 2929 C C . TYR A 1 362 ? -9.550 27.383 4.152 1.00 80.81 362 TYR A C 1
ATOM 2931 O O . TYR A 1 362 ? -8.812 26.618 3.521 1.00 80.81 362 TYR A O 1
ATOM 2939 N N . SER A 1 363 ? -9.574 27.400 5.486 1.00 83.12 363 SER A N 1
ATOM 2940 C CA . SER A 1 363 ? -8.729 26.564 6.350 1.00 83.12 363 SER A CA 1
ATOM 2941 C C . SER A 1 363 ? -9.474 25.347 6.903 1.00 83.12 363 SER A C 1
ATOM 2943 O O . SER A 1 363 ? -8.983 24.704 7.831 1.00 83.12 363 SER A O 1
ATOM 2945 N N . MET A 1 364 ? -10.660 25.037 6.372 1.00 83.94 364 MET A N 1
ATOM 2946 C CA . MET A 1 364 ? -11.479 23.928 6.862 1.00 83.94 364 MET A CA 1
ATOM 2947 C C . MET A 1 364 ? -10.804 22.574 6.670 1.00 83.94 364 MET A C 1
ATOM 2949 O O . MET A 1 364 ? -10.887 21.746 7.569 1.00 83.94 364 MET A O 1
ATOM 2953 N N . ASP A 1 365 ? -10.094 22.383 5.556 1.00 83.00 365 ASP A N 1
ATOM 2954 C CA . ASP A 1 365 ? -9.279 21.191 5.291 1.00 83.00 365 ASP A CA 1
ATOM 2955 C C . ASP A 1 365 ? -8.179 21.002 6.346 1.00 83.00 365 ASP A C 1
ATOM 2957 O O . ASP A 1 365 ? -7.963 19.903 6.847 1.00 83.00 365 ASP A O 1
ATOM 2961 N N . TYR A 1 366 ? -7.515 22.086 6.748 1.00 89.62 366 TYR A N 1
ATOM 2962 C CA . TYR A 1 366 ? -6.529 22.048 7.824 1.00 89.62 366 TYR A CA 1
ATOM 2963 C C . TYR A 1 366 ? -7.169 21.745 9.179 1.00 89.62 366 TYR A C 1
ATOM 2965 O O . TYR A 1 366 ? -6.676 20.908 9.933 1.00 89.62 366 TYR A O 1
ATOM 2973 N N . TYR A 1 367 ? -8.284 22.405 9.483 1.00 90.88 367 TYR A N 1
ATOM 2974 C CA . TYR A 1 367 ? -8.983 22.217 10.747 1.00 90.88 367 TYR A CA 1
ATOM 2975 C C . TYR A 1 367 ? -9.498 20.782 10.918 1.00 90.88 367 TYR A C 1
ATOM 2977 O O . TYR A 1 367 ? -9.332 20.206 11.992 1.00 90.88 367 TYR A O 1
ATOM 2985 N N . SER A 1 368 ? -10.057 20.179 9.865 1.00 90.69 368 SER A N 1
ATOM 2986 C CA . SER A 1 368 ? -10.499 18.782 9.893 1.00 90.69 368 SER A CA 1
ATOM 2987 C C . SER A 1 368 ? -9.360 17.806 10.156 1.00 90.69 368 SER A C 1
ATOM 2989 O O . SER A 1 368 ? -9.508 16.903 10.971 1.00 90.69 368 SER A O 1
ATOM 2991 N N . GLU A 1 369 ? -8.212 18.014 9.515 1.00 91.00 369 GLU A N 1
ATOM 2992 C CA . GLU A 1 369 ? -7.047 17.138 9.656 1.00 91.00 369 GLU A CA 1
ATOM 2993 C C . GLU A 1 369 ? -6.431 17.230 11.065 1.00 91.00 369 GLU A C 1
ATOM 2995 O O . GLU A 1 369 ? -6.003 16.223 11.632 1.00 91.00 369 GLU A O 1
ATOM 3000 N N . LEU A 1 370 ? -6.443 18.420 11.680 1.00 93.81 370 LEU A N 1
ATOM 3001 C CA . LEU A 1 370 ? -6.051 18.596 13.083 1.00 93.81 370 LEU A CA 1
ATOM 3002 C C . LEU A 1 370 ? -6.997 17.878 14.047 1.00 93.81 370 LEU A C 1
ATOM 3004 O O . LEU A 1 370 ? -6.528 17.229 14.982 1.00 93.81 370 LEU A O 1
ATOM 3008 N N . LEU A 1 371 ? -8.312 18.003 13.834 1.00 93.62 371 LEU A N 1
ATOM 3009 C CA . LEU A 1 371 ? -9.312 17.326 14.662 1.00 93.62 371 LEU A CA 1
ATOM 3010 C C . LEU A 1 371 ? -9.180 15.811 14.550 1.00 93.62 371 LEU A C 1
ATOM 3012 O O . LEU A 1 371 ? -9.192 15.122 15.567 1.00 93.62 371 LEU A O 1
ATOM 3016 N N . GLU A 1 372 ? -9.006 15.296 13.335 1.00 93.88 372 GLU A N 1
ATOM 3017 C CA . GLU A 1 372 ? -8.806 13.870 13.113 1.00 93.88 372 GLU A CA 1
ATOM 3018 C C . GLU A 1 372 ? -7.572 13.360 13.867 1.00 93.88 372 GLU A C 1
ATOM 3020 O O . GLU A 1 372 ? -7.667 12.399 14.634 1.00 93.88 372 GLU A O 1
ATOM 3025 N N . LEU A 1 373 ? -6.430 14.041 13.720 1.00 93.69 373 LEU A N 1
ATOM 3026 C CA . LEU A 1 373 ? -5.195 13.673 14.411 1.00 93.69 373 LEU A CA 1
ATOM 3027 C C . LEU A 1 373 ? -5.349 13.753 15.938 1.00 93.69 373 LEU A C 1
ATOM 3029 O O . LEU A 1 373 ? -4.860 12.878 16.653 1.00 93.69 373 LEU A O 1
ATOM 3033 N N . GLN A 1 374 ? -6.070 14.757 16.446 1.00 94.25 374 GLN A N 1
ATOM 3034 C CA . GLN A 1 374 ? -6.378 14.881 17.870 1.00 94.25 374 GLN A CA 1
ATOM 3035 C C . GLN A 1 374 ? -7.190 13.684 18.383 1.00 94.25 374 GLN A C 1
ATOM 3037 O O . GLN A 1 374 ? -6.841 13.117 19.419 1.00 94.25 374 GLN A O 1
ATOM 3042 N N . ILE A 1 375 ? -8.245 13.276 17.666 1.00 93.94 375 ILE A N 1
ATOM 3043 C CA . ILE A 1 375 ? -9.072 12.111 18.028 1.00 93.94 375 ILE A CA 1
ATOM 3044 C C . ILE A 1 375 ? -8.223 10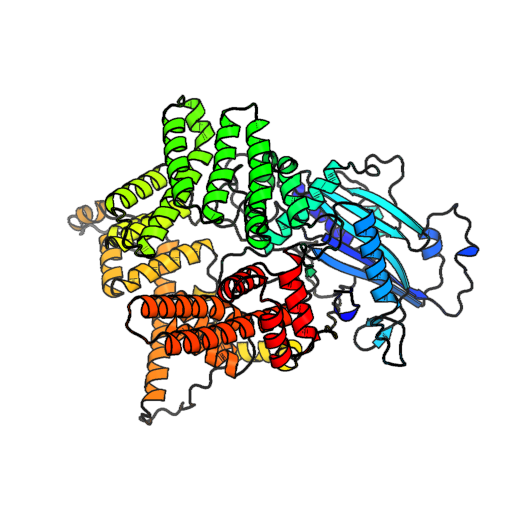.841 18.038 1.00 93.94 375 ILE A C 1
ATOM 3046 O O . ILE A 1 375 ? -8.296 10.072 18.996 1.00 93.94 375 ILE A O 1
ATOM 3050 N N . ILE A 1 376 ? -7.407 10.633 17.000 1.00 92.69 376 ILE A N 1
ATOM 3051 C CA . ILE A 1 376 ? -6.552 9.446 16.864 1.00 92.69 376 ILE A CA 1
ATOM 3052 C C . ILE A 1 376 ? -5.583 9.340 18.045 1.00 92.69 376 ILE A C 1
ATOM 3054 O O . ILE A 1 376 ? -5.528 8.292 18.690 1.00 92.69 376 ILE A O 1
ATOM 3058 N N . ILE A 1 377 ? -4.885 10.428 18.386 1.00 91.12 377 ILE A N 1
ATOM 3059 C CA . ILE A 1 377 ? -3.948 10.446 19.518 1.00 91.12 377 ILE A CA 1
ATOM 3060 C C . ILE A 1 377 ? -4.676 10.150 20.838 1.00 91.12 377 ILE A C 1
ATOM 3062 O O . ILE A 1 377 ? -4.205 9.348 21.645 1.00 91.12 377 ILE A O 1
ATOM 3066 N N . LEU A 1 378 ? -5.834 10.774 21.077 1.00 90.19 378 LEU A N 1
ATOM 3067 C CA . LEU A 1 378 ? -6.603 10.563 22.308 1.00 90.19 378 LEU A CA 1
ATOM 3068 C C . LEU A 1 378 ? -7.128 9.123 22.425 1.00 90.19 378 LEU A C 1
ATOM 3070 O O . LEU A 1 378 ? -7.097 8.547 23.516 1.00 90.19 378 LEU A O 1
ATOM 3074 N N . LEU A 1 379 ? -7.562 8.526 21.312 1.00 89.00 379 LEU A N 1
ATOM 3075 C CA . LEU A 1 379 ? -7.963 7.120 21.240 1.00 89.00 379 LEU A CA 1
ATOM 3076 C C . LEU A 1 379 ? -6.796 6.177 21.545 1.00 89.00 379 LEU A C 1
ATOM 3078 O O . LEU A 1 379 ? -6.964 5.225 22.308 1.00 89.00 379 LEU A O 1
ATOM 3082 N N . GLU A 1 380 ? -5.617 6.440 20.982 1.00 86.75 380 GLU A N 1
ATOM 3083 C CA . GLU A 1 380 ? -4.409 5.642 21.210 1.00 86.75 380 GLU A CA 1
ATOM 3084 C C . GLU A 1 380 ? -3.980 5.680 22.684 1.00 86.75 380 GLU A C 1
ATOM 3086 O O . GLU A 1 380 ? -3.782 4.634 23.310 1.00 86.75 380 GLU A O 1
ATOM 3091 N N . LEU A 1 381 ? -3.939 6.877 23.280 1.00 85.38 381 LEU A N 1
ATOM 3092 C CA . LEU A 1 381 ? -3.628 7.056 24.701 1.00 85.38 381 LEU A CA 1
ATOM 3093 C C . LEU A 1 381 ? -4.632 6.331 25.609 1.00 85.38 381 LEU A C 1
ATOM 3095 O O . LEU A 1 381 ? -4.236 5.754 26.626 1.00 85.38 381 LEU A O 1
ATOM 3099 N N . LYS A 1 382 ? -5.919 6.318 25.234 1.00 83.88 382 LYS A N 1
ATOM 3100 C CA . LYS A 1 382 ? -6.966 5.605 25.977 1.00 83.88 382 LYS A CA 1
ATOM 3101 C C . LYS A 1 382 ? -6.807 4.086 25.879 1.00 83.88 382 LYS A C 1
ATOM 3103 O O . LYS A 1 382 ? -6.904 3.411 26.904 1.00 83.88 382 LYS A O 1
ATOM 3108 N N . LYS A 1 383 ? -6.556 3.547 24.678 1.00 79.38 383 LYS A N 1
ATOM 3109 C CA . LYS A 1 383 ? -6.385 2.100 24.439 1.00 79.38 383 LYS A CA 1
ATOM 3110 C C . LYS A 1 383 ? -5.145 1.542 25.135 1.00 79.38 383 LYS A C 1
ATOM 3112 O O . LYS A 1 383 ? -5.225 0.480 25.745 1.00 79.38 383 LYS A O 1
ATOM 3117 N N . ASN A 1 384 ? -4.041 2.286 25.124 1.00 71.56 384 ASN A N 1
ATOM 3118 C CA . ASN A 1 384 ? -2.780 1.860 25.734 1.00 71.56 384 ASN A CA 1
ATOM 3119 C C . ASN A 1 384 ? -2.770 1.950 27.270 1.00 71.56 384 ASN A C 1
ATOM 3121 O O . ASN A 1 384 ? -1.748 1.648 27.885 1.00 71.56 384 ASN A O 1
ATOM 3125 N N . ALA A 1 385 ? -3.892 2.348 27.895 1.00 60.12 385 ALA A N 1
ATOM 3126 C CA . ALA A 1 385 ? -4.084 2.425 29.345 1.00 60.12 385 ALA A CA 1
ATOM 3127 C C . ALA A 1 385 ? -2.866 3.016 30.074 1.00 60.12 385 ALA A C 1
ATOM 3129 O O . ALA A 1 385 ? -2.460 2.534 31.139 1.00 60.12 385 ALA A O 1
ATOM 3130 N N . VAL A 1 386 ? -2.252 4.051 29.484 1.00 54.28 386 VAL A N 1
ATOM 3131 C CA . VAL A 1 386 ? -1.108 4.724 30.092 1.00 54.28 386 VAL A CA 1
ATOM 3132 C C . VAL A 1 386 ? -1.616 5.294 31.408 1.00 54.28 386 VAL A C 1
ATOM 3134 O O . VAL A 1 386 ? -2.427 6.218 31.413 1.00 54.28 386 VAL A O 1
ATOM 3137 N N . LYS A 1 387 ? -1.155 4.724 32.529 1.00 51.62 387 LYS A N 1
ATOM 3138 C CA . LYS A 1 387 ? -1.665 4.980 33.892 1.00 51.62 387 LYS A CA 1
ATOM 3139 C C . LYS A 1 387 ? -1.720 6.466 34.289 1.00 51.62 387 LYS A C 1
ATOM 3141 O O . LYS A 1 387 ? -2.363 6.794 35.279 1.00 51.62 387 LYS A O 1
ATOM 3146 N N . ASN A 1 388 ? -1.078 7.347 33.520 1.00 52.53 388 ASN A N 1
ATOM 3147 C CA . ASN A 1 388 ? -0.940 8.772 33.797 1.00 52.53 388 ASN A CA 1
ATOM 3148 C C . ASN A 1 388 ? -1.883 9.683 32.984 1.00 52.53 388 ASN A C 1
ATOM 3150 O O . ASN A 1 388 ? -1.973 10.862 33.314 1.00 52.53 388 ASN A O 1
ATOM 3154 N N . PHE A 1 389 ? -2.596 9.185 31.965 1.00 61.53 389 PHE A N 1
ATOM 3155 C CA . PHE A 1 389 ? -3.509 10.002 31.149 1.00 61.53 389 PHE A CA 1
ATOM 3156 C C . PHE A 1 389 ? -4.940 9.461 31.210 1.00 61.53 389 PHE A C 1
ATOM 3158 O O . PHE A 1 389 ? -5.292 8.495 30.537 1.00 61.53 389 PHE A O 1
ATOM 3165 N N . ASN A 1 390 ? -5.789 10.104 32.016 1.00 68.00 390 ASN A N 1
ATOM 3166 C CA . ASN A 1 390 ? -7.218 9.804 32.043 1.00 68.00 390 ASN A CA 1
ATOM 3167 C C . ASN A 1 390 ? -7.952 10.693 31.032 1.00 68.00 390 ASN A C 1
ATOM 3169 O O . ASN A 1 390 ? -8.339 11.813 31.352 1.00 68.00 390 ASN A O 1
ATOM 3173 N N . VAL A 1 391 ? -8.107 10.203 29.802 1.00 78.00 391 VAL A N 1
ATOM 3174 C CA . VAL A 1 391 ? -8.953 10.855 28.793 1.00 78.00 391 VAL A CA 1
ATOM 3175 C C . VAL A 1 391 ? -10.423 10.601 29.147 1.00 78.00 391 VAL A C 1
ATOM 3177 O O . VAL A 1 391 ? -10.830 9.434 29.265 1.00 78.00 391 VAL A O 1
ATOM 3180 N N . ASP A 1 392 ? -11.201 11.674 29.325 1.00 85.81 392 ASP A N 1
ATOM 3181 C CA . ASP A 1 392 ? -12.653 11.596 29.512 1.00 85.81 392 ASP A CA 1
ATOM 3182 C C . ASP A 1 392 ? -13.320 11.188 28.190 1.00 85.81 392 ASP A C 1
ATOM 3184 O O . ASP A 1 392 ? -13.108 11.803 27.142 1.00 85.81 392 ASP A O 1
ATOM 3188 N N . LEU A 1 393 ? -14.119 10.121 28.240 1.00 86.94 393 LEU A N 1
ATOM 3189 C CA . LEU A 1 393 ? -14.839 9.613 27.074 1.00 86.94 393 LEU A CA 1
ATOM 3190 C C . LEU A 1 393 ? -15.892 10.609 26.592 1.00 86.94 393 LEU A C 1
ATOM 3192 O O . LEU A 1 393 ? -16.097 10.724 25.389 1.00 86.94 393 LEU A O 1
ATOM 3196 N N . LYS A 1 394 ? -16.512 11.380 27.492 1.00 89.94 394 LYS A N 1
ATOM 3197 C CA . LYS A 1 394 ? -17.544 12.354 27.108 1.00 89.94 394 LYS A CA 1
ATOM 3198 C C . LYS A 1 394 ? -16.979 13.472 26.243 1.00 89.94 394 LYS A C 1
ATOM 3200 O O . LYS A 1 394 ? -17.581 13.832 25.234 1.00 89.94 394 LYS A O 1
ATOM 3205 N N . ASP A 1 395 ? -15.803 13.979 26.601 1.00 89.69 395 ASP A N 1
ATOM 3206 C CA . ASP A 1 395 ? -15.111 14.998 25.811 1.00 89.69 395 ASP A CA 1
ATOM 3207 C C . ASP A 1 395 ? -14.709 14.451 24.438 1.00 89.69 395 ASP A C 1
ATOM 3209 O O . ASP A 1 395 ? -14.864 15.138 23.427 1.00 89.69 395 ASP A O 1
ATOM 3213 N N . LEU A 1 396 ? -14.270 13.190 24.381 1.00 91.88 396 LEU A N 1
ATOM 3214 C CA . LEU A 1 396 ? -13.929 12.524 23.127 1.00 91.88 396 LEU A CA 1
ATOM 3215 C C . LEU A 1 396 ? -15.158 12.304 22.229 1.00 91.88 396 LEU A C 1
ATOM 3217 O O . LEU A 1 396 ? -15.070 12.533 21.023 1.00 91.88 396 LEU A O 1
ATOM 3221 N N . ILE A 1 397 ? -16.311 11.932 22.800 1.00 94.06 397 ILE A N 1
ATOM 3222 C CA . ILE A 1 397 ? -17.589 11.818 22.074 1.00 94.06 397 ILE A CA 1
ATOM 3223 C C . ILE A 1 397 ? -18.008 13.179 21.521 1.00 94.06 397 ILE A C 1
ATOM 3225 O O . ILE A 1 397 ? -18.370 13.276 20.348 1.00 94.06 397 ILE A O 1
ATOM 3229 N N . ASN A 1 398 ? -17.937 14.239 22.331 1.00 94.38 398 ASN A N 1
ATOM 3230 C CA . ASN A 1 398 ? -18.277 15.594 21.893 1.00 94.38 398 ASN A CA 1
ATOM 3231 C C . ASN A 1 398 ? -17.387 16.040 20.730 1.00 94.38 398 ASN A C 1
ATOM 3233 O O . ASN A 1 398 ? -17.873 16.617 19.756 1.00 94.38 398 ASN A O 1
ATOM 3237 N N . LEU A 1 399 ? -16.092 15.733 20.807 1.00 93.69 399 LEU A N 1
ATOM 3238 C CA . LEU A 1 399 ? -15.124 16.089 19.779 1.00 93.69 399 LEU A CA 1
ATOM 3239 C C . LEU A 1 399 ? -15.335 15.284 18.487 1.00 93.69 399 LEU A C 1
ATOM 3241 O O . LEU A 1 399 ? -15.334 15.866 17.404 1.00 93.69 399 LEU A O 1
ATOM 3245 N N . ALA A 1 400 ? -15.605 13.980 18.586 1.00 94.38 400 ALA A N 1
ATOM 3246 C CA . ALA A 1 400 ? -15.950 13.148 17.433 1.00 94.38 400 ALA A CA 1
ATOM 3247 C C . ALA A 1 400 ? -17.291 13.564 16.797 1.00 94.38 400 ALA A C 1
ATOM 3249 O O . ALA A 1 400 ? -17.402 13.646 15.576 1.00 94.38 400 ALA A O 1
ATOM 3250 N N . THR A 1 401 ? -18.291 13.915 17.609 1.00 95.38 401 THR A N 1
ATOM 3251 C CA . THR A 1 401 ? -19.584 14.435 17.131 1.00 95.38 401 THR A CA 1
ATOM 3252 C C . THR A 1 401 ? -19.389 15.753 16.382 1.00 95.38 401 THR A C 1
ATOM 3254 O O . THR A 1 401 ? -19.891 15.928 15.271 1.00 95.38 401 THR A O 1
ATOM 3257 N N . HIS A 1 402 ? -18.589 16.665 16.939 1.00 93.94 402 HIS A N 1
ATOM 3258 C CA . HIS A 1 402 ? -18.209 17.907 16.270 1.00 93.94 402 HIS A CA 1
ATOM 3259 C C . HIS A 1 402 ? -17.500 17.639 14.942 1.00 93.94 402 HIS A C 1
ATOM 3261 O O . HIS A 1 402 ? -17.847 18.256 13.937 1.00 93.94 402 HIS A O 1
ATOM 3267 N N . PHE A 1 403 ? -16.597 16.658 14.889 1.00 94.75 403 PHE A N 1
ATOM 3268 C CA . PHE A 1 403 ? -15.923 16.281 13.651 1.00 94.75 403 PHE A CA 1
ATOM 3269 C C . PHE A 1 403 ? -16.900 15.789 12.569 1.00 94.75 403 PHE A C 1
ATOM 3271 O O . PHE A 1 403 ? -16.827 16.262 11.433 1.00 94.75 403 PHE A O 1
ATOM 3278 N N . THR A 1 404 ? -17.887 14.953 12.921 1.00 94.06 404 THR A N 1
ATOM 3279 C CA . THR A 1 404 ? -18.936 14.525 11.966 1.00 94.06 404 THR A CA 1
ATOM 3280 C C . THR A 1 404 ? -19.784 15.682 11.437 1.00 94.06 404 THR A C 1
ATOM 3282 O O . THR A 1 404 ? -20.211 15.655 10.286 1.00 94.06 404 THR A O 1
ATOM 3285 N N . SER A 1 405 ? -19.993 16.729 12.242 1.00 92.56 405 SER A N 1
ATOM 3286 C CA . SER A 1 405 ? -20.734 17.919 11.807 1.00 92.56 405 SER A CA 1
ATOM 3287 C C . SER A 1 405 ? -19.959 18.781 10.804 1.00 92.56 405 SER A C 1
ATOM 3289 O O . SER A 1 405 ? -20.566 19.499 10.012 1.00 92.56 405 SER A O 1
ATOM 3291 N N . ILE A 1 406 ? -18.625 18.696 10.822 1.00 90.62 406 ILE A N 1
ATOM 3292 C CA . ILE A 1 406 ? -17.741 19.455 9.930 1.00 90.62 406 ILE A CA 1
ATOM 3293 C C . ILE A 1 406 ? -17.532 18.728 8.603 1.00 90.62 406 ILE A C 1
ATOM 3295 O O . ILE A 1 406 ? -17.542 19.367 7.552 1.00 90.62 406 ILE A O 1
ATOM 3299 N N . GLN A 1 407 ? -17.326 17.409 8.644 1.00 89.50 407 GLN A N 1
ATOM 3300 C CA . GLN A 1 407 ? -17.089 16.580 7.458 1.00 89.50 407 GLN A CA 1
ATOM 3301 C C . GLN A 1 407 ? -18.094 15.423 7.355 1.00 89.50 407 GLN A C 1
ATOM 3303 O O . GLN A 1 407 ? -17.709 14.259 7.447 1.00 89.50 407 GLN A O 1
ATOM 3308 N N . PRO A 1 408 ? -19.388 15.700 7.128 1.00 90.88 408 PRO A N 1
ATOM 3309 C CA . PRO A 1 408 ? -20.386 14.642 6.978 1.00 90.88 408 PRO A CA 1
ATOM 3310 C C . PRO A 1 408 ? -20.164 13.763 5.735 1.00 90.88 408 PRO A C 1
ATOM 3312 O O . PRO A 1 408 ? -20.623 12.624 5.720 1.00 90.88 408 PRO A O 1
ATOM 3315 N N . GLN A 1 409 ? -19.474 14.277 4.711 1.00 88.62 409 GLN A N 1
ATOM 3316 C CA . GLN A 1 409 ? -19.217 13.607 3.430 1.00 88.62 409 GLN A CA 1
ATOM 3317 C C . GLN A 1 409 ? -18.059 12.599 3.444 1.00 88.62 409 GLN A C 1
ATOM 3319 O O . GLN A 1 409 ? -17.921 11.835 2.495 1.00 88.62 409 GLN A O 1
ATOM 3324 N N . GLU A 1 410 ? -17.222 12.598 4.481 1.00 88.44 410 GLU A N 1
ATOM 3325 C CA . GLU A 1 410 ? -16.107 11.653 4.601 1.00 88.44 410 GLU A CA 1
ATOM 3326 C C . GLU A 1 410 ? -16.512 10.477 5.500 1.00 88.44 410 GLU A C 1
ATOM 3328 O O . GLU A 1 410 ? -17.295 10.633 6.435 1.00 88.44 410 GLU A O 1
ATOM 3333 N N . ILE A 1 411 ? -15.966 9.285 5.249 1.00 91.12 411 ILE A N 1
ATOM 3334 C CA . ILE A 1 411 ? -16.261 8.077 6.044 1.00 91.12 411 ILE A CA 1
ATOM 3335 C C . ILE A 1 411 ? -15.576 8.098 7.422 1.00 91.12 411 ILE A C 1
ATOM 3337 O O . ILE A 1 411 ? -16.140 7.650 8.423 1.00 91.12 411 ILE A O 1
ATOM 3341 N N . GLN A 1 412 ? -14.355 8.634 7.482 1.00 90.69 412 GLN A N 1
ATOM 3342 C CA . GLN A 1 412 ? -13.479 8.558 8.651 1.00 90.69 412 GLN A CA 1
ATOM 3343 C C . GLN A 1 412 ? -14.076 9.190 9.929 1.00 90.69 412 GLN A C 1
ATOM 3345 O O . GLN A 1 412 ? -13.995 8.549 10.981 1.00 90.69 412 GLN A O 1
ATOM 3350 N N . PRO A 1 413 ? -14.737 10.368 9.886 1.00 93.75 413 PRO A N 1
ATOM 3351 C CA . PRO A 1 413 ? -15.426 10.932 11.051 1.00 93.75 413 PRO A CA 1
ATOM 3352 C C . PRO A 1 413 ? -16.458 9.982 11.672 1.00 93.75 413 PRO A C 1
ATOM 3354 O O . PRO A 1 413 ? -16.511 9.838 12.894 1.00 93.75 413 PRO A O 1
ATOM 3357 N N . TRP A 1 414 ? -17.251 9.297 10.841 1.00 94.88 414 TRP A N 1
ATOM 3358 C CA . TRP A 1 414 ? -18.291 8.370 11.296 1.00 94.88 414 TRP A CA 1
ATOM 3359 C C . TRP A 1 414 ? -17.707 7.092 11.899 1.00 94.88 414 TRP A C 1
ATOM 3361 O O . TRP A 1 414 ? -18.220 6.603 12.908 1.00 94.88 414 TRP A O 1
ATOM 3371 N N . ILE A 1 415 ? -16.610 6.577 11.332 1.00 93.69 415 ILE A N 1
ATOM 3372 C CA . ILE A 1 415 ? -15.876 5.430 11.889 1.00 93.69 415 ILE A CA 1
ATOM 3373 C C . ILE A 1 415 ? -15.324 5.777 13.274 1.00 93.69 415 ILE A C 1
ATOM 3375 O O . ILE A 1 415 ? -15.514 5.012 14.223 1.00 93.69 415 ILE A O 1
ATOM 3379 N N . LEU A 1 416 ? -14.671 6.935 13.409 1.00 94.44 416 LEU A N 1
ATOM 3380 C CA . LEU A 1 416 ? -14.100 7.374 14.682 1.00 94.44 416 LEU A CA 1
ATOM 3381 C C . LEU A 1 416 ? -15.190 7.590 15.737 1.00 94.44 416 LEU A C 1
ATOM 3383 O O . LEU A 1 416 ? -15.053 7.086 16.850 1.00 94.44 416 LEU A O 1
ATOM 3387 N N . LEU A 1 417 ? -16.296 8.256 15.384 1.00 96.19 417 LEU A N 1
ATOM 3388 C CA . LEU A 1 417 ? -17.436 8.433 16.288 1.00 96.19 417 LEU A CA 1
ATOM 3389 C C . LEU A 1 417 ? -18.015 7.084 16.738 1.00 96.19 417 LEU A C 1
ATOM 3391 O O . LEU A 1 417 ? -18.203 6.870 17.934 1.00 96.19 417 LEU A O 1
ATOM 3395 N N . SER A 1 418 ? -18.235 6.158 15.802 1.00 95.62 418 SER A N 1
ATOM 3396 C CA . SER A 1 418 ? -18.753 4.819 16.114 1.00 95.62 418 SER A CA 1
ATOM 3397 C C . SER A 1 418 ? -17.809 4.056 17.048 1.00 95.62 418 SER A C 1
ATOM 3399 O O . SER A 1 418 ? -18.260 3.461 18.021 1.00 95.62 418 SER A O 1
ATOM 3401 N N . THR A 1 419 ? -16.495 4.136 16.813 1.00 94.12 419 THR A N 1
ATOM 3402 C CA . THR A 1 419 ? -15.474 3.506 17.670 1.00 94.12 419 THR A CA 1
ATOM 3403 C C . THR A 1 419 ? -15.528 4.056 19.098 1.00 94.12 419 THR A C 1
ATOM 3405 O O . THR A 1 419 ? -15.525 3.291 20.061 1.00 94.12 419 THR A O 1
ATOM 3408 N N . VAL A 1 420 ? -15.606 5.382 19.256 1.00 94.00 420 VAL A N 1
ATOM 3409 C CA . VAL A 1 420 ? -15.673 6.028 20.579 1.00 94.00 420 VAL A CA 1
ATOM 3410 C C . VAL A 1 420 ? -16.963 5.641 21.316 1.00 94.00 420 VAL A C 1
ATOM 3412 O O . VAL A 1 420 ? -16.912 5.331 22.504 1.00 94.00 420 VAL A O 1
ATOM 3415 N N . LEU A 1 421 ? -18.106 5.603 20.624 1.00 94.81 421 LEU A N 1
ATOM 3416 C CA . LEU A 1 421 ? -19.395 5.211 21.210 1.00 94.81 421 LEU A CA 1
ATOM 3417 C C . LEU A 1 421 ? -19.411 3.737 21.648 1.00 94.81 421 LEU A C 1
ATOM 3419 O O . LEU A 1 421 ? -19.915 3.417 22.724 1.00 94.81 421 LEU A O 1
ATOM 3423 N N . ILE A 1 422 ? -18.773 2.842 20.884 1.00 94.00 422 ILE A N 1
ATOM 3424 C CA . ILE A 1 422 ? -18.588 1.436 21.284 1.00 94.00 422 ILE A CA 1
ATOM 3425 C C . ILE A 1 422 ? -17.743 1.328 22.559 1.00 94.00 422 ILE A C 1
ATOM 3427 O O . ILE A 1 422 ? -18.021 0.479 23.410 1.00 94.00 422 ILE A O 1
ATOM 3431 N N . MET A 1 423 ? -16.726 2.183 22.721 1.00 90.19 423 MET A N 1
ATOM 3432 C CA . MET A 1 423 ? -15.915 2.224 23.944 1.00 90.19 423 MET A CA 1
ATOM 3433 C C . MET A 1 423 ? -16.706 2.710 25.167 1.00 90.19 423 MET A C 1
ATOM 3435 O O . MET A 1 423 ? -16.418 2.251 26.272 1.00 90.19 423 MET A O 1
ATOM 3439 N N . ASP A 1 424 ? -17.682 3.603 24.981 1.00 91.12 424 ASP A N 1
ATOM 3440 C CA . ASP A 1 424 ? -18.600 4.058 26.040 1.00 91.12 424 ASP A CA 1
ATOM 3441 C C . ASP A 1 424 ? -19.676 3.007 26.380 1.00 91.12 424 ASP A C 1
ATOM 3443 O O . ASP A 1 424 ? -20.155 2.935 27.510 1.00 91.12 424 ASP A O 1
ATOM 3447 N N . GLY A 1 425 ? -20.000 2.130 25.425 1.00 90.81 425 GLY A N 1
ATOM 3448 C CA . GLY A 1 425 ? -21.020 1.085 25.552 1.00 90.81 425 GLY A CA 1
ATOM 3449 C C . GLY A 1 425 ? -22.375 1.463 24.948 1.00 90.81 425 GLY A C 1
ATOM 3450 O O . GLY A 1 425 ? -23.299 0.648 24.980 1.00 90.81 425 GLY A O 1
ATOM 3451 N N . ASP A 1 426 ? -22.494 2.654 24.356 1.00 93.75 426 ASP A N 1
ATOM 3452 C CA . ASP A 1 426 ? -23.686 3.102 23.634 1.00 93.75 426 ASP A CA 1
ATOM 3453 C C . ASP A 1 426 ? -23.691 2.556 22.195 1.00 93.75 426 ASP A C 1
ATOM 3455 O O . ASP A 1 426 ? -23.322 3.219 21.221 1.00 93.75 426 ASP A O 1
ATOM 3459 N N . ILE A 1 427 ? -24.092 1.289 22.067 1.00 94.19 427 ILE A N 1
ATOM 3460 C CA . ILE A 1 427 ? -24.158 0.595 20.774 1.00 94.19 427 ILE A CA 1
ATOM 3461 C C . ILE A 1 427 ? -25.291 1.136 19.890 1.00 94.19 427 ILE A C 1
ATOM 3463 O O . ILE A 1 427 ? -25.180 1.097 18.665 1.00 94.19 427 ILE A O 1
ATOM 3467 N N . GLU A 1 428 ? -26.363 1.665 20.487 1.00 94.00 428 GLU A N 1
ATOM 3468 C CA . GLU A 1 428 ? -27.493 2.232 19.746 1.00 94.00 428 GLU A CA 1
ATOM 3469 C C . GLU A 1 428 ? -27.037 3.441 18.925 1.00 94.00 428 GLU A C 1
ATOM 3471 O O . GLU A 1 428 ? -27.189 3.463 17.699 1.00 94.00 428 GLU A O 1
ATOM 3476 N N . GLN A 1 429 ? -26.392 4.414 19.578 1.00 92.69 429 GLN A N 1
ATOM 3477 C CA . GLN A 1 429 ? -25.865 5.590 18.889 1.00 92.69 429 GLN A CA 1
ATOM 3478 C C . GLN A 1 429 ? -24.711 5.238 17.953 1.00 92.69 429 GLN A C 1
ATOM 3480 O O . GLN A 1 429 ? -24.603 5.830 16.877 1.00 92.69 429 GLN A O 1
ATOM 3485 N N . ALA A 1 430 ? -23.878 4.255 18.306 1.00 95.19 430 ALA A N 1
ATOM 3486 C CA . ALA A 1 430 ? -22.808 3.799 17.423 1.00 95.19 430 ALA A CA 1
ATOM 3487 C C . ALA A 1 430 ? -23.363 3.231 16.107 1.00 95.19 430 ALA A C 1
ATOM 3489 O O . ALA A 1 430 ? -22.851 3.540 15.032 1.00 95.19 430 ALA A O 1
ATOM 3490 N N . LEU A 1 431 ? -24.441 2.444 16.169 1.00 94.62 431 LEU A N 1
ATOM 3491 C CA . LEU A 1 431 ? -25.077 1.875 14.983 1.00 94.62 431 LEU A CA 1
ATOM 3492 C C . LEU A 1 431 ? -25.760 2.954 14.127 1.00 94.62 431 LEU A C 1
ATOM 3494 O O . LEU A 1 431 ? -25.688 2.911 12.897 1.00 94.62 431 LEU A O 1
ATOM 3498 N N . ILE A 1 432 ? -26.363 3.962 14.764 1.00 93.25 432 ILE A N 1
ATOM 3499 C CA . ILE A 1 432 ? -26.913 5.141 14.078 1.00 93.25 432 ILE A CA 1
ATOM 3500 C C . ILE A 1 432 ? -25.811 5.932 13.368 1.00 93.25 432 ILE A C 1
ATOM 3502 O O . ILE A 1 432 ? -25.999 6.336 12.219 1.00 93.25 432 ILE A O 1
ATOM 3506 N N . ALA A 1 433 ? -24.686 6.179 14.042 1.00 94.06 433 ALA A N 1
ATOM 3507 C CA . ALA A 1 433 ? -23.547 6.893 13.476 1.00 94.06 433 ALA A CA 1
ATOM 3508 C C . ALA A 1 433 ? -22.976 6.138 12.271 1.00 94.06 433 ALA A C 1
ATOM 3510 O O . ALA A 1 433 ? -22.763 6.738 11.218 1.00 94.06 433 ALA A O 1
ATOM 3511 N N . LEU A 1 434 ? -22.821 4.819 12.393 1.00 94.06 434 LEU A N 1
ATOM 3512 C CA . LEU A 1 434 ? -22.331 3.970 11.317 1.00 94.06 434 LEU A CA 1
ATOM 3513 C C . LEU A 1 434 ? -23.253 3.998 10.090 1.00 94.06 434 LEU A C 1
ATOM 3515 O O . LEU A 1 434 ? -22.760 4.087 8.972 1.00 94.06 434 LEU A O 1
ATOM 3519 N N . ASN A 1 435 ? -24.577 3.995 10.281 1.00 93.31 435 ASN A N 1
ATOM 3520 C CA . ASN A 1 435 ? -25.545 4.075 9.180 1.00 93.31 435 ASN A CA 1
ATOM 3521 C C . ASN A 1 435 ? -25.452 5.378 8.366 1.00 93.31 435 ASN A C 1
ATOM 3523 O O . ASN A 1 435 ? -25.841 5.394 7.201 1.00 93.31 435 ASN A O 1
ATOM 3527 N N . ASN A 1 436 ? -24.947 6.462 8.963 1.00 91.88 436 ASN A N 1
ATOM 3528 C CA . ASN A 1 436 ? -24.784 7.747 8.278 1.00 91.88 436 ASN A CA 1
ATOM 3529 C C . ASN A 1 436 ? -23.479 7.833 7.464 1.00 91.88 436 ASN A C 1
ATOM 3531 O O . ASN A 1 436 ? -23.265 8.835 6.785 1.00 91.88 436 ASN A O 1
ATOM 3535 N N . ALA A 1 437 ? -22.609 6.819 7.525 1.00 91.12 437 ALA A N 1
ATOM 3536 C CA . ALA A 1 437 ? -21.343 6.824 6.803 1.00 91.12 437 ALA A CA 1
ATOM 3537 C C . ALA A 1 437 ? -21.562 6.798 5.267 1.00 91.12 437 ALA A C 1
ATOM 3539 O O . ALA A 1 437 ? -22.242 5.899 4.756 1.00 91.12 437 ALA A O 1
ATOM 3540 N N . PRO A 1 438 ? -20.977 7.742 4.503 1.00 89.00 438 PRO A N 1
ATOM 3541 C CA . PRO A 1 438 ? -21.191 7.866 3.060 1.00 89.00 438 PRO A CA 1
ATOM 3542 C C . PRO A 1 438 ? -20.298 6.901 2.261 1.00 89.00 438 PRO A C 1
ATOM 3544 O O . PRO A 1 438 ? -19.242 7.269 1.752 1.00 89.00 438 PRO A O 1
ATOM 3547 N N . LEU A 1 439 ? -20.721 5.640 2.141 1.00 84.75 439 LEU A N 1
ATOM 3548 C CA . LEU A 1 439 ? -19.967 4.600 1.418 1.00 84.75 439 LEU A CA 1
ATOM 3549 C C . LEU A 1 439 ? -20.178 4.589 -0.105 1.00 84.75 439 LEU A C 1
ATOM 3551 O O . LEU A 1 439 ? -19.374 4.008 -0.834 1.00 84.75 439 LEU A O 1
ATOM 3555 N N . GLU A 1 440 ? -21.253 5.202 -0.604 1.00 78.88 440 GLU A N 1
ATOM 3556 C CA . GLU A 1 440 ? -21.623 5.153 -2.029 1.00 78.88 440 GLU A CA 1
ATOM 3557 C C . GLU A 1 440 ? -20.685 5.969 -2.930 1.00 78.88 440 GLU A C 1
ATOM 3559 O O . GLU A 1 440 ? -20.588 5.700 -4.125 1.00 78.88 440 GLU A O 1
ATOM 3564 N N . SER A 1 441 ? -19.988 6.954 -2.360 1.00 74.44 441 SER A N 1
ATOM 3565 C CA . SER A 1 441 ? -19.075 7.865 -3.059 1.00 74.44 441 SER A CA 1
ATOM 3566 C C . SER A 1 441 ? -17.601 7.462 -2.961 1.00 74.44 441 SER A C 1
ATOM 3568 O O . SER A 1 441 ? -16.735 8.243 -3.353 1.00 74.44 441 SER A O 1
ATOM 3570 N N . LEU A 1 442 ? -17.294 6.287 -2.402 1.00 77.69 442 LEU A N 1
ATOM 3571 C CA . LEU A 1 442 ? -15.912 5.841 -2.251 1.00 77.69 442 LEU A CA 1
ATOM 3572 C C . LEU A 1 442 ? -15.302 5.380 -3.573 1.00 77.69 442 LEU A C 1
ATOM 3574 O O . LEU A 1 442 ? -15.954 4.735 -4.397 1.00 77.69 442 LEU A O 1
ATOM 3578 N N . LYS A 1 443 ? -14.015 5.689 -3.721 1.00 76.75 443 LYS A N 1
ATOM 3579 C CA . LYS A 1 443 ? -13.191 5.315 -4.870 1.00 76.75 443 LYS A CA 1
ATOM 3580 C C . LYS A 1 443 ? -12.691 3.878 -4.726 1.00 76.75 443 LYS A C 1
ATOM 3582 O O . LYS A 1 443 ? -12.707 3.300 -3.639 1.00 76.75 443 LYS A O 1
ATOM 3587 N N . ASP A 1 444 ? -12.237 3.308 -5.835 1.00 75.56 444 ASP A N 1
ATOM 3588 C CA . ASP A 1 444 ? -11.471 2.063 -5.808 1.00 75.56 444 ASP A CA 1
ATOM 3589 C C . ASP A 1 444 ? -10.017 2.347 -5.399 1.00 75.56 444 ASP A C 1
ATOM 3591 O O . ASP A 1 444 ? -9.505 3.445 -5.622 1.00 75.56 444 ASP A O 1
ATOM 3595 N N . SER A 1 445 ? -9.350 1.356 -4.804 1.00 76.88 445 SER A N 1
ATOM 3596 C CA . SER A 1 445 ? -7.932 1.458 -4.455 1.00 76.88 445 SER A CA 1
ATOM 3597 C C . SER A 1 445 ? -7.073 1.621 -5.706 1.00 76.88 445 SER A C 1
ATOM 3599 O O . SER A 1 445 ? -7.357 1.022 -6.748 1.00 76.88 445 SER A O 1
ATOM 3601 N N . PHE A 1 446 ? -5.986 2.383 -5.592 1.00 79.88 446 PHE A N 1
ATOM 3602 C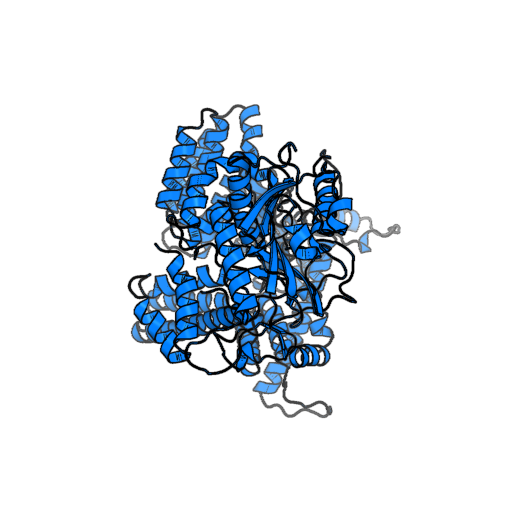 CA . PHE A 1 446 ? -5.035 2.528 -6.687 1.00 79.88 446 PHE A CA 1
ATOM 3603 C C . PHE A 1 446 ? -4.346 1.190 -6.991 1.00 79.88 446 PHE A C 1
ATOM 3605 O O . PHE A 1 446 ? -3.777 0.543 -6.112 1.00 79.88 446 PHE A O 1
ATOM 3612 N N . VAL A 1 447 ? -4.385 0.772 -8.254 1.00 77.94 447 VAL A N 1
ATOM 3613 C CA . VAL A 1 447 ? -3.717 -0.437 -8.748 1.00 77.94 447 VAL A CA 1
ATOM 3614 C C . VAL A 1 447 ? -3.045 -0.092 -10.067 1.00 77.94 447 VAL A C 1
ATOM 3616 O O . VAL A 1 447 ? -3.604 0.653 -10.870 1.00 77.94 447 VAL A O 1
ATOM 3619 N N . LEU A 1 448 ? -1.856 -0.647 -10.304 1.00 79.25 448 LEU A N 1
ATOM 3620 C CA . LEU A 1 448 ? -1.198 -0.525 -11.600 1.00 79.25 448 LEU A CA 1
ATOM 3621 C C . LEU A 1 448 ? -2.060 -1.167 -12.690 1.00 79.25 448 LEU A C 1
ATOM 3623 O O . LEU A 1 448 ? -2.554 -2.285 -12.537 1.00 79.25 448 LEU A O 1
ATOM 3627 N N . LEU A 1 449 ? -2.217 -0.462 -13.807 1.00 76.62 449 LEU A N 1
ATOM 3628 C CA . LEU A 1 449 ? -2.986 -0.922 -14.957 1.00 76.62 449 LEU A CA 1
ATOM 3629 C C . LEU A 1 449 ? -2.074 -1.092 -16.172 1.00 76.62 449 LEU A C 1
ATOM 3631 O O . LEU A 1 449 ? -1.158 -0.300 -16.389 1.00 76.62 449 LEU A O 1
ATOM 3635 N N . ARG A 1 450 ? -2.359 -2.119 -16.979 1.00 77.12 450 ARG A N 1
ATOM 3636 C CA . ARG A 1 450 ? -1.722 -2.318 -18.285 1.00 77.12 450 ARG A CA 1
ATOM 3637 C C . ARG A 1 450 ? -2.135 -1.214 -19.255 1.00 77.12 450 ARG A C 1
ATOM 3639 O O . ARG A 1 450 ? -3.273 -0.741 -19.240 1.00 77.12 450 ARG A O 1
ATOM 3646 N N . THR A 1 451 ? -1.227 -0.860 -20.151 1.00 68.75 451 THR A N 1
ATOM 3647 C CA . THR A 1 451 ? -1.509 0.004 -21.302 1.00 68.75 451 THR A CA 1
ATOM 3648 C C . THR A 1 451 ? -2.363 -0.775 -22.310 1.00 68.75 451 TH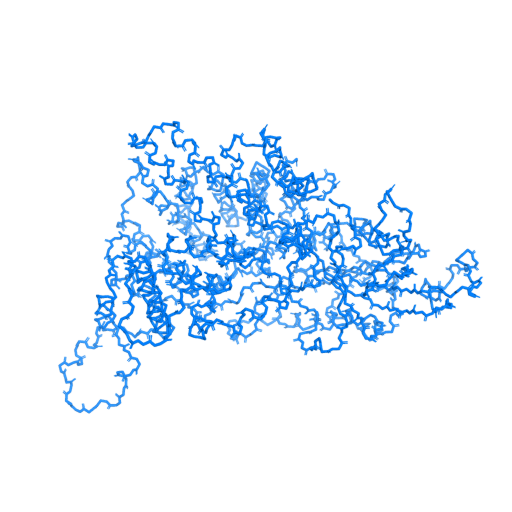R A C 1
ATOM 3650 O O . THR A 1 451 ? -1.945 -1.835 -22.760 1.00 68.75 451 THR A O 1
ATOM 3653 N N . GLY A 1 452 ? -3.560 -0.278 -22.655 1.00 58.66 452 GLY A N 1
ATOM 3654 C CA . GLY A 1 452 ? -4.504 -0.976 -23.548 1.00 58.66 452 GLY A CA 1
ATOM 3655 C C . GLY A 1 452 ? -5.671 -1.662 -22.818 1.00 58.66 452 GLY A C 1
ATOM 3656 O O . GLY A 1 452 ? -5.802 -2.881 -22.827 1.00 58.66 452 GLY A O 1
ATOM 3657 N N . PHE A 1 453 ? -6.561 -0.858 -22.224 1.00 51.44 453 PHE A N 1
ATOM 3658 C CA . PHE A 1 453 ? -7.675 -1.196 -21.312 1.00 51.44 453 PHE A CA 1
ATOM 3659 C C . PHE A 1 453 ? -8.667 -2.320 -21.694 1.00 51.44 453 PHE A C 1
ATOM 3661 O O . PHE A 1 453 ? -9.627 -2.533 -20.951 1.00 51.44 453 PHE A O 1
ATOM 3668 N N . LYS A 1 454 ? -8.524 -3.024 -22.822 1.00 44.03 454 LYS A N 1
ATOM 3669 C CA . LYS A 1 454 ? -9.541 -3.986 -23.289 1.00 44.03 454 LYS A CA 1
ATOM 3670 C C . LYS A 1 454 ? -9.083 -5.047 -24.293 1.00 44.03 454 LYS A C 1
ATOM 3672 O O . LYS A 1 454 ? -9.903 -5.892 -24.643 1.00 44.03 454 LYS A O 1
ATOM 3677 N N . ALA A 1 455 ? -7.838 -5.026 -24.768 1.00 44.62 455 ALA A N 1
ATOM 3678 C CA . ALA A 1 455 ? -7.346 -6.089 -25.640 1.00 44.62 455 ALA A CA 1
ATOM 3679 C C . ALA A 1 455 ? -6.869 -7.240 -24.753 1.00 44.62 455 ALA A C 1
ATOM 3681 O O . ALA A 1 455 ? -5.807 -7.191 -24.142 1.00 44.62 455 ALA A O 1
ATOM 3682 N N . ILE A 1 456 ? -7.747 -8.220 -24.596 1.00 42.84 456 ILE A N 1
ATOM 3683 C CA . ILE A 1 456 ? -7.493 -9.445 -23.857 1.00 42.84 456 ILE A CA 1
ATOM 3684 C C . ILE A 1 456 ? -6.217 -10.105 -24.401 1.00 42.84 456 ILE A C 1
ATOM 3686 O O . ILE A 1 456 ? -6.034 -10.243 -25.609 1.00 42.84 456 ILE A O 1
ATOM 3690 N N . ILE A 1 457 ? -5.370 -10.523 -23.461 1.00 49.22 457 ILE A N 1
ATOM 3691 C CA . ILE A 1 457 ? -4.118 -11.285 -23.584 1.00 49.22 457 ILE A CA 1
ATOM 3692 C C . ILE A 1 457 ? -4.429 -12.725 -24.042 1.00 49.22 457 ILE A C 1
ATOM 3694 O O . ILE A 1 457 ? -3.937 -13.701 -23.496 1.00 49.22 457 ILE A O 1
ATOM 3698 N N . GLU A 1 458 ? -5.324 -12.902 -25.010 1.00 51.25 458 GLU A N 1
ATOM 3699 C CA . GLU A 1 458 ? -5.681 -14.237 -25.500 1.00 51.25 458 GLU A CA 1
ATOM 3700 C C . GLU A 1 458 ? -4.582 -14.799 -26.422 1.00 51.25 458 GLU A C 1
ATOM 3702 O O . GLU A 1 458 ? -4.477 -16.014 -26.549 1.00 51.25 458 GLU A O 1
ATOM 3707 N N . ASN A 1 459 ? -3.709 -13.944 -26.987 1.00 51.00 459 ASN A N 1
ATOM 3708 C CA . ASN A 1 459 ? -2.708 -14.346 -27.989 1.00 51.00 459 ASN A CA 1
ATOM 3709 C C . ASN A 1 459 ? -1.250 -13.915 -27.714 1.00 51.00 459 ASN A C 1
ATOM 3711 O O . ASN A 1 459 ? -0.375 -14.244 -28.515 1.00 51.00 459 ASN A O 1
ATOM 3715 N N . GLN A 1 460 ? -0.951 -13.185 -26.632 1.00 65.62 460 GLN A N 1
ATOM 3716 C CA . GLN A 1 460 ? 0.428 -12.752 -26.356 1.00 65.62 460 GLN A CA 1
ATOM 3717 C C . GLN A 1 460 ? 1.186 -13.814 -25.556 1.00 65.62 460 GLN A C 1
ATOM 3719 O O . GLN A 1 460 ? 0.755 -14.224 -24.478 1.00 65.62 460 GLN A O 1
ATOM 3724 N N . ASN A 1 461 ? 2.346 -14.240 -26.063 1.00 79.69 461 ASN A N 1
ATOM 3725 C CA . ASN A 1 461 ? 3.215 -15.153 -25.326 1.00 79.69 461 ASN A CA 1
ATOM 3726 C C . ASN A 1 461 ? 3.950 -14.367 -24.236 1.00 79.69 461 ASN A C 1
ATOM 3728 O O . ASN A 1 461 ? 4.727 -13.456 -24.547 1.00 79.69 461 ASN A O 1
ATOM 3732 N N . ILE A 1 462 ? 3.708 -14.735 -22.977 1.00 86.44 462 ILE A N 1
ATOM 3733 C CA . ILE A 1 462 ? 4.373 -14.172 -21.798 1.00 86.44 462 ILE A CA 1
ATOM 3734 C C . ILE A 1 462 ? 5.516 -15.100 -21.387 1.00 86.44 462 ILE A C 1
ATOM 3736 O O . ILE A 1 462 ? 5.325 -16.304 -21.210 1.00 86.44 462 ILE A O 1
ATOM 3740 N N . HIS A 1 463 ? 6.700 -14.529 -21.208 1.00 88.56 463 HIS A N 1
ATOM 3741 C CA . HIS A 1 463 ? 7.874 -15.192 -20.670 1.00 88.56 463 HIS A CA 1
ATOM 3742 C C . HIS A 1 463 ? 8.090 -14.767 -19.210 1.00 88.56 463 HIS A C 1
ATOM 3744 O O . HIS A 1 463 ? 8.426 -13.615 -18.938 1.00 88.56 463 HIS A O 1
ATOM 3750 N N . LEU A 1 464 ? 7.899 -15.705 -18.277 1.00 88.69 464 LEU A N 1
ATOM 3751 C CA . LEU A 1 464 ? 8.096 -15.510 -16.836 1.00 88.69 464 LEU A CA 1
ATOM 3752 C C . LEU A 1 464 ? 9.272 -16.382 -16.364 1.00 88.69 464 LEU A C 1
ATOM 3754 O O . LEU A 1 464 ? 9.065 -17.551 -16.024 1.00 88.69 464 LEU A O 1
ATOM 3758 N N . PRO A 1 465 ? 10.519 -15.879 -16.407 1.00 86.50 465 PRO A N 1
ATOM 3759 C CA . PRO A 1 465 ? 11.671 -16.650 -15.960 1.00 86.50 465 PRO A CA 1
ATOM 3760 C C . PRO A 1 465 ? 11.655 -16.863 -14.442 1.00 86.50 465 PRO A C 1
ATOM 3762 O O . PRO A 1 465 ? 11.169 -16.026 -13.686 1.00 86.50 465 PRO A O 1
ATOM 3765 N N . LEU A 1 466 ? 12.210 -17.988 -13.997 1.00 85.31 466 LEU A N 1
ATOM 3766 C CA . LEU A 1 466 ? 12.389 -18.289 -12.580 1.00 85.31 466 LEU A CA 1
ATOM 3767 C C . LEU A 1 466 ? 13.727 -17.710 -12.098 1.00 85.31 466 LEU A C 1
ATOM 3769 O O . LEU A 1 466 ? 14.753 -18.074 -12.684 1.00 85.31 466 LEU A O 1
ATOM 3773 N N . PRO A 1 467 ? 13.748 -16.862 -11.050 1.00 82.50 467 PRO A N 1
ATOM 3774 C CA . PRO A 1 467 ? 14.992 -16.400 -10.441 1.00 82.50 467 PRO A CA 1
ATOM 3775 C C . PRO A 1 467 ? 15.874 -17.573 -9.997 1.00 82.50 467 PRO A C 1
ATOM 3777 O O . PRO A 1 467 ? 15.390 -18.564 -9.453 1.00 82.50 467 PRO A O 1
ATOM 3780 N N . THR A 1 468 ? 17.172 -17.466 -10.270 1.00 77.31 468 THR A N 1
ATOM 3781 C CA . THR A 1 468 ? 18.179 -18.520 -10.024 1.00 77.31 468 THR A CA 1
ATOM 3782 C C . THR A 1 468 ? 19.116 -18.192 -8.864 1.00 77.31 468 THR A C 1
ATOM 3784 O O . THR A 1 468 ? 19.956 -19.004 -8.498 1.00 77.31 468 THR A O 1
ATOM 3787 N N . ASP A 1 469 ? 19.018 -16.976 -8.341 1.00 76.56 469 ASP A N 1
ATOM 3788 C CA . ASP A 1 469 ? 19.865 -16.402 -7.301 1.00 76.56 469 ASP A CA 1
ATOM 3789 C C . ASP A 1 469 ? 19.379 -16.749 -5.893 1.00 76.56 469 ASP A C 1
ATOM 3791 O O . ASP A 1 469 ? 20.187 -17.132 -5.059 1.00 76.56 469 ASP A O 1
ATOM 3795 N N . VAL A 1 470 ? 18.075 -16.660 -5.626 1.00 80.69 470 VAL A N 1
ATOM 3796 C CA . VAL A 1 470 ? 17.481 -16.993 -4.325 1.00 80.69 470 VAL A CA 1
ATOM 3797 C C . VAL A 1 470 ? 16.501 -18.145 -4.509 1.00 80.69 470 VAL A C 1
ATOM 3799 O O . VAL A 1 470 ? 15.366 -17.946 -4.942 1.00 80.69 470 VAL A O 1
ATOM 3802 N N . VAL A 1 471 ? 16.945 -19.361 -4.179 1.00 78.69 471 VAL A N 1
ATOM 3803 C CA . VAL A 1 471 ? 16.156 -20.589 -4.351 1.00 78.69 471 VAL A CA 1
ATOM 3804 C C . VAL A 1 471 ? 15.872 -21.232 -2.998 1.00 78.69 471 VAL A C 1
ATOM 3806 O O . VAL A 1 471 ? 16.783 -21.612 -2.265 1.00 78.69 471 VAL A O 1
ATOM 3809 N N . VAL A 1 472 ? 14.583 -21.364 -2.688 1.00 81.38 472 VAL A N 1
ATOM 3810 C CA . VAL A 1 472 ? 14.059 -22.164 -1.573 1.00 81.38 472 VAL A CA 1
ATOM 3811 C C . VAL A 1 472 ? 12.938 -23.018 -2.139 1.00 81.38 472 VAL A C 1
ATOM 3813 O O . VAL A 1 472 ? 11.904 -22.471 -2.527 1.00 81.38 472 VAL A O 1
ATOM 3816 N N . ASP A 1 473 ? 13.139 -24.331 -2.246 1.00 78.62 473 ASP A N 1
ATOM 3817 C CA . ASP A 1 473 ? 12.259 -25.227 -3.017 1.00 78.62 473 ASP A CA 1
ATOM 3818 C C . ASP A 1 473 ? 10.791 -25.163 -2.566 1.00 78.62 473 ASP A C 1
ATOM 3820 O O . ASP A 1 473 ? 9.889 -25.123 -3.399 1.00 78.62 473 ASP A O 1
ATOM 3824 N N . GLU A 1 474 ? 10.535 -25.033 -1.263 1.00 80.62 474 GLU A N 1
ATOM 3825 C CA . GLU A 1 474 ? 9.177 -24.945 -0.702 1.00 80.62 474 GLU A CA 1
ATOM 3826 C C . GLU A 1 474 ? 8.397 -23.690 -1.139 1.00 80.62 474 GLU A C 1
ATOM 3828 O O . GLU A 1 474 ? 7.167 -23.679 -1.108 1.00 80.62 474 GLU A O 1
ATOM 3833 N N . ILE A 1 475 ? 9.098 -22.623 -1.543 1.00 80.19 475 ILE A N 1
ATOM 3834 C CA . ILE A 1 475 ? 8.516 -21.311 -1.879 1.00 80.19 475 ILE A CA 1
ATOM 3835 C C . ILE A 1 475 ? 8.650 -21.038 -3.381 1.00 80.19 475 ILE A C 1
ATOM 3837 O O . ILE A 1 475 ? 7.703 -20.650 -4.063 1.00 80.19 475 ILE A O 1
ATOM 3841 N N . THR A 1 476 ? 9.845 -21.258 -3.920 1.00 78.62 476 THR A N 1
ATOM 3842 C CA . THR A 1 476 ? 10.186 -21.040 -5.331 1.00 78.62 476 THR A CA 1
ATOM 3843 C C . THR A 1 476 ? 9.785 -22.213 -6.230 1.00 78.62 476 THR A C 1
ATOM 3845 O O . THR A 1 476 ? 9.593 -22.025 -7.429 1.00 78.62 476 THR A O 1
ATOM 3848 N N . GLY A 1 477 ? 9.578 -23.408 -5.680 1.00 75.56 477 GLY A N 1
ATOM 3849 C CA . GLY A 1 477 ? 9.089 -24.574 -6.418 1.00 75.56 477 GLY A CA 1
ATOM 3850 C C . GLY A 1 477 ? 7.565 -24.656 -6.526 1.00 75.56 477 GLY A C 1
ATOM 3851 O O . GLY A 1 477 ? 7.061 -25.555 -7.192 1.00 75.56 477 GLY A O 1
ATOM 3852 N N . LEU A 1 478 ? 6.821 -23.731 -5.904 1.00 79.06 478 LEU A N 1
ATOM 3853 C CA . LEU A 1 478 ? 5.358 -23.770 -5.874 1.00 79.06 478 LEU A CA 1
ATOM 3854 C C . LEU A 1 478 ? 4.756 -23.757 -7.282 1.00 79.06 478 LEU A C 1
ATOM 3856 O O . LEU A 1 478 ? 4.895 -22.776 -8.028 1.00 79.06 478 LEU A O 1
ATOM 3860 N N . SER A 1 479 ? 4.056 -24.846 -7.609 1.00 74.06 479 SER A N 1
ATOM 3861 C CA . SER A 1 479 ? 3.324 -25.007 -8.859 1.00 74.06 479 SER A CA 1
ATOM 3862 C C . SER A 1 479 ? 1.996 -24.263 -8.798 1.00 74.06 479 SER A C 1
ATOM 3864 O O . SER A 1 479 ? 1.152 -24.518 -7.937 1.00 74.06 479 SER A O 1
ATOM 3866 N N . SER A 1 480 ? 1.776 -23.364 -9.757 1.00 74.38 480 SER A N 1
ATOM 3867 C CA . SER A 1 480 ? 0.495 -22.670 -9.904 1.00 74.38 480 SER A CA 1
ATOM 3868 C C . SER A 1 480 ? -0.661 -23.650 -10.127 1.00 74.38 480 SER A C 1
ATOM 3870 O O . SER A 1 480 ? -1.759 -23.410 -9.635 1.00 74.38 480 SER A O 1
ATOM 3872 N N . GLU A 1 481 ? -0.428 -24.763 -10.830 1.00 75.25 481 GLU A N 1
ATOM 3873 C CA . GLU A 1 481 ? -1.459 -25.765 -11.139 1.00 75.25 481 GLU A CA 1
ATOM 3874 C C . GLU A 1 481 ? -1.997 -26.447 -9.876 1.00 75.25 481 GLU A C 1
ATOM 3876 O O . GLU A 1 481 ? -3.207 -26.617 -9.735 1.00 75.25 481 GLU A O 1
ATOM 3881 N N . GLU A 1 482 ? -1.119 -26.761 -8.922 1.00 75.31 482 GLU A N 1
ATOM 3882 C CA . GLU A 1 482 ? -1.505 -27.352 -7.636 1.00 75.31 482 GLU A CA 1
ATOM 3883 C C . GLU A 1 482 ? -2.347 -26.373 -6.809 1.00 75.31 482 GLU A C 1
ATOM 3885 O O . GLU A 1 482 ? -3.393 -26.743 -6.275 1.00 75.31 482 GLU A O 1
ATOM 3890 N N . VAL A 1 483 ? -1.947 -25.095 -6.773 1.00 76.31 483 VAL A N 1
ATOM 3891 C CA . VAL A 1 483 ? -2.702 -24.027 -6.094 1.00 76.31 483 VAL A CA 1
ATOM 3892 C C . VAL A 1 483 ? -4.099 -23.867 -6.702 1.00 76.31 483 VAL A C 1
ATOM 3894 O O . VAL A 1 483 ? -5.071 -23.679 -5.970 1.00 76.31 483 VAL A O 1
ATOM 3897 N N . TYR A 1 484 ? -4.226 -23.937 -8.032 1.00 77.81 484 TYR A N 1
ATOM 3898 C CA . TYR A 1 484 ? -5.530 -23.864 -8.696 1.00 77.81 484 TYR A CA 1
ATOM 3899 C C . TYR A 1 484 ? -6.386 -25.099 -8.411 1.00 77.81 484 TYR A C 1
ATOM 3901 O O . TYR A 1 484 ? -7.563 -24.941 -8.093 1.00 77.81 484 TYR A O 1
ATOM 3909 N N . GLY A 1 485 ? -5.799 -26.299 -8.437 1.00 79.06 485 GLY A N 1
ATOM 3910 C CA . GLY A 1 485 ? -6.505 -27.541 -8.119 1.00 79.06 485 GLY A CA 1
ATOM 3911 C C . GLY A 1 485 ? -7.071 -27.579 -6.694 1.00 79.06 485 GLY A C 1
ATOM 3912 O O . GLY A 1 485 ? -8.137 -28.152 -6.474 1.00 79.06 485 GLY A O 1
ATOM 3913 N N . GLU A 1 486 ? -6.418 -26.924 -5.727 1.00 82.19 486 GLU A N 1
ATOM 3914 C CA . GLU A 1 486 ? -6.946 -26.778 -4.362 1.00 82.19 486 GLU A CA 1
ATOM 3915 C C . GLU A 1 486 ? -8.232 -25.946 -4.313 1.00 82.19 486 GLU A C 1
ATOM 3917 O O . GLU A 1 486 ? -9.108 -26.236 -3.498 1.00 82.19 486 GLU A O 1
ATOM 3922 N N . ARG A 1 487 ? -8.378 -24.927 -5.173 1.00 80.50 487 ARG A N 1
ATOM 3923 C CA . ARG A 1 487 ? -9.558 -24.041 -5.174 1.00 80.50 487 ARG A CA 1
ATOM 3924 C C . ARG A 1 487 ? -10.844 -24.776 -5.523 1.00 80.50 487 ARG A C 1
ATOM 3926 O O . ARG A 1 487 ? -11.905 -24.404 -5.020 1.00 80.50 487 ARG A O 1
ATOM 3933 N N . ASP A 1 488 ? -10.740 -25.802 -6.359 1.00 80.44 488 ASP A N 1
ATOM 3934 C CA . ASP A 1 488 ? -11.876 -26.619 -6.783 1.00 80.44 488 ASP A CA 1
ATOM 3935 C C . ASP A 1 488 ? -12.319 -27.614 -5.700 1.00 80.44 488 ASP A C 1
ATOM 3937 O O . ASP A 1 488 ? -13.455 -28.084 -5.726 1.00 80.44 488 ASP A O 1
ATOM 3941 N N . GLN A 1 489 ? -11.451 -27.907 -4.726 1.00 83.06 489 GLN A N 1
ATOM 3942 C CA . GLN A 1 489 ? -11.717 -28.852 -3.636 1.00 83.06 489 GLN A CA 1
ATOM 3943 C C . GLN A 1 489 ? -12.364 -28.199 -2.404 1.00 83.06 489 GLN A C 1
ATOM 3945 O O . GLN A 1 489 ? -12.863 -28.906 -1.531 1.00 83.06 489 GLN A O 1
ATOM 3950 N N . VAL A 1 490 ? -12.362 -26.865 -2.311 1.00 85.62 490 VAL A N 1
ATOM 3951 C CA . VAL A 1 490 ? -12.891 -26.131 -1.147 1.00 85.62 490 VAL A CA 1
ATOM 3952 C C . VAL A 1 490 ? -14.421 -26.125 -1.116 1.00 85.62 490 VAL A C 1
ATOM 3954 O O . VAL A 1 490 ? -15.060 -26.004 -2.161 1.00 85.62 490 VAL A O 1
ATOM 3957 N N . ASP A 1 491 ? -15.010 -26.163 0.092 1.00 86.12 491 ASP A N 1
ATOM 3958 C CA . ASP A 1 491 ? -16.452 -25.948 0.306 1.00 86.12 491 ASP A CA 1
ATOM 3959 C C . ASP A 1 491 ? -16.910 -24.667 -0.431 1.00 86.12 491 ASP A C 1
ATOM 3961 O O . ASP A 1 491 ? -16.489 -23.557 -0.069 1.00 86.12 491 ASP A O 1
ATOM 3965 N N . PRO A 1 492 ? -17.799 -24.775 -1.440 1.00 88.56 492 PRO A N 1
ATOM 3966 C CA . PRO A 1 492 ? -18.289 -23.620 -2.185 1.00 88.56 492 PRO A CA 1
ATOM 3967 C C . PRO A 1 492 ? -18.899 -22.543 -1.283 1.00 88.56 492 PRO A C 1
ATOM 3969 O O . PRO A 1 492 ? -18.780 -21.357 -1.580 1.00 88.56 492 PRO A O 1
ATOM 3972 N N . MET A 1 493 ? -19.500 -22.924 -0.145 1.00 88.69 493 MET A N 1
ATOM 3973 C CA . MET A 1 493 ? -20.052 -21.960 0.810 1.00 88.69 493 MET A CA 1
ATOM 3974 C C . MET A 1 493 ? -18.981 -21.062 1.437 1.00 88.69 493 MET A C 1
ATOM 3976 O O . MET A 1 493 ? -19.285 -19.903 1.707 1.00 88.69 493 MET A O 1
ATOM 3980 N N . LEU A 1 494 ? -17.766 -21.576 1.673 1.00 89.62 494 LEU A N 1
ATOM 3981 C CA . LEU A 1 494 ? -16.633 -20.817 2.216 1.00 89.62 494 LEU A CA 1
ATOM 3982 C C . LEU A 1 494 ? -15.979 -19.944 1.148 1.00 89.62 494 LEU A C 1
ATOM 3984 O O . LEU A 1 494 ? -15.686 -18.768 1.387 1.00 89.62 494 LEU A O 1
ATOM 3988 N N . ARG A 1 495 ? -15.749 -20.531 -0.030 1.00 87.81 495 ARG A N 1
ATOM 3989 C CA . ARG A 1 495 ? -15.138 -19.846 -1.172 1.00 87.81 495 ARG A CA 1
ATOM 3990 C C . ARG A 1 495 ? -15.965 -18.631 -1.582 1.00 87.81 495 ARG A C 1
ATOM 3992 O O . ARG A 1 495 ? -15.423 -17.535 -1.728 1.00 87.81 495 ARG A O 1
ATOM 3999 N N . ASP A 1 496 ? -17.279 -18.816 -1.672 1.00 89.62 496 ASP A N 1
ATOM 4000 C CA . ASP A 1 496 ? -18.218 -17.812 -2.168 1.00 89.62 496 ASP A CA 1
ATOM 4001 C C . ASP A 1 496 ? -18.786 -16.932 -1.029 1.00 89.62 496 ASP A C 1
ATOM 4003 O O . ASP A 1 496 ? -19.795 -16.239 -1.209 1.00 89.62 496 ASP A O 1
ATOM 4007 N N . LEU A 1 497 ? -18.145 -16.922 0.155 1.00 91.19 497 LEU A N 1
ATOM 4008 C CA . LEU A 1 497 ? -18.514 -15.999 1.228 1.00 91.19 497 LEU A CA 1
ATOM 4009 C C . LEU A 1 497 ? -18.369 -14.550 0.739 1.00 91.19 497 LEU A C 1
ATOM 4011 O O . LEU A 1 497 ? -17.274 -14.127 0.358 1.00 91.19 497 LEU A O 1
ATOM 4015 N N . PRO A 1 498 ? -19.433 -13.733 0.825 1.00 90.00 498 PRO A N 1
ATOM 4016 C CA . PRO A 1 498 ? -19.393 -12.351 0.353 1.00 90.00 498 PRO A CA 1
ATOM 4017 C C . PRO A 1 498 ? -18.391 -11.488 1.134 1.00 90.00 498 PRO A C 1
ATOM 4019 O O . PRO A 1 498 ? -17.873 -10.514 0.592 1.00 90.00 498 PRO A O 1
ATOM 4022 N N . GLY A 1 499 ? -18.066 -11.873 2.376 1.00 87.12 499 GLY A N 1
ATOM 4023 C CA . GLY A 1 499 ? -17.053 -11.213 3.198 1.00 87.12 499 GLY A CA 1
ATOM 4024 C C . GLY A 1 499 ? -15.642 -11.244 2.597 1.00 87.12 499 GLY A C 1
ATOM 4025 O O . GLY A 1 499 ? -14.834 -10.377 2.921 1.00 87.12 499 GLY A O 1
ATOM 4026 N N . ASN A 1 500 ? -15.342 -12.195 1.700 1.00 86.88 500 ASN A N 1
ATOM 4027 C CA . ASN A 1 500 ? -14.030 -12.306 1.050 1.00 86.88 500 ASN A CA 1
ATOM 4028 C C . ASN A 1 500 ? -13.757 -11.151 0.069 1.00 86.88 500 ASN A C 1
ATOM 4030 O O . ASN A 1 500 ? -12.602 -10.806 -0.148 1.00 86.88 500 ASN A O 1
ATOM 4034 N N . ASN A 1 501 ? -14.806 -10.537 -0.492 1.00 86.00 501 ASN A N 1
ATOM 4035 C CA . ASN A 1 501 ? -14.708 -9.529 -1.556 1.00 86.00 501 ASN A CA 1
ATOM 4036 C C . ASN A 1 501 ? -15.088 -8.113 -1.078 1.00 86.00 501 ASN A C 1
ATOM 4038 O O . ASN A 1 501 ? -15.498 -7.267 -1.876 1.00 86.00 501 ASN A O 1
ATOM 4042 N N . LEU A 1 502 ? -15.004 -7.846 0.229 1.00 87.69 502 LEU A N 1
ATOM 4043 C CA . LEU A 1 502 ? -15.306 -6.526 0.785 1.00 87.69 502 LEU A CA 1
ATOM 4044 C C . LEU A 1 502 ? -14.245 -5.503 0.369 1.00 87.69 502 LEU A C 1
ATOM 4046 O O . LEU A 1 502 ? -13.076 -5.648 0.718 1.00 87.69 502 LEU A O 1
ATOM 4050 N N . LYS A 1 503 ? -14.667 -4.420 -0.291 1.00 84.56 503 LYS A N 1
ATOM 4051 C CA . LYS A 1 503 ? -13.797 -3.270 -0.592 1.00 84.56 503 LYS A CA 1
ATOM 4052 C C . LYS A 1 503 ? -13.276 -2.595 0.699 1.00 84.56 503 LYS A C 1
ATOM 4054 O O . LYS A 1 503 ? -13.977 -2.655 1.716 1.00 84.56 503 LYS A O 1
ATOM 4059 N N . PRO A 1 504 ? -12.131 -1.879 0.673 1.00 81.25 504 PRO A N 1
ATOM 4060 C CA . PRO A 1 504 ? -11.498 -1.279 1.859 1.00 81.25 504 PRO A CA 1
ATOM 4061 C C . PRO A 1 504 ? -12.423 -0.466 2.764 1.00 81.25 504 PRO A C 1
ATOM 4063 O O . PRO A 1 504 ? -12.509 -0.750 3.959 1.00 81.25 504 PRO A O 1
ATOM 4066 N N . GLY A 1 505 ? -13.178 0.490 2.213 1.00 84.25 505 GLY A N 1
ATOM 4067 C CA . GLY A 1 505 ? -14.110 1.299 3.008 1.00 84.25 505 GLY A CA 1
ATOM 4068 C C . GLY A 1 505 ? -15.211 0.476 3.684 1.00 84.25 505 GLY A C 1
ATOM 4069 O O . GLY A 1 505 ? -15.499 0.669 4.863 1.00 84.25 505 GLY A O 1
ATOM 4070 N N . TYR A 1 506 ? -15.762 -0.513 2.975 1.00 88.94 506 TYR A N 1
ATOM 4071 C CA . TYR A 1 506 ? -16.776 -1.418 3.522 1.00 88.94 506 TYR A CA 1
ATOM 4072 C C . TYR A 1 506 ? -16.194 -2.330 4.601 1.00 88.94 506 TYR A C 1
ATOM 4074 O O . TYR A 1 506 ? -16.843 -2.559 5.617 1.00 88.94 506 TYR A O 1
ATOM 4082 N N . ALA A 1 507 ? -14.963 -2.814 4.429 1.00 88.94 507 ALA A N 1
ATOM 4083 C CA . ALA A 1 507 ? -14.300 -3.625 5.445 1.00 88.94 507 ALA A CA 1
ATOM 4084 C C . ALA A 1 507 ? -13.985 -2.835 6.720 1.00 88.94 507 ALA A C 1
ATOM 4086 O O . ALA A 1 507 ? -14.094 -3.398 7.808 1.00 88.94 507 ALA A O 1
ATOM 4087 N N . LYS A 1 508 ? -13.655 -1.537 6.611 1.00 88.75 508 LYS A N 1
ATOM 4088 C CA . LYS A 1 508 ? -13.522 -0.656 7.783 1.00 88.75 508 LYS A CA 1
ATOM 4089 C C . LYS A 1 508 ? -14.850 -0.538 8.539 1.00 88.75 508 LYS A C 1
ATOM 4091 O O . LYS A 1 508 ? -14.862 -0.647 9.754 1.00 88.75 508 LYS A O 1
ATOM 4096 N N . CYS A 1 509 ? -15.981 -0.375 7.854 1.00 91.94 509 CYS A N 1
ATOM 4097 C CA . CYS A 1 509 ? -17.293 -0.380 8.517 1.00 91.94 509 CYS A CA 1
ATOM 4098 C C . CYS A 1 509 ? -17.669 -1.762 9.079 1.00 91.94 509 CYS A C 1
ATOM 4100 O O . CYS A 1 509 ? -18.264 -1.856 10.152 1.00 91.94 509 CYS A O 1
ATOM 4102 N N . TYR A 1 510 ? -17.301 -2.837 8.382 1.00 94.12 510 TYR A N 1
ATOM 4103 C CA . TYR A 1 510 ? -17.531 -4.207 8.831 1.00 94.12 510 TYR A CA 1
ATOM 4104 C C . TYR A 1 510 ? -16.770 -4.520 10.124 1.00 94.12 510 TYR A C 1
ATOM 4106 O O . TYR A 1 510 ? -17.342 -5.117 11.035 1.00 9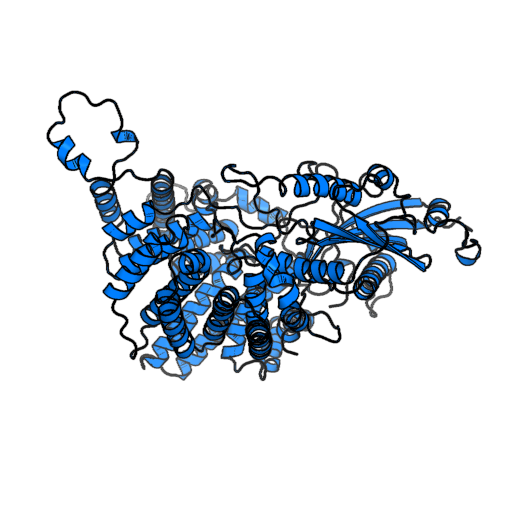4.12 510 TYR A O 1
ATOM 4114 N N . SER A 1 511 ? -15.515 -4.076 10.254 1.00 92.94 511 SER A N 1
ATOM 4115 C CA . SER A 1 511 ? -14.739 -4.283 11.483 1.00 92.94 511 SER A CA 1
ATOM 4116 C C . SER A 1 511 ? -15.375 -3.589 12.691 1.00 92.94 511 SER A C 1
ATOM 4118 O O . SER A 1 511 ? -15.371 -4.158 13.781 1.00 92.94 511 SER A O 1
ATOM 4120 N N . ILE A 1 512 ? -16.010 -2.429 12.492 1.00 94.25 512 ILE A N 1
ATOM 4121 C CA . ILE A 1 512 ? -16.785 -1.735 13.530 1.00 94.25 512 ILE A CA 1
ATOM 4122 C C . ILE A 1 512 ? -18.018 -2.554 13.952 1.00 94.25 512 ILE A C 1
ATOM 4124 O O . ILE A 1 512 ? -18.273 -2.693 15.148 1.00 94.25 512 ILE A O 1
ATOM 4128 N N . LEU A 1 513 ? -18.759 -3.161 13.015 1.00 94.81 513 LEU A N 1
ATOM 4129 C CA . LEU A 1 513 ? -19.881 -4.060 13.354 1.00 94.81 513 LEU A CA 1
ATOM 4130 C C . LEU A 1 513 ? -19.418 -5.290 14.141 1.00 94.81 513 LEU A C 1
ATOM 4132 O O . LEU A 1 513 ? -20.061 -5.702 15.107 1.00 94.81 513 LEU A O 1
ATOM 4136 N N . VAL A 1 514 ? -18.287 -5.869 13.747 1.00 94.56 514 VAL A N 1
ATOM 4137 C CA . VAL A 1 514 ? -17.669 -6.987 14.467 1.00 94.56 514 VAL A CA 1
ATOM 4138 C C . VAL A 1 514 ? -17.237 -6.555 15.873 1.00 94.56 514 VAL A C 1
ATOM 4140 O O . VAL A 1 514 ? -17.427 -7.306 16.833 1.00 94.56 514 VAL A O 1
ATOM 4143 N N . GLU A 1 515 ? -16.719 -5.335 16.033 1.00 93.44 515 GLU A N 1
ATOM 4144 C CA . GLU A 1 515 ? -16.386 -4.768 17.342 1.00 93.44 515 GLU A CA 1
ATOM 4145 C C . GLU A 1 515 ? -17.634 -4.617 18.228 1.00 93.44 515 GLU A C 1
ATOM 4147 O O . GLU A 1 515 ? -17.575 -4.982 19.403 1.00 93.44 515 GLU A O 1
ATOM 4152 N N . MET A 1 516 ? -18.785 -4.206 17.679 1.00 93.94 516 MET A N 1
ATOM 4153 C CA . MET A 1 516 ? -20.058 -4.188 18.418 1.00 93.94 516 MET A CA 1
ATOM 4154 C C . MET A 1 516 ? -20.444 -5.589 18.914 1.00 93.94 516 MET A C 1
ATOM 4156 O O . MET A 1 516 ? -20.747 -5.760 20.095 1.00 93.94 516 MET A O 1
ATOM 4160 N N . ILE A 1 517 ? -20.362 -6.615 18.056 1.00 92.56 517 ILE A N 1
ATOM 4161 C CA . ILE A 1 517 ? -20.656 -8.015 18.431 1.00 92.56 517 ILE A CA 1
ATOM 4162 C C . ILE A 1 517 ? -19.671 -8.555 19.477 1.00 92.56 517 ILE A C 1
ATOM 4164 O O . ILE A 1 517 ? -19.993 -9.455 20.249 1.00 92.56 517 ILE A O 1
ATOM 4168 N N . SER A 1 518 ? -18.461 -8.004 19.565 1.00 90.62 518 SER A N 1
ATOM 4169 C CA . SER A 1 518 ? -17.546 -8.376 20.648 1.00 90.62 518 SER A CA 1
ATOM 4170 C C . SER A 1 518 ? -18.032 -7.907 22.032 1.00 90.62 518 SER A C 1
ATOM 4172 O O . SER A 1 518 ? -17.601 -8.458 23.047 1.00 90.62 518 SER A O 1
ATOM 4174 N N . LYS A 1 519 ? -18.925 -6.906 22.084 1.00 90.69 519 LYS A N 1
ATOM 4175 C CA . LYS A 1 519 ? -19.500 -6.337 23.315 1.00 90.69 519 LYS A CA 1
ATOM 4176 C C . LYS A 1 519 ? -20.901 -6.860 23.627 1.00 90.69 519 LYS A C 1
ATOM 4178 O O . LYS A 1 519 ? -21.237 -6.993 24.802 1.00 90.69 519 LYS A O 1
ATOM 4183 N N . ILE A 1 520 ? -21.707 -7.139 22.604 1.00 93.38 520 ILE A N 1
ATOM 4184 C CA . ILE A 1 520 ? -23.102 -7.585 22.736 1.00 93.38 520 ILE A CA 1
ATOM 4185 C C . ILE A 1 520 ? -23.381 -8.850 21.921 1.00 93.38 520 ILE A C 1
ATOM 4187 O O . ILE A 1 520 ? -22.667 -9.169 20.979 1.00 93.38 520 ILE A O 1
ATOM 4191 N N . THR A 1 521 ? -24.444 -9.581 22.257 1.00 91.19 521 THR A N 1
ATOM 4192 C CA . THR A 1 521 ? -24.853 -10.765 21.488 1.00 91.19 521 THR A CA 1
ATOM 4193 C C . THR A 1 521 ? -25.492 -10.383 20.151 1.00 91.19 521 THR A C 1
ATOM 4195 O O . THR A 1 521 ? -26.027 -9.285 19.992 1.00 91.19 521 THR A O 1
ATOM 4198 N N . TRP A 1 522 ? -25.478 -11.319 19.195 1.00 91.12 522 TRP A N 1
ATOM 4199 C CA . TRP A 1 522 ? -26.133 -11.154 17.893 1.00 91.12 522 TRP A CA 1
ATOM 4200 C C . TRP A 1 522 ? -27.619 -10.798 18.028 1.00 91.12 522 TRP A C 1
ATOM 4202 O O . TRP A 1 522 ? -28.079 -9.846 17.403 1.00 91.12 522 TRP A O 1
ATOM 4212 N N . ASP A 1 523 ? -28.346 -11.502 18.898 1.00 92.31 523 ASP A N 1
ATOM 4213 C CA . ASP A 1 523 ? -29.776 -11.254 19.111 1.00 92.31 523 ASP A CA 1
ATOM 4214 C C . ASP A 1 523 ? -30.020 -9.846 19.662 1.00 92.31 523 ASP A C 1
ATOM 4216 O O . ASP A 1 523 ? -30.876 -9.122 19.162 1.00 92.31 523 ASP A O 1
ATOM 4220 N N . ARG A 1 524 ? -29.185 -9.393 20.610 1.00 93.25 524 ARG A N 1
ATOM 4221 C CA . ARG A 1 524 ? -29.296 -8.036 21.153 1.00 93.25 524 ARG A CA 1
ATOM 4222 C C . ARG A 1 524 ? -29.004 -6.968 20.099 1.00 93.25 524 ARG A C 1
ATOM 4224 O O . ARG A 1 524 ? -29.622 -5.907 20.123 1.00 93.25 524 ARG A O 1
ATOM 4231 N N . LEU A 1 525 ? -28.072 -7.227 19.182 1.00 92.62 525 LEU A N 1
ATOM 4232 C CA . LEU A 1 525 ? -27.786 -6.317 18.075 1.00 92.62 525 LEU A CA 1
ATOM 4233 C C . LEU A 1 525 ? -28.974 -6.234 17.101 1.00 92.62 525 LEU A C 1
ATOM 4235 O O . LEU A 1 525 ? -29.283 -5.146 16.619 1.00 92.62 525 LEU A O 1
ATOM 4239 N N . LEU A 1 526 ? -29.660 -7.352 16.837 1.00 92.06 526 LEU A N 1
ATOM 4240 C CA . LEU A 1 526 ? -30.879 -7.369 16.022 1.00 92.06 526 LEU A CA 1
ATOM 4241 C C . LEU A 1 526 ? -32.044 -6.639 16.699 1.00 92.06 526 LEU A C 1
ATOM 4243 O O . LEU A 1 526 ? -32.764 -5.912 16.012 1.00 92.06 526 LEU A O 1
ATOM 4247 N N . ASP A 1 527 ? -32.186 -6.768 18.021 1.00 92.00 527 ASP A N 1
ATOM 4248 C CA . ASP A 1 527 ? -33.167 -5.998 18.792 1.00 92.00 527 ASP A CA 1
ATOM 4249 C C . ASP A 1 527 ? -32.922 -4.496 18.604 1.00 92.00 527 ASP A C 1
ATOM 4251 O O . ASP A 1 527 ? -33.815 -3.788 18.139 1.00 92.00 527 ASP A O 1
ATOM 4255 N N . ILE A 1 528 ? -31.688 -4.030 18.849 1.00 90.88 528 ILE A N 1
ATOM 4256 C CA . ILE A 1 528 ? -31.290 -2.622 18.661 1.00 90.88 528 ILE A CA 1
ATOM 4257 C C . ILE A 1 528 ? -31.551 -2.176 17.216 1.00 90.88 528 ILE A C 1
ATOM 4259 O O . ILE A 1 528 ? -32.112 -1.106 16.984 1.00 90.88 528 ILE A O 1
ATOM 4263 N N . ARG A 1 529 ? -31.206 -3.010 16.225 1.00 91.19 529 ARG A N 1
ATOM 4264 C CA . ARG A 1 529 ? -31.470 -2.726 14.807 1.00 91.19 529 ARG A CA 1
ATOM 4265 C C . ARG A 1 529 ? -32.962 -2.497 14.549 1.00 91.19 529 ARG A C 1
ATOM 4267 O O . ARG A 1 529 ? -33.307 -1.550 13.851 1.00 91.19 529 ARG A O 1
ATOM 4274 N N . SER A 1 530 ? -33.830 -3.335 15.117 1.00 88.25 530 SER A N 1
ATOM 4275 C CA . SER A 1 530 ? -35.288 -3.237 14.958 1.00 88.25 530 SER A CA 1
ATOM 4276 C C . SER A 1 530 ? -35.915 -2.071 15.734 1.00 88.25 530 SER A C 1
ATOM 4278 O O . SER A 1 530 ? -36.950 -1.537 15.326 1.00 88.25 530 SER A O 1
ATOM 4280 N N . GLU A 1 531 ? -35.300 -1.658 16.845 1.00 88.06 531 GLU A N 1
ATOM 4281 C CA . GLU A 1 531 ? -35.716 -0.503 17.646 1.00 88.06 531 GLU A CA 1
ATOM 4282 C C . GLU A 1 531 ? -35.393 0.811 16.924 1.00 88.06 531 GLU A C 1
ATOM 4284 O O . GLU A 1 531 ? -36.236 1.709 16.880 1.00 88.06 531 GLU A O 1
ATOM 4289 N N . VAL A 1 532 ? -34.207 0.894 16.315 1.00 87.81 532 VAL A N 1
ATOM 4290 C CA . VAL A 1 532 ? -33.664 2.110 15.697 1.00 87.81 532 VAL A CA 1
ATOM 4291 C C . VAL A 1 532 ? -34.094 2.287 14.243 1.00 87.81 532 VAL A C 1
ATOM 4293 O O . VAL A 1 532 ? -34.337 3.425 13.823 1.00 87.81 532 VAL A O 1
ATOM 4296 N N . PHE A 1 533 ? -34.175 1.203 13.464 1.00 88.50 533 PHE A N 1
ATOM 4297 C CA . PHE A 1 533 ? -34.378 1.282 12.019 1.00 88.50 533 PHE A CA 1
ATOM 4298 C C . PHE A 1 533 ? -35.725 0.749 11.527 1.00 88.50 533 PHE A C 1
ATOM 4300 O O . PHE A 1 533 ? -36.338 -0.132 12.124 1.00 88.50 533 PHE A O 1
ATOM 4307 N N . ILE A 1 534 ? -36.147 1.306 10.395 1.00 80.69 534 ILE A N 1
ATOM 4308 C CA . ILE A 1 534 ? -37.189 0.804 9.498 1.00 80.69 534 ILE A CA 1
ATOM 4309 C C . ILE A 1 534 ? -36.491 0.111 8.328 1.00 80.69 534 ILE A C 1
ATOM 4311 O O . ILE A 1 534 ? -35.521 0.652 7.780 1.00 80.69 534 ILE A O 1
ATOM 4315 N N . MET A 1 535 ? -36.997 -1.060 7.947 1.00 74.31 535 MET A N 1
ATOM 4316 C CA . MET A 1 535 ? -36.459 -1.872 6.848 1.00 74.31 535 MET A CA 1
ATOM 4317 C C . MET A 1 535 ? -37.215 -1.615 5.532 1.00 74.31 535 MET A C 1
ATOM 4319 O O . MET A 1 535 ? -38.383 -1.230 5.551 1.00 74.31 535 MET A O 1
ATOM 4323 N N . ASP A 1 536 ? -36.578 -1.865 4.380 1.00 64.31 536 ASP A N 1
ATOM 4324 C CA . ASP A 1 536 ? -37.173 -1.643 3.043 1.00 64.31 536 ASP A CA 1
ATOM 4325 C C . ASP A 1 536 ? -38.495 -2.425 2.836 1.00 64.31 536 ASP A C 1
ATOM 4327 O O . ASP A 1 536 ? -39.394 -1.959 2.137 1.00 64.31 536 ASP A O 1
ATOM 4331 N N . GLU A 1 537 ? -38.662 -3.587 3.477 1.00 61.12 537 GLU A N 1
ATOM 4332 C CA . GLU A 1 537 ? -39.884 -4.410 3.394 1.00 61.12 537 GLU A CA 1
ATOM 4333 C C . GLU A 1 537 ? -41.091 -3.785 4.122 1.00 61.12 537 GLU A C 1
ATOM 4335 O O . GLU A 1 537 ? -42.244 -4.066 3.788 1.00 61.12 537 GLU A O 1
ATOM 4340 N N . GLU A 1 538 ? -40.847 -2.880 5.074 1.00 62.56 538 GLU A N 1
ATOM 4341 C CA . GLU A 1 538 ? -41.882 -2.198 5.862 1.00 62.56 538 GLU A CA 1
ATOM 4342 C C . GLU A 1 538 ? -42.499 -0.993 5.113 1.00 62.56 538 GLU A C 1
ATOM 4344 O O . GLU A 1 538 ? -43.434 -0.363 5.609 1.00 62.56 538 GLU A O 1
ATOM 4349 N N . TYR A 1 539 ? -42.016 -0.687 3.897 1.00 59.00 539 TYR A N 1
ATOM 4350 C CA . TYR A 1 539 ? -42.472 0.420 3.037 1.00 59.00 539 TYR A CA 1
ATOM 4351 C C . TYR A 1 539 ? -43.668 0.086 2.113 1.00 59.00 539 TYR A C 1
ATOM 4353 O O . TYR A 1 539 ? -44.100 0.943 1.336 1.00 59.00 539 TYR A O 1
ATOM 4361 N N . GLY A 1 540 ? -44.216 -1.135 2.161 1.00 54.47 540 GLY A N 1
ATOM 4362 C CA . GLY A 1 540 ? -45.363 -1.552 1.335 1.00 54.47 540 GLY A CA 1
ATOM 4363 C C . GLY A 1 540 ? -46.663 -0.762 1.607 1.00 54.47 540 GLY A C 1
ATOM 4364 O O . GLY A 1 540 ? -46.808 -0.154 2.668 1.00 54.47 540 GLY A O 1
ATOM 4365 N N . PRO A 1 541 ? -47.644 -0.743 0.675 1.00 45.84 541 PRO A N 1
ATOM 4366 C CA . PRO A 1 541 ? -48.878 0.025 0.845 1.00 45.84 541 PRO A CA 1
ATOM 4367 C C . PRO A 1 541 ? -49.688 -0.501 2.041 1.00 45.84 541 PRO A C 1
ATOM 4369 O O . PRO A 1 541 ? -50.287 -1.573 1.996 1.00 45.84 541 PRO A O 1
ATOM 4372 N N . VAL A 1 542 ? -49.695 0.281 3.121 1.00 44.25 542 VAL A N 1
ATOM 4373 C CA . VAL A 1 542 ? -50.322 -0.043 4.409 1.00 44.25 542 VAL A CA 1
ATOM 4374 C C . VAL A 1 542 ? -51.853 -0.016 4.306 1.00 44.25 542 VAL A C 1
ATOM 4376 O O . VAL A 1 542 ? -52.450 1.027 4.032 1.00 44.25 542 VAL A O 1
ATOM 4379 N N . THR A 1 543 ? -52.508 -1.146 4.588 1.00 48.12 543 THR A N 1
ATOM 4380 C CA . THR A 1 543 ? -53.951 -1.207 4.878 1.00 48.12 543 THR A CA 1
ATOM 4381 C C . THR A 1 543 ? -54.270 -0.674 6.283 1.00 48.12 543 THR A C 1
ATOM 4383 O O . THR A 1 543 ? -53.442 -0.694 7.185 1.00 48.12 543 THR A O 1
ATOM 4386 N N . VAL A 1 544 ? -55.509 -0.211 6.459 1.00 48.75 544 VAL A N 1
ATOM 4387 C CA . VAL A 1 544 ? -56.056 0.726 7.468 1.00 48.75 544 VAL A CA 1
ATOM 4388 C C . VAL A 1 544 ? -55.848 0.385 8.971 1.00 48.75 544 VAL A C 1
ATOM 4390 O O . VAL A 1 544 ? -56.203 1.187 9.826 1.00 48.75 544 VAL A O 1
ATOM 4393 N N . SER A 1 545 ? -55.226 -0.730 9.360 1.00 49.03 545 SER A N 1
ATOM 4394 C CA . SER A 1 545 ? -55.217 -1.229 10.753 1.00 49.03 545 SER A CA 1
ATOM 4395 C C . SER A 1 545 ? -54.020 -0.828 11.648 1.00 49.03 545 SER A C 1
ATOM 4397 O O . SER A 1 545 ? -53.768 -1.513 12.634 1.00 49.03 545 SER A O 1
ATOM 4399 N N . MET A 1 546 ? -53.274 0.248 11.356 1.00 49.94 546 MET A N 1
ATOM 4400 C CA . MET A 1 546 ? -51.976 0.543 12.015 1.00 49.94 546 MET A CA 1
ATOM 4401 C C . MET A 1 546 ? -51.802 2.008 12.491 1.00 49.94 546 MET A C 1
ATOM 4403 O O . MET A 1 546 ? -50.809 2.668 12.187 1.00 49.94 546 MET A O 1
ATOM 4407 N N . GLU A 1 547 ? -52.756 2.579 13.235 1.00 51.75 547 GLU A N 1
ATOM 4408 C CA . GLU A 1 547 ? -52.628 3.964 13.750 1.00 51.75 547 GLU A CA 1
ATOM 4409 C C . GLU A 1 547 ? -51.733 4.101 14.998 1.00 51.75 547 GLU A C 1
ATOM 4411 O O . GLU A 1 547 ? -51.091 5.136 15.178 1.00 51.75 547 GLU A O 1
ATOM 4416 N N . SER A 1 548 ? -51.606 3.057 15.823 1.00 49.78 548 SER A N 1
ATOM 4417 C CA . SER A 1 548 ? -50.702 3.021 16.986 1.00 49.78 548 SER A CA 1
ATOM 4418 C C . SER A 1 548 ? -49.238 2.749 16.602 1.00 49.78 548 SER A C 1
ATOM 4420 O O . SER A 1 548 ? -48.325 3.314 17.207 1.00 49.78 548 SER A O 1
ATOM 4422 N N . GLU A 1 549 ? -48.993 1.960 15.552 1.00 51.69 549 GLU A N 1
ATOM 4423 C CA . GLU A 1 549 ? -47.649 1.714 15.000 1.00 51.69 549 GLU A CA 1
ATOM 4424 C C . GLU A 1 549 ? -47.084 2.931 14.252 1.00 51.69 549 GLU A C 1
ATOM 4426 O O . GLU A 1 549 ? -45.880 3.178 14.289 1.00 51.69 549 GLU A O 1
ATOM 4431 N N . LYS A 1 550 ? -47.945 3.790 13.688 1.00 50.47 550 LYS A N 1
ATOM 4432 C CA . LYS A 1 550 ? -47.544 5.058 13.049 1.00 50.47 550 LYS A CA 1
ATOM 4433 C C . LYS A 1 550 ? -46.830 6.045 13.980 1.00 50.47 550 LYS A C 1
ATOM 4435 O O . LYS A 1 550 ? -46.099 6.895 13.481 1.00 50.47 550 LYS A O 1
ATOM 4440 N N . ILE A 1 551 ? -47.041 5.992 15.299 1.00 51.78 551 ILE A N 1
ATOM 4441 C CA . ILE A 1 551 ? -46.368 6.902 16.249 1.00 51.78 551 ILE A CA 1
ATOM 4442 C C . ILE A 1 551 ? -44.974 6.372 16.614 1.00 51.78 551 ILE A C 1
ATOM 4444 O O . ILE A 1 551 ? -44.030 7.156 16.653 1.00 51.78 551 ILE A O 1
ATOM 4448 N N . LYS A 1 552 ? -44.821 5.051 16.793 1.00 52.28 552 LYS A N 1
ATOM 4449 C CA . LYS A 1 552 ? -43.510 4.407 17.005 1.00 52.28 552 LYS A CA 1
ATOM 4450 C C . LYS A 1 552 ? -42.634 4.435 15.749 1.00 52.28 552 LYS A C 1
ATOM 4452 O O . LYS A 1 552 ? -41.434 4.645 15.853 1.00 52.28 552 LYS A O 1
ATOM 4457 N N . ASN A 1 553 ? -43.228 4.319 14.562 1.00 55.41 553 ASN A N 1
ATOM 4458 C CA . ASN A 1 553 ? -42.488 4.383 13.298 1.00 55.41 553 ASN A CA 1
ATOM 4459 C C . ASN A 1 553 ? -42.083 5.814 12.895 1.00 55.41 553 ASN A C 1
ATOM 4461 O O . ASN A 1 553 ? -41.316 5.982 11.958 1.00 55.41 553 ASN A O 1
ATOM 4465 N N . LYS A 1 554 ? -42.540 6.863 13.596 1.00 56.66 554 LYS A N 1
ATOM 4466 C CA . LYS A 1 554 ? -42.094 8.246 13.331 1.00 56.66 554 LYS A CA 1
ATOM 4467 C C . LYS A 1 554 ? -40.714 8.576 13.906 1.00 56.66 554 LYS A C 1
ATOM 4469 O O . LYS A 1 554 ? -40.125 9.561 13.474 1.00 56.66 554 LYS A O 1
ATOM 4474 N N . THR A 1 555 ? -40.215 7.805 14.875 1.00 65.81 555 THR A N 1
ATOM 4475 C CA . THR A 1 555 ? -38.906 8.045 15.517 1.00 65.81 555 THR A CA 1
ATOM 4476 C C . THR A 1 555 ? -37.780 7.188 14.946 1.00 65.81 555 THR A C 1
ATOM 4478 O O . THR A 1 555 ? -36.614 7.493 15.182 1.00 65.81 555 THR A O 1
ATOM 4481 N N . LYS A 1 556 ? -38.114 6.126 14.205 1.00 80.69 556 LYS A N 1
ATOM 4482 C CA . LYS A 1 556 ? -37.138 5.217 13.602 1.00 80.69 556 LYS A CA 1
ATOM 4483 C C . LYS A 1 556 ? -36.529 5.812 12.331 1.00 80.69 556 LYS A C 1
ATOM 4485 O O . LYS A 1 556 ? -37.186 6.551 11.598 1.00 80.69 556 LYS A O 1
ATOM 4490 N N . ARG A 1 557 ? -35.265 5.489 12.066 1.00 82.94 557 ARG A N 1
ATOM 4491 C CA . ARG A 1 557 ? -34.515 5.939 10.881 1.00 82.94 557 ARG A CA 1
ATOM 4492 C C . ARG A 1 557 ? -34.563 4.886 9.780 1.00 82.94 557 ARG A C 1
ATOM 4494 O O . ARG A 1 557 ? -34.824 3.724 10.046 1.00 82.94 557 ARG A O 1
ATOM 4501 N N . ILE A 1 558 ? -34.283 5.266 8.541 1.00 85.38 558 ILE A N 1
ATOM 4502 C CA . ILE A 1 558 ? -34.180 4.292 7.447 1.00 85.38 558 ILE A CA 1
ATOM 4503 C C . ILE A 1 558 ? -32.819 3.594 7.547 1.00 85.38 558 ILE A C 1
ATOM 4505 O O . ILE A 1 558 ? -31.788 4.269 7.657 1.00 85.38 558 ILE A O 1
ATOM 4509 N N . CYS A 1 559 ? -32.810 2.260 7.525 1.00 88.69 559 CYS A N 1
ATOM 4510 C CA . CYS A 1 559 ? -31.565 1.508 7.397 1.00 88.69 559 CYS A CA 1
ATOM 4511 C C . CYS A 1 559 ? -31.013 1.682 5.978 1.00 88.69 559 CYS A C 1
ATOM 4513 O O . CYS A 1 559 ? -31.728 1.492 4.996 1.00 88.69 559 CYS A O 1
ATOM 4515 N N . SER A 1 560 ? -29.743 2.049 5.854 1.00 88.31 560 SER A N 1
ATOM 4516 C CA . SER A 1 560 ? -29.077 2.095 4.558 1.00 88.31 560 SER A CA 1
ATOM 4517 C C . SER A 1 560 ? -28.943 0.682 3.979 1.00 88.31 560 SER A C 1
ATOM 4519 O O . SER A 1 560 ? -28.662 -0.288 4.686 1.00 88.31 560 SER A O 1
ATOM 4521 N N . ARG A 1 561 ? -29.113 0.554 2.659 1.00 87.62 561 ARG A N 1
ATOM 4522 C CA . ARG A 1 561 ? -29.074 -0.751 1.972 1.00 87.62 561 ARG A CA 1
ATOM 4523 C C . ARG A 1 561 ? -27.737 -1.466 2.113 1.00 87.62 561 ARG A C 1
ATOM 4525 O O . ARG A 1 561 ? -27.686 -2.694 2.194 1.00 87.62 561 ARG A O 1
ATOM 4532 N N . TRP A 1 562 ? -26.648 -0.699 2.133 1.00 90.56 562 TRP A N 1
ATOM 4533 C CA . TRP A 1 562 ? -25.324 -1.265 2.339 1.00 90.56 562 TRP A CA 1
ATOM 4534 C C . TRP A 1 562 ? -25.191 -1.850 3.748 1.00 90.56 562 TRP A C 1
ATOM 4536 O O . TRP A 1 562 ? -24.603 -2.919 3.889 1.00 90.56 562 TRP A O 1
ATOM 4546 N N . LEU A 1 563 ? -25.760 -1.202 4.772 1.00 91.56 563 LEU A N 1
ATOM 4547 C CA . LEU A 1 563 ? -25.671 -1.670 6.152 1.00 91.56 563 LEU A CA 1
ATOM 4548 C C . LEU A 1 563 ? -26.477 -2.954 6.331 1.00 91.56 563 LEU A C 1
ATOM 4550 O O . LEU A 1 563 ? -25.970 -3.907 6.917 1.00 91.56 563 LEU A O 1
ATOM 4554 N N . ASP A 1 564 ? -27.680 -3.031 5.760 1.00 89.75 564 ASP A N 1
ATOM 4555 C CA . ASP A 1 564 ? -28.462 -4.272 5.774 1.00 89.75 564 ASP A CA 1
ATOM 4556 C C . ASP A 1 564 ? -27.738 -5.416 5.040 1.00 89.75 564 ASP A C 1
ATOM 4558 O O . ASP A 1 564 ? -27.640 -6.539 5.543 1.00 89.75 564 ASP A O 1
ATOM 4562 N N . SER A 1 565 ? -27.091 -5.104 3.910 1.00 91.31 565 SER A N 1
ATOM 4563 C CA . SER A 1 565 ? -26.208 -6.055 3.227 1.00 91.31 565 SER A CA 1
ATOM 4564 C C . SER A 1 565 ? -25.057 -6.512 4.135 1.00 91.31 565 SER A C 1
ATOM 4566 O O . SER A 1 565 ? -24.760 -7.705 4.180 1.00 91.31 565 SER A O 1
ATOM 4568 N N . MET A 1 566 ? -24.439 -5.611 4.911 1.00 92.56 566 MET A N 1
ATOM 4569 C CA . MET A 1 566 ? -23.383 -5.967 5.870 1.00 92.56 566 MET A CA 1
ATOM 4570 C C . MET A 1 566 ? -23.888 -6.879 6.993 1.00 92.56 566 MET A C 1
ATOM 4572 O O . MET A 1 566 ? -23.180 -7.816 7.355 1.00 92.56 566 MET A O 1
ATOM 4576 N N . PHE A 1 567 ? -25.107 -6.678 7.508 1.00 93.44 567 PHE A N 1
ATOM 4577 C CA . PHE A 1 567 ? -25.718 -7.595 8.483 1.00 93.44 567 PHE A CA 1
ATOM 4578 C C . PHE A 1 567 ? -25.851 -9.012 7.919 1.00 93.44 567 PHE A C 1
ATOM 4580 O O . PHE A 1 567 ? -25.544 -9.986 8.607 1.00 93.44 567 PHE A O 1
ATOM 4587 N N . MET A 1 568 ? -26.247 -9.139 6.651 1.00 92.56 568 MET A N 1
ATOM 4588 C CA . MET A 1 568 ? -26.335 -10.440 5.984 1.00 92.56 568 MET A CA 1
ATOM 4589 C C . MET A 1 568 ? -24.965 -11.090 5.770 1.00 92.56 568 MET A C 1
ATOM 4591 O O . MET A 1 568 ? -24.838 -12.307 5.926 1.00 92.56 568 MET A O 1
ATOM 4595 N N . ILE A 1 569 ? -23.940 -10.304 5.430 1.00 94.50 569 ILE A N 1
ATOM 4596 C CA . ILE A 1 569 ? -22.557 -10.793 5.321 1.00 94.50 569 ILE A CA 1
ATOM 4597 C C . ILE A 1 569 ? -22.067 -11.285 6.684 1.00 94.50 569 ILE A C 1
ATOM 4599 O O . ILE A 1 569 ? -21.587 -12.411 6.784 1.00 94.50 569 ILE A O 1
ATOM 4603 N N . LEU A 1 570 ? -22.270 -10.490 7.734 1.00 94.94 570 LEU A N 1
ATOM 4604 C CA . LEU A 1 570 ? -21.872 -10.815 9.101 1.00 94.94 570 LEU A CA 1
ATOM 4605 C C . LEU A 1 570 ? -22.565 -12.077 9.617 1.00 94.94 570 LEU A C 1
ATOM 4607 O O . LEU A 1 570 ? -21.920 -12.944 10.201 1.00 94.94 570 LEU A O 1
ATOM 4611 N N . TYR A 1 571 ? -23.861 -12.232 9.339 1.00 94.38 571 TYR A N 1
ATOM 4612 C CA . TYR A 1 571 ? -24.601 -13.449 9.665 1.00 94.38 571 TYR A CA 1
ATOM 4613 C C . TYR A 1 571 ? -24.018 -14.683 8.964 1.00 94.38 571 TYR A C 1
ATOM 4615 O O . TYR A 1 571 ? -23.830 -15.721 9.599 1.00 94.38 571 TYR A O 1
ATOM 4623 N N . LYS A 1 572 ? -23.718 -14.586 7.660 1.00 94.44 572 LYS A N 1
ATOM 4624 C CA . LYS A 1 572 ? -23.114 -15.689 6.895 1.00 94.44 572 LYS A CA 1
ATOM 4625 C C . LYS A 1 572 ? -21.732 -16.056 7.433 1.00 94.44 572 LYS A C 1
ATOM 4627 O O . LYS A 1 572 ? -21.474 -17.242 7.635 1.00 94.44 572 LYS A O 1
ATOM 4632 N N . ASP A 1 573 ? -20.899 -15.056 7.714 1.00 95.38 573 ASP A N 1
ATOM 4633 C CA . ASP A 1 573 ? -19.568 -15.239 8.295 1.00 95.38 573 ASP A CA 1
ATOM 4634 C C . ASP A 1 573 ? -19.666 -15.930 9.671 1.00 95.38 573 ASP A C 1
ATOM 4636 O O . ASP A 1 573 ? -19.039 -16.967 9.884 1.00 95.38 573 ASP A O 1
ATOM 4640 N N . LEU A 1 574 ? -20.515 -15.435 10.584 1.00 94.56 574 LEU A N 1
ATOM 4641 C CA . LEU A 1 574 ? -20.729 -16.041 11.908 1.00 94.56 574 LEU A CA 1
ATOM 4642 C C . LEU A 1 574 ? -21.277 -17.469 11.818 1.00 94.56 574 LEU A C 1
ATOM 4644 O O . LEU A 1 574 ? -20.836 -18.356 12.550 1.00 94.56 574 LEU A O 1
ATOM 4648 N N . LYS A 1 575 ? -22.234 -17.710 10.918 1.00 94.00 575 LYS A N 1
ATOM 4649 C CA . LYS A 1 575 ? -22.822 -19.036 10.703 1.00 94.00 575 LYS A CA 1
ATOM 4650 C C . LYS A 1 575 ? -21.765 -20.037 10.248 1.00 94.00 575 LYS A C 1
ATOM 4652 O O . LYS A 1 575 ? -21.716 -21.146 10.783 1.00 94.00 575 LYS A O 1
ATOM 4657 N N . TYR A 1 576 ? -20.930 -19.655 9.282 1.00 94.44 576 TYR A N 1
ATOM 4658 C CA . TYR A 1 576 ? -19.869 -20.527 8.789 1.00 94.44 576 TYR A CA 1
ATOM 4659 C C . TYR A 1 576 ? -18.781 -20.740 9.849 1.00 94.44 576 TYR A C 1
ATOM 4661 O O . TYR A 1 576 ? -18.369 -21.873 10.087 1.00 94.44 576 TYR A O 1
ATOM 4669 N N . PHE A 1 577 ? -18.380 -19.681 10.557 1.00 94.25 577 PHE A N 1
ATOM 4670 C CA . PHE A 1 577 ? -17.421 -19.781 11.656 1.00 94.25 577 PHE A CA 1
ATOM 4671 C C . PHE A 1 577 ? -17.901 -20.759 12.738 1.00 94.25 577 PHE A C 1
ATOM 4673 O O . PHE A 1 577 ? -17.158 -21.654 13.130 1.00 94.25 577 PHE A O 1
ATOM 4680 N N . ASN A 1 578 ? -19.167 -20.674 13.155 1.00 92.50 578 ASN A N 1
ATOM 4681 C CA . ASN A 1 578 ? -19.739 -21.598 14.138 1.00 92.50 578 ASN A CA 1
ATOM 4682 C C . ASN A 1 578 ? -19.798 -23.048 13.626 1.00 92.50 578 ASN A C 1
ATOM 4684 O O . ASN A 1 578 ? -19.510 -23.967 14.392 1.00 92.50 578 ASN A O 1
ATOM 4688 N N . LYS A 1 579 ? -20.124 -23.268 12.340 1.00 91.81 579 LYS A N 1
ATOM 4689 C CA . LYS A 1 579 ? -20.063 -24.601 11.704 1.00 91.81 579 LYS A CA 1
ATOM 4690 C C . LYS A 1 579 ? -18.660 -25.199 11.856 1.00 91.81 579 LYS A C 1
ATOM 4692 O O . LYS A 1 579 ? -18.531 -26.336 12.305 1.00 91.81 579 LYS A O 1
ATOM 4697 N N . TRP A 1 580 ? -17.629 -24.418 11.540 1.00 90.75 580 TRP A N 1
ATOM 4698 C CA . TRP A 1 580 ? -16.234 -24.843 11.656 1.00 90.75 580 TRP A CA 1
ATOM 4699 C C . TRP A 1 580 ? -15.814 -25.105 13.112 1.00 90.75 580 TRP A C 1
ATOM 4701 O O . TRP A 1 580 ? -15.223 -26.143 13.400 1.00 90.75 580 TRP A O 1
ATOM 4711 N N . GLN A 1 581 ? -16.188 -24.236 14.056 1.00 90.06 581 GLN A N 1
ATOM 4712 C CA . GLN A 1 581 ? -15.878 -24.430 15.480 1.00 90.06 581 GLN A CA 1
ATOM 4713 C C . GLN A 1 581 ? -16.492 -25.718 16.047 1.00 90.06 581 GLN A C 1
ATOM 4715 O O . GLN A 1 581 ? -15.820 -26.464 16.757 1.00 90.06 581 GLN A O 1
ATOM 4720 N N . ILE A 1 582 ? -17.743 -26.031 15.691 1.00 87.25 582 ILE A N 1
ATOM 4721 C CA . ILE A 1 582 ? -18.388 -27.296 16.078 1.00 87.25 582 ILE A CA 1
ATOM 4722 C C . ILE A 1 582 ? -17.615 -28.491 15.507 1.00 87.25 582 ILE A C 1
ATOM 4724 O O . ILE A 1 582 ? -17.432 -29.496 16.193 1.00 87.25 582 ILE A O 1
ATOM 4728 N N . GLN A 1 583 ? -17.149 -28.391 14.262 1.00 83.94 583 GLN A N 1
ATOM 4729 C CA . GLN A 1 583 ? -16.368 -29.445 13.618 1.00 83.94 583 GLN A CA 1
ATOM 4730 C C . GLN A 1 583 ? -15.027 -29.677 14.335 1.00 83.94 583 GLN A C 1
ATOM 4732 O O . GLN A 1 583 ? -14.676 -30.825 14.600 1.00 83.94 583 GLN A O 1
ATOM 4737 N N . LEU A 1 584 ? -14.329 -28.611 14.740 1.00 83.50 584 LEU A N 1
ATOM 4738 C CA . LEU A 1 584 ? -13.103 -28.701 15.545 1.00 83.50 584 LEU A CA 1
ATOM 4739 C C . LEU A 1 584 ? -13.337 -29.330 16.926 1.00 83.50 584 LEU A C 1
ATOM 4741 O O . LEU A 1 584 ? -12.545 -30.167 17.367 1.00 83.50 584 LEU A O 1
ATOM 4745 N N . MET A 1 585 ? -14.428 -28.969 17.608 1.00 79.69 585 MET A N 1
ATOM 4746 C CA . MET A 1 585 ? -14.779 -29.562 18.907 1.00 79.69 585 MET A CA 1
ATOM 4747 C C . MET A 1 585 ? -15.030 -31.070 18.797 1.00 79.69 585 MET A C 1
ATOM 4749 O O . MET A 1 585 ? -14.514 -31.833 19.613 1.00 79.69 585 MET A O 1
ATOM 4753 N N . LYS A 1 586 ? -15.762 -31.509 17.764 1.00 78.69 586 LYS A N 1
ATOM 4754 C CA . LYS A 1 586 ? -16.007 -32.937 17.497 1.00 78.69 586 LYS A CA 1
ATOM 4755 C C . LYS A 1 586 ? -14.704 -33.716 17.297 1.00 78.69 586 LYS A C 1
ATOM 4757 O O . LYS A 1 586 ? -14.560 -34.807 17.837 1.00 78.69 586 LYS A O 1
ATOM 4762 N N . LEU A 1 587 ? -13.744 -33.133 16.576 1.00 72.12 587 LEU A N 1
ATOM 4763 C CA . LEU A 1 587 ? -12.427 -33.740 16.348 1.00 72.12 587 LEU A CA 1
ATOM 4764 C C . LEU A 1 587 ? -11.601 -33.844 17.636 1.00 72.12 587 LEU A C 1
ATOM 4766 O O . LEU A 1 587 ? -10.927 -34.846 17.852 1.00 72.12 587 LEU A O 1
ATOM 4770 N N . THR A 1 588 ? -11.668 -32.829 18.498 1.00 71.12 588 THR A N 1
ATOM 4771 C CA . THR A 1 588 ? -10.873 -32.772 19.736 1.00 71.12 588 THR A CA 1
ATOM 4772 C C . THR A 1 588 ? -11.402 -33.727 20.813 1.00 71.12 588 THR A C 1
ATOM 4774 O O . THR A 1 588 ? -10.618 -34.302 21.564 1.00 71.12 588 THR A O 1
ATOM 4777 N N . ASN A 1 589 ? -12.723 -33.929 20.877 1.00 69.44 589 ASN A N 1
ATOM 4778 C CA . ASN A 1 589 ? -13.367 -34.763 21.899 1.00 69.44 589 ASN A CA 1
ATOM 4779 C C . ASN A 1 589 ? -13.405 -36.265 21.561 1.00 69.44 589 ASN A C 1
ATOM 4781 O O . ASN A 1 589 ? -13.827 -37.055 22.403 1.00 69.44 589 ASN A O 1
ATOM 4785 N N . GLY A 1 590 ? -12.967 -36.674 20.363 1.00 59.41 590 GLY A N 1
ATOM 4786 C CA . GLY A 1 590 ? -12.888 -38.088 19.972 1.00 59.41 590 GLY A CA 1
ATOM 4787 C C . GLY A 1 590 ? -14.238 -38.817 19.923 1.00 59.41 590 GLY A C 1
ATOM 4788 O O . GLY A 1 590 ? -14.270 -40.038 20.055 1.00 59.41 590 GLY A O 1
ATOM 4789 N N . GLU A 1 591 ? -15.350 -38.094 19.768 1.00 53.25 591 GLU A N 1
ATOM 4790 C CA . GLU A 1 591 ? -16.681 -38.699 19.680 1.00 53.25 591 GLU A CA 1
ATOM 4791 C C . GLU A 1 591 ? -16.841 -39.419 18.328 1.00 53.25 591 GLU A C 1
ATOM 4793 O O . GLU A 1 591 ? -16.988 -38.787 17.279 1.00 53.25 591 GLU A O 1
ATOM 4798 N N . GLU A 1 592 ? -16.803 -40.757 18.353 1.00 46.88 592 GLU A N 1
ATOM 4799 C CA . GLU A 1 592 ? -17.211 -41.602 17.227 1.00 46.88 592 GLU A CA 1
ATOM 4800 C C . GLU A 1 592 ? -18.671 -41.310 16.858 1.00 46.88 592 GLU A C 1
ATOM 4802 O O . GLU A 1 592 ? -19.571 -41.301 17.703 1.00 46.88 592 GLU A O 1
ATOM 4807 N N . LEU A 1 593 ? -18.897 -41.054 15.569 1.00 46.91 593 LEU A N 1
ATOM 4808 C CA . LEU A 1 593 ? -20.191 -40.676 15.029 1.00 46.91 593 LEU A CA 1
ATOM 4809 C C . LEU A 1 593 ? -21.263 -41.742 15.271 1.00 46.91 593 LEU A C 1
ATOM 4811 O O . LEU A 1 593 ? -21.142 -42.900 14.868 1.00 46.91 593 LEU A O 1
ATOM 4815 N N . GLY A 1 594 ? -22.411 -41.279 15.761 1.00 42.69 594 GLY A N 1
ATOM 4816 C CA . GLY A 1 594 ? -23.682 -41.876 15.383 1.00 42.69 594 GLY A CA 1
ATOM 4817 C C . GLY A 1 594 ? -23.874 -41.758 13.867 1.00 42.69 594 GLY A C 1
ATOM 4818 O O . GLY A 1 594 ? -24.071 -40.664 13.358 1.00 42.69 594 GLY A O 1
ATOM 4819 N N . GLN A 1 595 ? -23.765 -42.898 13.183 1.00 40.72 595 GLN A N 1
ATOM 4820 C CA . GLN A 1 595 ? -24.347 -43.263 11.882 1.00 40.72 595 GLN A CA 1
ATOM 4821 C C . GLN A 1 595 ? -24.720 -42.128 10.905 1.00 40.72 595 GLN A C 1
ATOM 4823 O O . GLN A 1 595 ? -25.890 -41.989 10.578 1.00 40.72 595 GLN A O 1
ATOM 4828 N N . GLU A 1 596 ? -23.743 -41.420 10.335 1.00 37.88 596 GLU A N 1
ATOM 4829 C CA . GLU A 1 596 ? -23.823 -40.888 8.962 1.00 37.88 596 GLU A CA 1
ATOM 4830 C C . GLU A 1 596 ? -22.422 -40.987 8.326 1.00 37.88 596 GLU A C 1
ATOM 4832 O O . GLU A 1 596 ? -21.413 -40.702 8.963 1.00 37.88 596 GLU A O 1
ATOM 4837 N N . HIS A 1 597 ? -22.354 -41.494 7.094 1.00 37.47 597 HIS A N 1
ATOM 4838 C CA . HIS A 1 597 ? -21.172 -42.107 6.468 1.00 37.47 597 HIS A CA 1
ATOM 4839 C C . HIS A 1 597 ? -20.058 -41.154 5.965 1.00 37.47 597 HIS A C 1
ATOM 4841 O O . HIS A 1 597 ? -19.194 -41.607 5.220 1.00 37.47 597 HIS A O 1
ATOM 4847 N N . ASP A 1 598 ? -19.993 -39.895 6.405 1.00 38.94 598 ASP A N 1
ATOM 4848 C CA . ASP A 1 598 ? -19.001 -38.913 5.919 1.00 38.94 598 ASP A CA 1
ATOM 4849 C C . ASP A 1 598 ? -17.970 -38.527 6.997 1.00 38.94 598 ASP A C 1
ATOM 4851 O O . ASP A 1 598 ? -17.847 -37.372 7.405 1.00 38.94 598 ASP A O 1
ATOM 4855 N N . THR A 1 599 ? -17.207 -39.503 7.495 1.00 38.12 599 THR A N 1
ATOM 4856 C CA . THR A 1 599 ? -16.156 -39.273 8.503 1.00 38.12 599 THR A CA 1
ATOM 4857 C C . THR A 1 599 ? -14.765 -39.320 7.893 1.00 38.12 599 THR A C 1
ATOM 4859 O O . THR A 1 599 ? -14.019 -40.281 8.083 1.00 38.12 599 THR A O 1
ATOM 4862 N N . ALA A 1 600 ? -14.395 -38.255 7.190 1.00 41.59 600 ALA A N 1
ATOM 4863 C CA . ALA A 1 600 ? -12.996 -37.870 7.094 1.00 41.59 600 ALA A CA 1
ATOM 4864 C C . ALA A 1 600 ? -12.683 -36.941 8.277 1.00 41.59 600 ALA A C 1
ATOM 4866 O O . ALA A 1 600 ? -13.426 -35.997 8.554 1.00 41.59 600 ALA A O 1
ATOM 4867 N N . ILE A 1 601 ? -11.579 -37.205 8.979 1.00 52.47 601 ILE A N 1
ATOM 4868 C CA . ILE A 1 601 ? -10.867 -36.194 9.777 1.00 52.47 601 ILE A CA 1
ATOM 4869 C C . ILE A 1 601 ? -10.839 -34.918 8.928 1.00 52.47 601 ILE A C 1
ATOM 4871 O O . ILE A 1 601 ? -10.533 -35.029 7.743 1.00 52.47 601 ILE A O 1
ATOM 4875 N N . PHE A 1 602 ? -11.188 -33.744 9.467 1.00 56.91 602 PHE A N 1
ATOM 4876 C CA . PHE A 1 602 ? -11.134 -32.505 8.683 1.00 56.91 602 PHE A CA 1
ATOM 4877 C C . PHE A 1 602 ? -9.686 -32.257 8.232 1.00 56.91 602 PHE A C 1
ATOM 4879 O O . PHE A 1 602 ? -8.866 -31.705 8.962 1.00 56.91 602 PHE A O 1
ATOM 4886 N N . GLN A 1 603 ? -9.362 -32.733 7.036 1.00 64.56 603 GLN A N 1
ATOM 4887 C CA . GLN A 1 603 ? -8.122 -32.506 6.318 1.00 64.56 603 GLN A CA 1
ATOM 4888 C C . GLN A 1 603 ? -8.438 -31.453 5.264 1.00 64.56 603 GLN A C 1
ATOM 4890 O O . GLN A 1 603 ? -8.582 -31.764 4.087 1.00 64.56 603 GLN A O 1
ATOM 4895 N N . GLY A 1 604 ? -8.639 -30.214 5.720 1.00 75.50 604 GLY A N 1
ATOM 4896 C CA . GLY A 1 604 ? -8.805 -29.089 4.807 1.00 75.50 604 GLY A CA 1
ATOM 4897 C C . GLY A 1 604 ? -7.549 -28.888 3.960 1.00 75.50 604 GLY A C 1
ATOM 4898 O O . GLY A 1 604 ? -6.433 -29.188 4.397 1.00 75.50 604 GLY A O 1
ATOM 4899 N N . THR A 1 605 ? -7.719 -28.375 2.745 1.00 87.31 605 THR A N 1
ATOM 4900 C CA . THR A 1 605 ? -6.586 -27.973 1.899 1.00 87.31 605 THR A CA 1
ATOM 4901 C C . THR A 1 605 ? -5.899 -26.730 2.477 1.00 87.31 605 THR A C 1
ATOM 4903 O O . THR A 1 605 ? -6.470 -26.017 3.309 1.00 87.31 605 THR A O 1
ATOM 4906 N N . CYS A 1 606 ? -4.674 -26.422 2.028 1.00 89.56 606 CYS A N 1
ATOM 4907 C CA . CYS A 1 606 ? -3.982 -25.186 2.420 1.00 89.56 606 CYS A CA 1
ATOM 4908 C C . CYS A 1 606 ? -4.868 -23.951 2.163 1.00 89.56 606 CYS A C 1
ATOM 4910 O O . CYS A 1 606 ? -5.035 -23.103 3.042 1.00 89.56 606 CYS A O 1
ATOM 4912 N N . PHE A 1 607 ? -5.506 -23.900 0.989 1.00 89.38 607 PHE A N 1
ATOM 4913 C CA . PHE A 1 607 ? -6.414 -22.819 0.614 1.00 89.38 607 PHE A CA 1
ATOM 4914 C C . PHE A 1 607 ? -7.673 -22.744 1.498 1.00 89.38 607 PHE A C 1
ATOM 4916 O O . PHE A 1 607 ? -8.112 -21.650 1.852 1.00 89.38 607 PHE A O 1
ATOM 4923 N N . GLU A 1 608 ? -8.239 -23.879 1.921 1.00 91.12 608 GLU A N 1
ATOM 4924 C CA . GLU A 1 608 ? -9.386 -23.889 2.838 1.00 91.12 608 GLU A CA 1
ATOM 4925 C C . GLU A 1 608 ? -9.028 -23.302 4.212 1.00 91.12 608 GLU A C 1
ATOM 4927 O O . GLU A 1 608 ? -9.744 -22.438 4.728 1.00 91.12 608 GLU A O 1
ATOM 4932 N N . TYR A 1 609 ? -7.890 -23.708 4.783 1.00 92.62 609 TYR A N 1
ATOM 4933 C CA . TYR A 1 609 ? -7.395 -23.155 6.046 1.00 92.62 609 TYR A CA 1
ATOM 4934 C C . TYR A 1 609 ? -7.047 -21.665 5.942 1.00 92.62 609 TYR A C 1
ATOM 4936 O O . TYR A 1 609 ? -7.297 -20.914 6.886 1.00 92.62 609 TYR A O 1
ATOM 4944 N N . GLU A 1 610 ? -6.536 -21.208 4.799 1.00 92.25 610 GLU A N 1
ATOM 4945 C CA . GLU A 1 610 ? -6.317 -19.783 4.539 1.00 92.25 610 GLU A CA 1
ATOM 4946 C C . GLU A 1 610 ? -7.635 -18.992 4.580 1.00 92.25 610 GLU A C 1
ATOM 4948 O O . GLU A 1 610 ? -7.726 -17.972 5.268 1.00 92.25 610 GLU A O 1
ATOM 4953 N N . LEU A 1 611 ? -8.684 -19.477 3.905 1.00 92.31 611 LEU A N 1
ATOM 4954 C CA . LEU A 1 611 ? -10.002 -18.835 3.913 1.00 92.31 611 LEU A CA 1
ATOM 4955 C C . LEU A 1 611 ? -10.645 -18.843 5.306 1.00 92.31 611 LEU A C 1
ATOM 4957 O O . LEU A 1 611 ? -11.239 -17.840 5.708 1.00 92.31 611 LEU A O 1
ATOM 4961 N N . LEU A 1 612 ? -10.498 -19.931 6.065 1.00 93.50 612 LEU A N 1
ATOM 4962 C CA . LEU A 1 612 ? -10.939 -20.015 7.463 1.00 93.50 612 LEU A CA 1
ATOM 4963 C C . LEU A 1 612 ? -10.181 -19.034 8.364 1.00 93.50 612 LEU A C 1
ATOM 4965 O O . LEU A 1 612 ? -10.783 -18.385 9.226 1.00 93.50 612 LEU A O 1
ATOM 4969 N N . GLY A 1 613 ? -8.873 -18.891 8.147 1.00 94.00 613 GLY A N 1
ATOM 4970 C CA . GLY A 1 613 ? -8.038 -17.907 8.827 1.00 94.00 613 GLY A CA 1
ATOM 4971 C C . GLY A 1 613 ? -8.482 -16.479 8.520 1.00 94.00 613 GLY A C 1
ATOM 4972 O O . GLY A 1 613 ? -8.664 -15.696 9.457 1.00 94.00 613 GLY A O 1
ATOM 4973 N N . ASN A 1 614 ? -8.754 -16.172 7.246 1.00 92.62 614 ASN A N 1
ATOM 4974 C CA . ASN A 1 614 ? -9.266 -14.876 6.790 1.00 92.62 614 ASN A CA 1
ATOM 4975 C C . ASN A 1 614 ? -10.651 -14.576 7.383 1.00 92.62 614 ASN A C 1
ATOM 4977 O O . ASN A 1 614 ? -10.879 -13.478 7.887 1.00 92.62 614 ASN A O 1
ATOM 4981 N N . LEU A 1 615 ? -11.565 -15.552 7.382 1.00 94.94 615 LEU A N 1
ATOM 4982 C CA . LEU A 1 615 ? -12.887 -15.449 8.010 1.00 94.94 615 LEU A CA 1
ATOM 4983 C C . LEU A 1 615 ? -12.773 -15.141 9.509 1.00 94.94 615 LEU A C 1
ATOM 4985 O O . LEU A 1 615 ? -13.408 -14.214 10.012 1.00 94.94 615 LEU A O 1
ATOM 4989 N N . SER A 1 616 ? -11.939 -15.899 10.218 1.00 94.38 616 SER A N 1
ATOM 4990 C CA . SER A 1 616 ? -11.718 -15.718 11.656 1.00 94.38 616 SER A CA 1
ATOM 4991 C C . SER A 1 616 ? -11.106 -14.349 11.954 1.00 94.38 616 SER A C 1
ATOM 4993 O O . SER A 1 616 ? -11.520 -13.674 12.896 1.00 94.38 616 SER A O 1
ATOM 4995 N N . LEU A 1 617 ? -10.173 -13.896 11.112 1.00 92.75 617 LEU A N 1
ATOM 4996 C CA . LEU A 1 617 ? -9.553 -12.580 11.233 1.00 92.75 617 LEU A CA 1
ATOM 4997 C C . LEU A 1 617 ? -10.566 -11.453 11.011 1.00 92.75 617 LEU A C 1
ATOM 4999 O O . LEU A 1 617 ? -10.610 -10.516 11.809 1.00 92.75 617 LEU A O 1
ATOM 5003 N N . ARG A 1 618 ? -11.432 -11.573 9.993 1.00 92.62 618 ARG A N 1
ATOM 5004 C CA . ARG A 1 618 ? -12.544 -10.638 9.753 1.00 92.62 618 ARG A CA 1
ATOM 5005 C C . ARG A 1 618 ? -13.482 -10.540 10.953 1.00 92.62 618 ARG A C 1
ATOM 5007 O O . ARG A 1 618 ? -13.899 -9.442 11.298 1.00 92.62 618 ARG A O 1
ATOM 5014 N N . LEU A 1 619 ? -13.777 -11.664 11.608 1.00 94.00 619 LEU A N 1
ATOM 5015 C CA . LEU A 1 619 ? -14.600 -11.738 12.823 1.00 94.00 619 LEU A CA 1
ATOM 5016 C C . LEU A 1 619 ? -13.846 -11.351 14.112 1.00 94.00 619 LEU A C 1
ATOM 5018 O O . LEU A 1 619 ? -14.386 -11.506 15.211 1.00 94.00 619 LEU A O 1
ATOM 5022 N N . ASN A 1 620 ? -12.613 -10.846 13.998 1.00 92.31 620 ASN A N 1
ATOM 5023 C CA . ASN A 1 620 ? -11.751 -10.462 15.117 1.00 92.31 620 ASN A CA 1
ATOM 5024 C C . ASN A 1 620 ? -11.490 -11.619 16.114 1.00 92.31 620 ASN A C 1
ATOM 5026 O O . ASN A 1 620 ? -11.331 -11.413 17.318 1.00 92.31 620 ASN A O 1
ATOM 5030 N N . LYS A 1 621 ? -11.448 -12.860 15.609 1.00 93.56 621 LYS A N 1
ATOM 5031 C CA . LYS A 1 621 ? -11.136 -14.105 16.333 1.00 93.56 621 LYS A CA 1
ATOM 5032 C C . LYS A 1 621 ? -9.681 -14.496 16.082 1.00 93.56 621 LYS A C 1
ATOM 5034 O O . LYS A 1 621 ? -9.365 -15.362 15.268 1.00 93.56 621 LYS A O 1
ATOM 5039 N N . LYS A 1 622 ? -8.770 -13.759 16.727 1.00 92.50 622 LYS A N 1
ATOM 5040 C CA . LYS A 1 622 ? -7.325 -13.797 16.433 1.00 92.50 622 LYS A CA 1
ATOM 5041 C C . LYS A 1 622 ? -6.663 -15.136 16.772 1.00 92.50 622 LYS A C 1
ATOM 5043 O O . LYS A 1 622 ? -5.789 -15.569 16.029 1.00 92.50 622 LYS A O 1
ATOM 5048 N N . ALA A 1 623 ? -7.080 -15.801 17.850 1.00 91.88 623 ALA A N 1
ATOM 5049 C CA . ALA A 1 623 ? -6.501 -17.083 18.258 1.00 91.88 623 ALA A CA 1
ATOM 5050 C C . ALA A 1 623 ? -6.860 -18.204 17.270 1.00 91.88 623 ALA A C 1
ATOM 5052 O O . ALA A 1 623 ? -6.000 -18.971 16.844 1.00 91.88 623 ALA A O 1
ATOM 5053 N N . GLU A 1 624 ? -8.121 -18.248 16.852 1.00 93.44 624 GLU A N 1
ATOM 5054 C CA . GLU A 1 624 ? -8.646 -19.192 15.871 1.00 93.44 624 GLU A CA 1
ATOM 5055 C C . GLU A 1 624 ? -8.070 -18.913 14.477 1.00 93.44 624 GLU A C 1
ATOM 5057 O O . GLU A 1 624 ? -7.714 -19.840 13.753 1.00 93.44 624 GLU A O 1
ATOM 5062 N N . SER A 1 625 ? -7.900 -17.633 14.132 1.00 94.31 625 SER A N 1
ATOM 5063 C CA . SER A 1 625 ? -7.224 -17.209 12.904 1.00 94.31 625 SER A CA 1
ATOM 5064 C C . SER A 1 625 ? -5.766 -17.677 12.863 1.00 94.31 625 SER A C 1
ATOM 5066 O O . SER A 1 625 ? -5.356 -18.302 11.886 1.00 94.31 625 SER A O 1
ATOM 5068 N N . LYS A 1 626 ? -5.009 -17.467 13.952 1.00 94.56 626 LYS A N 1
ATOM 5069 C CA . LYS A 1 626 ? -3.636 -17.973 14.102 1.00 94.56 626 LYS A CA 1
ATOM 5070 C C . LYS A 1 626 ? -3.582 -19.486 13.915 1.00 94.56 626 LYS A C 1
ATOM 5072 O O . LYS A 1 626 ? -2.762 -19.964 13.139 1.00 94.56 626 LYS A O 1
ATOM 5077 N N . PHE A 1 627 ? -4.465 -20.228 14.581 1.00 93.31 627 PHE A N 1
ATOM 5078 C CA . PHE A 1 627 ? -4.526 -21.682 14.440 1.00 93.31 627 PHE A CA 1
ATOM 5079 C C . PHE A 1 627 ? -4.748 -22.102 12.980 1.00 93.31 627 PHE A C 1
ATOM 5081 O O . PHE A 1 627 ? -3.984 -22.905 12.451 1.00 93.31 627 PHE A O 1
ATOM 5088 N N . ALA A 1 628 ? -5.734 -21.515 12.296 1.00 93.75 628 ALA A N 1
ATOM 5089 C CA . ALA A 1 628 ? -6.015 -21.836 10.898 1.00 93.75 628 ALA A CA 1
ATOM 5090 C C . ALA A 1 628 ? -4.821 -21.531 9.977 1.00 93.75 628 ALA A C 1
ATOM 5092 O O . ALA A 1 628 ? -4.446 -22.370 9.162 1.00 93.75 628 ALA A O 1
ATOM 5093 N N . TYR A 1 629 ? -4.162 -20.381 10.142 1.00 94.88 629 TYR A N 1
ATOM 5094 C CA . TYR A 1 629 ? -2.972 -20.057 9.355 1.00 94.88 629 TYR A CA 1
ATOM 5095 C C . TYR A 1 629 ? -1.782 -20.975 9.661 1.00 94.88 629 TYR A C 1
ATOM 5097 O O . TYR A 1 629 ? -1.059 -21.337 8.738 1.00 94.88 629 TYR A O 1
ATOM 5105 N N . GLN A 1 630 ? -1.577 -21.392 10.916 1.00 94.12 630 GLN A N 1
ATOM 5106 C CA . GLN A 1 630 ? -0.540 -22.375 11.260 1.00 94.12 630 GLN A CA 1
ATOM 5107 C C . GLN A 1 630 ? -0.801 -23.720 10.576 1.00 94.12 630 GLN A C 1
ATOM 5109 O O . GLN A 1 630 ? 0.123 -24.306 10.014 1.00 94.12 630 GLN A O 1
ATOM 5114 N N . GLN A 1 631 ? -2.059 -24.170 10.544 1.00 91.88 631 GLN A N 1
ATOM 5115 C CA . GLN A 1 631 ? -2.438 -25.372 9.802 1.00 91.88 631 GLN A CA 1
ATOM 5116 C C . GLN A 1 631 ? -2.205 -25.205 8.294 1.00 91.88 631 GLN A C 1
ATOM 5118 O O . GLN A 1 631 ? -1.610 -26.089 7.683 1.00 91.88 631 GLN A O 1
ATOM 5123 N N . ALA A 1 632 ? -2.581 -24.065 7.704 1.00 92.06 632 ALA A N 1
ATOM 5124 C CA . ALA A 1 632 ? -2.324 -23.784 6.288 1.00 92.06 632 ALA A CA 1
ATOM 5125 C C . ALA A 1 632 ? -0.825 -23.862 5.955 1.00 92.06 632 ALA A C 1
ATOM 5127 O O . ALA A 1 632 ? -0.440 -24.555 5.013 1.00 92.06 632 ALA A O 1
ATOM 5128 N N . LEU A 1 633 ? 0.010 -23.204 6.766 1.00 91.81 633 LEU A N 1
ATOM 5129 C CA . LEU A 1 633 ? 1.461 -23.138 6.582 1.00 91.81 633 LEU A CA 1
ATOM 5130 C C . LEU A 1 633 ? 2.169 -24.468 6.864 1.00 91.81 633 LEU A C 1
ATOM 5132 O O . LEU A 1 633 ? 3.240 -24.698 6.317 1.00 91.81 633 LEU A O 1
ATOM 5136 N N . SER A 1 634 ? 1.568 -25.354 7.665 1.00 91.31 634 SER A N 1
ATOM 5137 C CA . SER A 1 634 ? 2.078 -26.718 7.866 1.00 91.31 634 SER A CA 1
ATOM 5138 C C . SER A 1 634 ? 1.896 -27.623 6.643 1.00 91.31 634 SER A C 1
ATOM 5140 O O . SER A 1 634 ? 2.618 -28.606 6.503 1.00 91.31 634 SER A O 1
ATOM 5142 N N . LEU A 1 635 ? 0.934 -27.302 5.768 1.00 89.50 635 LEU A N 1
ATOM 5143 C CA . LEU A 1 635 ? 0.681 -28.044 4.532 1.00 89.50 635 LEU A CA 1
ATOM 5144 C C . LEU A 1 635 ? 1.536 -27.512 3.383 1.00 89.50 635 LEU A C 1
ATOM 5146 O O . LEU A 1 635 ? 2.133 -28.286 2.640 1.00 89.50 635 LEU A O 1
ATOM 5150 N N . ARG A 1 636 ? 1.549 -26.187 3.217 1.00 90.19 636 ARG A N 1
ATOM 5151 C CA . ARG A 1 636 ? 2.244 -25.494 2.132 1.00 90.19 636 ARG A CA 1
ATOM 5152 C C . ARG A 1 636 ? 2.456 -24.035 2.505 1.00 90.19 636 ARG A C 1
ATOM 5154 O O . ARG A 1 636 ? 1.617 -23.429 3.173 1.00 90.19 636 ARG A O 1
ATOM 5161 N N . PHE A 1 637 ? 3.515 -23.424 1.984 1.00 90.69 637 PHE A N 1
ATOM 5162 C CA . PHE A 1 637 ? 3.657 -21.978 2.062 1.00 90.69 637 PHE A CA 1
ATOM 5163 C C . PHE A 1 637 ? 2.450 -21.250 1.435 1.00 90.69 637 PHE A C 1
ATOM 5165 O O . PHE A 1 637 ? 1.983 -21.567 0.336 1.00 90.69 637 PHE A O 1
ATOM 5172 N N . SER A 1 638 ? 1.958 -20.240 2.155 1.00 90.12 638 SER A N 1
ATOM 5173 C CA . SER A 1 638 ? 1.000 -19.248 1.673 1.00 90.12 638 SER A CA 1
ATOM 5174 C C . SER A 1 638 ? 1.481 -17.856 2.073 1.00 90.12 638 SER A C 1
ATOM 5176 O O . SER A 1 638 ? 1.719 -17.562 3.253 1.00 90.12 638 SER A O 1
ATOM 5178 N N . ASN A 1 639 ? 1.591 -16.979 1.074 1.00 88.38 639 ASN A N 1
ATOM 5179 C CA . ASN A 1 639 ? 1.936 -15.575 1.270 1.00 88.38 639 ASN A CA 1
ATOM 5180 C C . ASN A 1 639 ? 0.868 -14.839 2.099 1.00 88.38 639 ASN A C 1
ATOM 5182 O O . ASN A 1 639 ? 1.201 -14.040 2.971 1.00 88.38 639 ASN A O 1
ATOM 5186 N N . ILE A 1 640 ? -0.416 -15.135 1.866 1.00 88.81 640 ILE A N 1
ATOM 5187 C CA . ILE A 1 640 ? -1.534 -14.486 2.565 1.00 88.81 640 ILE A CA 1
ATOM 5188 C C . ILE A 1 640 ? -1.540 -14.900 4.038 1.00 88.81 640 ILE A C 1
ATOM 5190 O O . ILE A 1 640 ? -1.599 -14.033 4.913 1.00 88.81 640 ILE A O 1
ATOM 5194 N N . ALA A 1 641 ? -1.400 -16.200 4.319 1.00 91.75 641 ALA A N 1
ATOM 5195 C CA . ALA A 1 641 ? -1.337 -16.708 5.687 1.00 91.75 641 ALA A CA 1
ATOM 5196 C C . ALA A 1 641 ? -0.127 -16.139 6.449 1.00 91.75 641 ALA A C 1
ATOM 5198 O O . ALA A 1 641 ? -0.291 -15.632 7.557 1.00 91.75 641 ALA A O 1
ATOM 5199 N N . SER A 1 642 ? 1.067 -16.137 5.839 1.00 92.38 642 SER A N 1
ATOM 5200 C CA . SER A 1 642 ? 2.281 -15.576 6.461 1.00 92.38 642 SER A CA 1
ATOM 5201 C C . SER A 1 642 ? 2.139 -14.078 6.748 1.00 92.38 642 SER A C 1
ATOM 5203 O O . SER A 1 642 ? 2.467 -13.617 7.840 1.00 92.38 642 SER A O 1
ATOM 5205 N N . LYS A 1 643 ? 1.587 -13.307 5.802 1.00 90.06 643 LYS A N 1
ATOM 5206 C CA . LYS A 1 643 ? 1.394 -11.859 5.956 1.00 90.06 643 LYS A CA 1
ATOM 5207 C C . LYS A 1 643 ? 0.371 -11.521 7.039 1.00 90.06 643 LYS A C 1
ATOM 5209 O O . LYS A 1 643 ? 0.618 -10.626 7.843 1.00 90.06 643 LYS A O 1
ATOM 5214 N N . ASN A 1 644 ? -0.747 -12.244 7.097 1.00 91.25 644 ASN A N 1
ATOM 5215 C CA . ASN A 1 644 ? -1.774 -12.034 8.120 1.00 91.25 644 ASN A CA 1
ATOM 5216 C C . ASN A 1 644 ? -1.340 -12.533 9.512 1.00 91.25 644 ASN A C 1
ATOM 5218 O O . ASN A 1 644 ? -1.849 -12.035 10.516 1.00 91.25 644 ASN A O 1
ATOM 5222 N N . MET A 1 645 ? -0.382 -13.463 9.587 1.00 92.62 645 MET A N 1
ATOM 5223 C CA . MET A 1 645 ? 0.189 -13.948 10.846 1.00 92.62 645 MET A CA 1
ATOM 5224 C C . MET A 1 645 ? 1.037 -12.886 11.560 1.00 92.62 645 MET A C 1
ATOM 5226 O O . MET A 1 645 ? 0.952 -12.748 12.779 1.00 92.62 645 MET A O 1
ATOM 5230 N N . VAL A 1 646 ? 1.830 -12.108 10.816 1.00 92.94 646 VAL A N 1
ATOM 5231 C CA . VAL A 1 646 ? 2.788 -11.139 11.382 1.00 92.94 646 VAL A CA 1
ATOM 5232 C C . VAL A 1 646 ? 2.127 -10.125 12.340 1.00 92.94 646 VAL A C 1
ATOM 5234 O O . VAL A 1 646 ? 2.597 -10.012 13.474 1.00 92.94 646 VAL A O 1
ATOM 5237 N N . PRO A 1 647 ? 1.023 -9.427 11.987 1.00 91.62 647 PRO A N 1
ATOM 5238 C CA . PRO A 1 647 ? 0.344 -8.527 12.922 1.00 91.62 647 PRO A CA 1
ATOM 5239 C C . PRO A 1 647 ? -0.170 -9.229 14.185 1.00 91.62 647 PRO A C 1
ATOM 5241 O O . PRO A 1 647 ? -0.076 -8.667 15.275 1.00 91.62 647 PRO A O 1
ATOM 5244 N N . ILE A 1 648 ? -0.679 -10.461 14.058 1.00 93.19 648 ILE A N 1
ATOM 5245 C CA . ILE A 1 648 ? -1.190 -11.246 15.193 1.00 93.19 648 ILE A CA 1
ATOM 5246 C C . ILE A 1 648 ? -0.048 -11.583 16.161 1.00 93.19 648 ILE A C 1
ATOM 5248 O O . ILE A 1 648 ? -0.200 -11.424 17.373 1.00 93.19 648 ILE A O 1
ATOM 5252 N N . LEU A 1 649 ? 1.108 -11.992 15.631 1.00 93.31 649 LEU A N 1
ATOM 5253 C CA . LEU A 1 649 ? 2.301 -12.288 16.428 1.00 93.31 649 LEU A CA 1
ATOM 5254 C C . LEU A 1 649 ? 2.831 -11.046 17.150 1.00 93.31 649 LEU A C 1
ATOM 5256 O O . LEU A 1 649 ? 3.200 -11.137 18.319 1.00 93.31 649 LEU A O 1
ATOM 5260 N N . PHE A 1 650 ? 2.813 -9.876 16.506 1.00 92.06 650 PHE A N 1
ATOM 5261 C CA . PHE A 1 650 ? 3.196 -8.626 17.165 1.00 92.06 650 PHE A CA 1
ATOM 5262 C C . PHE A 1 650 ? 2.277 -8.255 18.330 1.00 92.06 650 PHE A C 1
ATOM 5264 O O . PHE A 1 650 ? 2.759 -7.821 19.373 1.00 92.06 650 PHE A O 1
ATOM 5271 N N . GLU A 1 651 ? 0.965 -8.430 18.188 1.00 89.81 651 GLU A N 1
ATOM 5272 C CA . GLU A 1 651 ? 0.043 -8.176 19.297 1.00 89.81 651 GLU A CA 1
ATOM 5273 C C . GLU A 1 651 ? 0.246 -9.157 20.459 1.00 89.81 651 GLU A C 1
ATOM 5275 O O . GLU A 1 651 ? 0.194 -8.764 21.627 1.00 89.81 651 GLU A O 1
ATOM 5280 N N . GLU A 1 652 ? 0.495 -10.434 20.159 1.00 90.31 652 GLU A N 1
ATOM 5281 C CA . GLU A 1 652 ? 0.801 -11.450 21.169 1.00 90.31 652 GLU A CA 1
ATOM 5282 C C . GLU A 1 652 ? 2.100 -11.120 21.909 1.00 90.31 652 GLU A C 1
ATOM 5284 O O . GLU A 1 652 ? 2.144 -11.165 23.143 1.00 90.31 652 GLU A O 1
ATOM 5289 N N . ARG A 1 653 ? 3.126 -10.710 21.159 1.00 89.62 653 ARG A N 1
ATOM 5290 C CA . ARG A 1 653 ? 4.396 -10.216 21.685 1.00 89.62 653 ARG A CA 1
ATOM 5291 C C . ARG A 1 653 ? 4.187 -9.039 22.636 1.00 89.62 653 ARG A C 1
ATOM 5293 O O . ARG A 1 653 ? 4.636 -9.096 23.781 1.00 89.62 653 ARG A O 1
ATOM 5300 N N . ASP A 1 654 ? 3.465 -8.004 22.206 1.00 87.69 654 ASP A N 1
ATOM 5301 C CA . ASP A 1 654 ? 3.188 -6.819 23.027 1.00 87.69 654 ASP A CA 1
ATOM 5302 C C . ASP A 1 654 ? 2.403 -7.192 24.298 1.00 87.69 654 ASP A C 1
ATOM 5304 O O . ASP A 1 654 ? 2.712 -6.718 25.395 1.00 87.69 654 ASP A O 1
ATOM 5308 N N . ALA A 1 655 ? 1.426 -8.099 24.189 1.00 86.19 655 ALA A N 1
ATOM 5309 C CA . ALA A 1 655 ? 0.651 -8.587 25.328 1.00 86.19 655 ALA A CA 1
ATOM 5310 C C . ALA A 1 655 ? 1.509 -9.380 26.332 1.00 86.19 655 ALA A C 1
ATOM 5312 O O . ALA A 1 655 ? 1.297 -9.275 27.545 1.00 86.19 655 ALA A O 1
ATOM 5313 N N . ILE A 1 656 ? 2.479 -10.171 25.863 1.00 85.56 656 ILE A N 1
ATOM 5314 C CA . ILE A 1 656 ? 3.438 -10.892 26.718 1.00 85.56 656 ILE A CA 1
ATOM 5315 C C . ILE A 1 656 ? 4.348 -9.905 27.448 1.00 85.56 656 ILE A C 1
ATOM 5317 O O . ILE A 1 656 ? 4.504 -10.002 28.669 1.00 85.56 656 ILE A O 1
ATOM 5321 N N . VAL A 1 657 ? 4.878 -8.913 26.732 1.00 84.19 657 VAL A N 1
ATOM 5322 C CA . VAL A 1 657 ? 5.714 -7.851 27.304 1.00 84.19 657 VAL A CA 1
ATOM 5323 C C . VAL A 1 657 ? 4.946 -7.088 28.393 1.00 84.19 657 VAL A C 1
ATOM 5325 O O . VAL A 1 657 ? 5.440 -6.939 29.515 1.00 84.19 657 VAL A O 1
ATOM 5328 N N . GLN A 1 658 ? 3.693 -6.700 28.135 1.00 80.31 658 GLN A N 1
ATOM 5329 C CA . GLN A 1 658 ? 2.824 -6.054 29.129 1.00 80.31 658 GLN A CA 1
ATOM 5330 C C . GLN A 1 658 ? 2.561 -6.940 30.359 1.00 80.31 658 GLN A C 1
ATOM 5332 O O . GLN A 1 658 ? 2.572 -6.452 31.494 1.00 80.31 658 GLN A O 1
ATOM 5337 N N . LYS A 1 659 ? 2.357 -8.252 30.171 1.00 79.06 659 LYS A N 1
ATOM 5338 C CA . LYS A 1 659 ? 2.210 -9.204 31.288 1.00 79.06 659 LYS A CA 1
ATOM 5339 C C . LYS A 1 659 ? 3.487 -9.299 32.123 1.00 79.06 659 LYS A C 1
ATOM 5341 O O . LYS A 1 659 ? 3.377 -9.366 33.351 1.00 79.06 659 LYS A O 1
ATOM 5346 N N . GLY A 1 660 ? 4.660 -9.240 31.491 1.00 74.00 660 GLY A N 1
ATOM 5347 C CA . GLY A 1 660 ? 5.959 -9.144 32.162 1.00 74.00 660 GLY A CA 1
ATOM 5348 C C . GLY A 1 660 ? 6.048 -7.917 33.072 1.00 74.00 660 GLY A C 1
ATOM 5349 O O . GLY A 1 660 ? 6.322 -8.058 34.262 1.00 74.00 660 GLY A O 1
ATOM 5350 N N . PHE A 1 661 ? 5.680 -6.734 32.567 1.00 70.56 661 PHE A N 1
ATOM 5351 C CA . PHE A 1 661 ? 5.621 -5.498 33.367 1.00 70.56 661 PHE A CA 1
ATOM 5352 C C . PHE A 1 661 ? 4.610 -5.551 34.525 1.00 70.56 661 PHE A C 1
ATOM 5354 O O . PHE A 1 661 ? 4.751 -4.829 35.511 1.00 70.56 661 PHE A O 1
ATOM 5361 N N . SER A 1 662 ? 3.589 -6.409 34.434 1.00 68.75 662 SER A N 1
ATOM 5362 C CA . SER A 1 662 ? 2.607 -6.618 35.506 1.00 68.75 662 SER A CA 1
ATOM 5363 C C . SER A 1 662 ? 3.063 -7.588 36.615 1.00 68.75 662 SER A C 1
ATOM 5365 O O . SER A 1 662 ? 2.249 -7.944 37.466 1.00 68.75 662 SER A O 1
ATOM 5367 N N . ASN A 1 663 ? 4.341 -8.007 36.627 1.00 65.12 663 ASN A N 1
ATOM 5368 C CA . ASN A 1 663 ? 4.959 -8.953 37.576 1.00 65.12 663 ASN A CA 1
ATOM 5369 C C . ASN A 1 663 ? 4.281 -10.339 37.652 1.00 65.12 663 ASN A C 1
ATOM 5371 O O . ASN A 1 663 ? 4.406 -11.041 38.655 1.00 65.12 663 ASN A O 1
ATOM 5375 N N . LYS A 1 664 ? 3.559 -10.760 36.604 1.00 65.75 664 LYS A N 1
ATOM 5376 C CA . LYS A 1 664 ? 2.886 -12.075 36.562 1.00 65.75 664 LYS A CA 1
ATOM 5377 C C . LYS A 1 664 ? 3.777 -13.217 36.052 1.00 65.75 664 LYS A C 1
ATOM 5379 O O . LYS A 1 664 ? 3.441 -14.375 36.270 1.00 65.75 664 LYS A O 1
ATOM 5384 N N . LEU A 1 665 ? 4.882 -12.904 35.373 1.00 73.62 665 LEU A N 1
ATOM 5385 C CA . LEU A 1 665 ? 5.821 -13.854 34.760 1.00 73.62 665 LEU A CA 1
ATOM 5386 C C . LEU A 1 665 ? 7.262 -13.471 35.130 1.00 73.62 665 LEU A C 1
ATOM 5388 O O . LEU A 1 665 ? 7.551 -12.293 35.330 1.00 73.62 665 LEU A O 1
ATOM 5392 N N . THR A 1 666 ? 8.169 -14.450 35.213 1.00 79.69 666 THR A N 1
ATOM 5393 C CA . THR A 1 666 ? 9.601 -14.184 35.438 1.00 79.69 666 THR A CA 1
ATOM 5394 C C . THR A 1 666 ? 10.252 -13.611 34.178 1.00 79.69 666 THR A C 1
ATOM 5396 O O . THR A 1 666 ? 9.935 -14.046 33.069 1.00 79.69 666 THR A O 1
ATOM 5399 N N . SER A 1 667 ? 11.195 -12.674 34.334 1.00 81.31 667 SER A N 1
ATOM 5400 C CA . SER A 1 667 ? 11.853 -11.990 33.208 1.00 81.31 667 SER A CA 1
ATOM 5401 C C . SER A 1 667 ? 12.528 -12.947 32.219 1.00 81.31 667 SER A C 1
ATOM 5403 O O . SER A 1 667 ? 12.499 -12.701 31.020 1.00 81.31 667 SER A O 1
ATOM 5405 N N . GLU A 1 668 ? 13.076 -14.068 32.699 1.00 83.75 668 GLU A N 1
ATOM 5406 C CA . GLU A 1 668 ? 13.703 -15.086 31.843 1.00 83.75 668 GLU A CA 1
ATOM 5407 C C . GLU A 1 668 ? 12.680 -15.840 30.976 1.00 83.75 668 GLU A C 1
ATOM 5409 O O . GLU A 1 668 ? 12.936 -16.116 29.806 1.00 83.75 668 GLU A O 1
ATOM 5414 N N . THR A 1 669 ? 11.498 -16.147 31.522 1.00 84.50 669 THR A N 1
ATOM 5415 C CA . THR A 1 669 ? 10.428 -16.813 30.759 1.00 84.50 669 THR A CA 1
ATOM 5416 C C . THR A 1 669 ? 9.858 -15.873 29.703 1.00 84.50 669 THR A C 1
ATOM 5418 O O . THR A 1 669 ? 9.598 -16.297 28.581 1.00 84.50 669 THR A O 1
ATOM 5421 N N . VAL A 1 670 ? 9.699 -14.591 30.051 1.00 84.56 670 VAL A N 1
ATOM 5422 C CA . VAL A 1 670 ? 9.242 -13.554 29.117 1.00 84.56 670 VAL A CA 1
ATOM 5423 C C . VAL A 1 670 ? 10.227 -13.403 27.961 1.00 84.56 670 VAL A C 1
ATOM 5425 O O . VAL A 1 670 ? 9.785 -13.424 26.820 1.00 84.56 670 VAL A O 1
ATOM 5428 N N . ALA A 1 671 ? 11.534 -13.326 28.236 1.00 85.75 671 ALA A N 1
ATOM 5429 C CA . ALA A 1 671 ? 12.558 -13.234 27.194 1.00 85.75 671 ALA A CA 1
ATOM 5430 C C . ALA A 1 671 ? 12.489 -14.423 26.223 1.00 85.75 671 ALA A C 1
ATOM 5432 O O . ALA A 1 671 ? 12.281 -14.220 25.036 1.00 85.75 671 ALA A O 1
ATOM 5433 N N . LYS A 1 672 ? 12.493 -15.664 26.734 1.00 87.88 672 LYS A N 1
ATOM 5434 C CA . LYS A 1 672 ? 12.403 -16.870 25.887 1.00 87.88 672 LYS A CA 1
ATOM 5435 C C . LYS A 1 672 ? 11.130 -16.920 25.033 1.00 87.88 672 LYS A C 1
ATOM 5437 O O . LYS A 1 672 ? 11.172 -17.370 23.892 1.00 87.88 672 LYS A O 1
ATOM 5442 N N . MET A 1 673 ? 9.989 -16.497 25.586 1.00 87.44 673 MET A N 1
ATOM 5443 C CA . MET A 1 673 ? 8.725 -16.439 24.839 1.00 87.44 673 MET A CA 1
ATOM 5444 C C . MET A 1 673 ? 8.758 -15.366 23.747 1.00 87.44 673 MET A C 1
ATOM 5446 O O . MET A 1 673 ? 8.270 -15.615 22.649 1.00 87.44 673 MET A O 1
ATOM 5450 N N . VAL A 1 674 ? 9.331 -14.197 24.040 1.00 87.81 674 VAL A N 1
ATOM 5451 C CA . VAL A 1 674 ? 9.484 -13.106 23.070 1.00 87.81 674 VAL A CA 1
ATOM 5452 C C . VAL A 1 674 ? 10.443 -13.514 21.954 1.00 87.81 674 VAL A C 1
ATOM 5454 O O . VAL A 1 674 ? 10.058 -13.405 20.796 1.00 87.81 674 VAL A O 1
ATOM 5457 N N . ASP A 1 675 ? 11.601 -14.090 22.280 1.00 87.75 675 ASP A N 1
ATOM 5458 C CA . ASP A 1 675 ? 12.584 -14.562 21.294 1.00 87.75 675 ASP A CA 1
ATOM 5459 C C . ASP A 1 675 ? 11.971 -15.619 20.355 1.00 87.75 675 ASP A C 1
ATOM 5461 O O . ASP A 1 675 ? 12.179 -15.606 19.143 1.00 87.75 675 ASP A O 1
ATOM 5465 N N . SER A 1 676 ? 11.143 -16.524 20.891 1.00 90.62 676 SER A N 1
ATOM 5466 C CA . SER A 1 676 ? 10.434 -17.524 20.083 1.00 90.62 676 SER A CA 1
ATOM 5467 C C . SER A 1 676 ? 9.426 -16.908 19.105 1.00 90.62 676 SER A C 1
ATOM 5469 O O . SER A 1 676 ? 9.250 -17.433 18.002 1.00 90.62 676 SER A O 1
ATOM 5471 N N . ILE A 1 677 ? 8.751 -15.825 19.497 1.00 91.12 677 ILE A N 1
ATOM 5472 C CA . ILE A 1 677 ? 7.812 -15.108 18.626 1.00 91.12 677 ILE A CA 1
ATOM 5473 C C . ILE A 1 677 ? 8.573 -14.277 17.597 1.00 91.12 677 ILE A C 1
ATOM 5475 O O . ILE A 1 677 ? 8.200 -14.286 16.427 1.00 91.12 677 ILE A O 1
ATOM 5479 N N . ASP A 1 678 ? 9.651 -13.613 18.003 1.00 89.75 678 ASP A N 1
ATOM 5480 C CA . ASP A 1 678 ? 10.480 -12.809 17.110 1.00 89.75 678 ASP A CA 1
ATOM 5481 C C . ASP A 1 678 ? 11.074 -13.681 15.994 1.00 89.75 678 ASP A C 1
ATOM 5483 O O . ASP A 1 678 ? 10.930 -13.342 14.821 1.00 89.75 678 ASP A O 1
ATOM 5487 N N . ASN A 1 679 ? 11.559 -14.884 16.316 1.00 89.69 679 ASN A N 1
ATOM 5488 C CA . ASN A 1 679 ? 12.005 -15.861 15.315 1.00 89.69 679 ASN A CA 1
ATOM 5489 C C . ASN A 1 679 ? 10.895 -16.289 14.337 1.00 89.69 679 ASN A C 1
ATOM 5491 O O . ASN A 1 679 ? 11.150 -16.438 13.139 1.00 89.69 679 ASN A O 1
ATOM 5495 N N . GLN A 1 680 ? 9.652 -16.457 14.808 1.00 91.94 680 GLN A N 1
ATOM 5496 C CA . GLN A 1 680 ? 8.509 -16.743 13.926 1.00 91.94 680 GLN A CA 1
ATOM 5497 C C . GLN A 1 680 ? 8.211 -15.559 13.001 1.00 91.94 680 GLN A C 1
ATOM 5499 O O . GLN A 1 680 ? 7.986 -15.753 11.807 1.00 91.94 680 GLN A O 1
ATOM 5504 N N . ILE A 1 681 ? 8.239 -14.330 13.526 1.00 92.25 681 ILE A N 1
ATOM 5505 C CA . ILE A 1 681 ? 8.026 -13.117 12.729 1.00 92.25 681 ILE A CA 1
ATOM 5506 C C . ILE A 1 681 ? 9.104 -13.004 11.646 1.00 92.25 681 ILE A C 1
ATOM 5508 O O . ILE A 1 681 ? 8.760 -12.803 10.483 1.00 92.25 681 ILE A O 1
ATOM 5512 N N . ILE A 1 682 ? 10.378 -13.190 12.002 1.00 91.00 682 ILE A N 1
ATOM 5513 C CA . ILE A 1 682 ? 11.511 -13.153 11.065 1.00 91.00 682 ILE A CA 1
ATOM 5514 C C . ILE A 1 682 ? 11.322 -14.196 9.966 1.00 91.00 682 ILE A C 1
ATOM 5516 O O . ILE A 1 682 ? 11.397 -13.858 8.789 1.00 91.00 682 ILE A O 1
ATOM 5520 N N . THR A 1 683 ? 10.981 -15.432 10.338 1.00 91.81 683 THR A N 1
ATOM 5521 C CA . THR A 1 683 ? 10.710 -16.521 9.387 1.00 91.81 683 THR A CA 1
ATOM 5522 C C . THR A 1 683 ? 9.616 -16.133 8.389 1.00 91.81 683 THR A C 1
ATOM 5524 O O . THR A 1 683 ? 9.806 -16.256 7.179 1.00 91.81 683 THR A O 1
ATOM 5527 N N . HIS A 1 684 ? 8.475 -15.619 8.866 1.00 92.62 684 HIS A N 1
ATOM 5528 C CA . HIS A 1 684 ? 7.382 -15.205 7.982 1.00 92.62 684 HIS A CA 1
ATOM 5529 C C . HIS A 1 684 ? 7.775 -14.034 7.077 1.00 92.62 684 HIS A C 1
ATOM 5531 O O . HIS A 1 684 ? 7.441 -14.059 5.894 1.00 92.62 684 HIS A O 1
ATOM 5537 N N . LEU A 1 685 ? 8.483 -13.029 7.597 1.00 91.50 685 LEU A N 1
ATOM 5538 C CA . LEU A 1 685 ? 8.926 -11.880 6.808 1.00 91.50 685 LEU A CA 1
ATOM 5539 C C . LEU A 1 685 ? 9.939 -12.288 5.729 1.00 91.50 685 LEU A C 1
ATOM 5541 O O . LEU A 1 685 ? 9.772 -11.892 4.578 1.00 91.50 685 LEU A O 1
ATOM 5545 N N . THR A 1 686 ? 10.913 -13.140 6.060 1.00 91.62 686 THR A N 1
ATOM 5546 C CA . THR A 1 686 ? 11.892 -13.678 5.100 1.00 91.62 686 THR A CA 1
ATOM 5547 C C . THR A 1 686 ? 11.210 -14.501 4.008 1.00 91.62 686 THR A C 1
ATOM 5549 O O . THR A 1 686 ? 11.475 -14.292 2.824 1.00 91.62 686 THR A O 1
ATOM 5552 N N . ASN A 1 687 ? 10.259 -15.369 4.367 1.00 91.56 687 ASN A N 1
ATOM 5553 C CA . ASN A 1 687 ? 9.507 -16.156 3.386 1.00 91.56 687 ASN A CA 1
ATOM 5554 C C . ASN A 1 687 ? 8.659 -15.279 2.453 1.00 91.56 687 ASN A C 1
ATOM 5556 O O . ASN A 1 687 ? 8.568 -15.556 1.255 1.00 91.56 687 ASN A O 1
ATOM 5560 N N . ILE A 1 688 ? 8.076 -14.193 2.974 1.00 90.44 688 ILE A N 1
ATOM 5561 C CA . ILE A 1 688 ? 7.391 -13.189 2.151 1.00 90.44 688 ILE A CA 1
ATOM 5562 C C . ILE A 1 688 ? 8.392 -12.526 1.198 1.00 90.44 688 ILE A C 1
ATOM 5564 O O . ILE A 1 688 ? 8.099 -12.441 0.009 1.00 90.44 688 ILE A O 1
ATOM 5568 N N . SER A 1 689 ? 9.573 -12.108 1.662 1.00 89.75 689 SER A N 1
ATOM 5569 C CA . SER A 1 689 ? 10.611 -11.524 0.797 1.00 89.75 689 SER A CA 1
ATOM 5570 C C . SER A 1 689 ? 11.025 -12.457 -0.342 1.00 89.75 689 SER A C 1
ATOM 5572 O O . SER A 1 689 ? 11.076 -12.016 -1.488 1.00 89.75 689 SER A O 1
ATOM 5574 N N . ILE A 1 690 ? 11.236 -13.748 -0.062 1.00 89.94 690 ILE A N 1
ATOM 5575 C CA . ILE A 1 690 ? 11.584 -14.756 -1.081 1.00 89.94 690 ILE A CA 1
ATOM 5576 C C . ILE A 1 690 ? 10.451 -14.906 -2.104 1.00 89.94 690 ILE A C 1
ATOM 5578 O O . ILE A 1 690 ? 10.683 -14.893 -3.314 1.00 89.94 690 ILE A O 1
ATOM 5582 N N . TRP A 1 691 ? 9.204 -15.010 -1.632 1.00 89.94 691 TRP A N 1
ATOM 5583 C CA . TRP A 1 691 ? 8.039 -15.096 -2.513 1.00 89.94 691 TRP A CA 1
ATOM 5584 C C . TRP A 1 691 ? 7.888 -13.856 -3.398 1.00 89.94 691 TRP A C 1
ATOM 5586 O O . TRP A 1 691 ? 7.520 -13.962 -4.566 1.00 89.94 691 TRP A O 1
ATOM 5596 N N . ARG A 1 692 ? 8.175 -12.669 -2.866 1.00 88.75 692 ARG A N 1
ATOM 5597 C CA . ARG A 1 692 ? 8.127 -11.422 -3.633 1.00 88.75 692 ARG A CA 1
ATOM 5598 C C . ARG A 1 692 ? 9.242 -11.354 -4.675 1.00 88.75 692 ARG A C 1
ATOM 5600 O O . ARG A 1 692 ? 8.950 -11.015 -5.820 1.00 88.75 692 ARG A O 1
ATOM 5607 N N . HIS A 1 693 ? 10.458 -11.769 -4.321 1.00 88.12 693 HIS A N 1
ATOM 5608 C CA . HIS A 1 693 ? 11.588 -11.860 -5.250 1.00 88.12 693 HIS A CA 1
ATOM 5609 C C . HIS A 1 693 ? 11.295 -12.797 -6.428 1.00 88.12 693 HIS A C 1
ATOM 5611 O O . HIS A 1 693 ? 11.522 -12.431 -7.579 1.00 88.12 693 HIS A O 1
ATOM 5617 N N . ARG A 1 694 ? 10.663 -13.955 -6.164 1.00 87.62 694 ARG A N 1
ATOM 5618 C CA . ARG A 1 694 ? 10.157 -14.875 -7.206 1.00 87.62 694 ARG A CA 1
ATOM 5619 C C . ARG A 1 694 ? 9.293 -14.165 -8.253 1.00 87.62 694 ARG A C 1
ATOM 5621 O O . ARG A 1 694 ? 9.364 -14.512 -9.427 1.00 87.62 694 ARG A O 1
ATOM 5628 N N . TRP A 1 695 ? 8.468 -13.216 -7.820 1.00 88.00 695 TRP A N 1
ATOM 5629 C CA . TRP A 1 695 ? 7.545 -12.453 -8.662 1.00 88.00 695 TRP A CA 1
ATOM 5630 C C . TRP A 1 695 ? 8.083 -11.059 -9.017 1.00 88.00 695 TRP A C 1
ATOM 5632 O O . TRP A 1 695 ? 7.303 -10.132 -9.221 1.00 88.00 695 TRP A O 1
ATOM 5642 N N . TYR A 1 696 ? 9.411 -10.917 -9.095 1.00 89.69 696 TYR A N 1
ATOM 5643 C CA . TYR A 1 696 ? 10.112 -9.712 -9.557 1.00 89.69 696 TYR A CA 1
ATOM 5644 C C . TYR A 1 696 ? 9.853 -8.463 -8.702 1.00 89.69 696 TYR A C 1
ATOM 5646 O O . TYR A 1 696 ? 9.953 -7.338 -9.193 1.00 89.69 696 TYR A O 1
ATOM 5654 N N . MET A 1 697 ? 9.505 -8.643 -7.425 1.00 88.75 697 MET A N 1
ATOM 5655 C CA . MET A 1 697 ? 9.263 -7.551 -6.487 1.00 88.75 697 MET A CA 1
ATOM 5656 C C . MET A 1 697 ? 10.337 -7.513 -5.402 1.00 88.75 697 MET A C 1
ATOM 5658 O O . MET A 1 697 ? 10.333 -8.320 -4.474 1.00 88.75 697 MET A O 1
ATOM 5662 N N . GLU A 1 698 ? 11.207 -6.514 -5.473 1.00 87.12 698 GLU A N 1
ATOM 5663 C CA . GLU A 1 698 ? 12.298 -6.296 -4.517 1.00 87.12 698 GLU A CA 1
ATOM 5664 C C . GLU A 1 698 ? 11.886 -5.357 -3.368 1.00 87.12 698 GLU A C 1
ATOM 5666 O O . GLU A 1 698 ? 12.580 -5.261 -2.359 1.00 87.12 698 GLU A O 1
ATOM 5671 N N . PHE A 1 699 ? 10.743 -4.673 -3.497 1.00 87.50 699 PHE A N 1
ATOM 5672 C CA . PHE A 1 699 ? 10.270 -3.673 -2.540 1.00 87.50 699 PHE A CA 1
ATOM 5673 C C . PHE A 1 699 ? 8.939 -4.050 -1.892 1.00 87.50 699 PHE A C 1
ATOM 5675 O O . PHE A 1 699 ? 8.017 -4.528 -2.560 1.00 87.50 699 PHE A O 1
ATOM 5682 N N . SER A 1 700 ? 8.818 -3.804 -0.588 1.00 88.19 700 SER A N 1
ATOM 5683 C CA . SER A 1 700 ? 7.583 -3.974 0.180 1.00 88.19 700 SER A CA 1
ATOM 5684 C C . SER A 1 700 ? 7.581 -3.060 1.392 1.00 88.19 700 SER A C 1
ATOM 5686 O O . SER A 1 700 ? 8.421 -3.182 2.283 1.00 88.19 700 SER A O 1
ATOM 5688 N N . ILE A 1 701 ? 6.578 -2.192 1.456 1.00 88.75 701 ILE A N 1
ATOM 5689 C CA . ILE A 1 701 ? 6.361 -1.306 2.596 1.00 88.75 701 ILE A CA 1
ATOM 5690 C C . ILE A 1 701 ? 6.077 -2.143 3.844 1.00 88.75 701 ILE A C 1
ATOM 5692 O O . ILE A 1 701 ? 6.602 -1.865 4.924 1.00 88.75 701 ILE A O 1
ATOM 5696 N N . PHE A 1 702 ? 5.245 -3.176 3.696 1.00 88.50 702 PHE A N 1
ATOM 5697 C CA . PHE A 1 702 ? 4.880 -4.059 4.795 1.00 88.50 702 PHE A CA 1
ATOM 5698 C C . PHE A 1 702 ? 6.108 -4.758 5.388 1.00 88.50 702 PHE A C 1
ATOM 5700 O O . PHE A 1 702 ? 6.286 -4.744 6.606 1.00 88.50 702 PHE A O 1
ATOM 5707 N N . VAL A 1 703 ? 6.955 -5.353 4.550 1.00 89.19 703 VAL A N 1
ATOM 5708 C CA . VAL A 1 703 ? 8.131 -6.105 5.006 1.00 89.19 703 VAL A CA 1
ATOM 5709 C C . VAL A 1 703 ? 9.126 -5.181 5.709 1.00 89.19 703 VAL A C 1
ATOM 5711 O O . VAL A 1 703 ? 9.512 -5.466 6.841 1.00 89.19 703 VAL A O 1
ATOM 5714 N N . ILE A 1 704 ? 9.458 -4.036 5.102 1.00 88.12 704 ILE A N 1
ATOM 5715 C CA . ILE A 1 704 ? 10.424 -3.072 5.654 1.00 88.12 704 ILE A CA 1
ATOM 5716 C C . ILE A 1 704 ? 9.968 -2.555 7.022 1.00 88.12 704 ILE A C 1
ATOM 5718 O O . ILE A 1 704 ? 10.717 -2.611 8.000 1.00 88.12 704 ILE A O 1
ATOM 5722 N N . MET A 1 705 ? 8.715 -2.097 7.125 1.00 87.44 705 MET A N 1
ATOM 5723 C CA . MET A 1 705 ? 8.181 -1.539 8.372 1.00 87.44 705 MET A CA 1
ATOM 5724 C C . MET A 1 705 ? 8.141 -2.573 9.504 1.00 87.44 705 MET A C 1
ATOM 5726 O O . MET A 1 705 ? 8.423 -2.240 10.657 1.00 87.44 705 MET A O 1
ATOM 5730 N N . ASN A 1 706 ? 7.809 -3.830 9.194 1.00 89.69 706 ASN A N 1
ATOM 5731 C CA . ASN A 1 706 ? 7.746 -4.888 10.201 1.00 89.69 706 ASN A CA 1
ATOM 5732 C C . ASN A 1 706 ? 9.138 -5.399 10.598 1.00 89.69 706 ASN A C 1
ATOM 5734 O O . ASN A 1 706 ? 9.372 -5.575 11.792 1.00 89.69 706 ASN A O 1
ATOM 5738 N N . PHE A 1 707 ? 10.083 -5.555 9.663 1.00 88.56 707 PHE A N 1
ATOM 5739 C CA . PHE A 1 707 ? 11.470 -5.894 10.008 1.00 88.56 707 PHE A CA 1
ATOM 5740 C C . PHE A 1 707 ? 12.095 -4.836 10.908 1.00 88.56 707 PHE A C 1
ATOM 5742 O O . PHE A 1 707 ? 12.680 -5.165 11.936 1.00 88.56 707 PHE A O 1
ATOM 5749 N N . LYS A 1 708 ? 11.883 -3.560 10.591 1.00 86.38 708 LYS A N 1
ATOM 5750 C CA . LYS A 1 708 ? 12.321 -2.444 11.426 1.00 86.38 708 LYS A CA 1
ATOM 5751 C C . LYS A 1 708 ? 11.728 -2.487 12.833 1.00 86.38 708 LYS A C 1
ATOM 5753 O O . LYS A 1 708 ? 12.430 -2.235 13.810 1.00 86.38 708 LYS A O 1
ATOM 5758 N N . ARG A 1 709 ? 10.447 -2.845 12.965 1.00 87.12 709 ARG A N 1
ATOM 5759 C CA . ARG A 1 709 ? 9.800 -3.021 14.274 1.00 87.12 709 ARG A CA 1
ATOM 5760 C C . ARG A 1 709 ? 10.454 -4.143 15.093 1.00 87.12 709 ARG A C 1
ATOM 5762 O O . ARG A 1 709 ? 10.666 -3.954 16.295 1.00 87.12 709 ARG A O 1
ATOM 5769 N N . VAL A 1 710 ? 10.789 -5.276 14.467 1.00 87.88 710 VAL A N 1
ATOM 5770 C CA . VAL A 1 710 ? 11.547 -6.357 15.128 1.00 87.88 710 VAL A CA 1
ATOM 5771 C C . VAL A 1 710 ? 12.932 -5.853 15.521 1.00 87.88 710 VAL A C 1
ATOM 5773 O O . VAL A 1 710 ? 13.312 -5.938 16.684 1.00 87.88 710 VAL A O 1
ATOM 5776 N N . LEU A 1 711 ? 13.655 -5.231 14.595 1.00 85.75 711 LEU A N 1
ATOM 5777 C CA . LEU A 1 711 ? 15.026 -4.788 14.807 1.00 85.75 711 LEU A CA 1
ATOM 5778 C C . LEU A 1 711 ? 15.163 -3.752 15.930 1.00 85.75 711 LEU A C 1
ATOM 5780 O O . LEU A 1 711 ? 16.043 -3.866 16.787 1.00 85.75 711 LEU A O 1
ATOM 5784 N N . ASN A 1 712 ? 14.244 -2.787 15.990 1.00 84.62 712 ASN A N 1
ATOM 5785 C CA . ASN A 1 712 ? 14.165 -1.822 17.088 1.00 84.62 712 ASN A CA 1
ATOM 5786 C C . ASN A 1 712 ? 14.006 -2.510 18.450 1.00 84.62 712 ASN A C 1
ATOM 5788 O O . ASN A 1 712 ? 14.448 -1.976 19.465 1.00 84.62 712 ASN A O 1
ATOM 5792 N N . SER A 1 713 ? 13.425 -3.711 18.478 1.00 80.19 713 SER A N 1
ATOM 5793 C CA . SER A 1 713 ? 13.319 -4.508 19.696 1.00 80.19 713 SER A CA 1
ATOM 5794 C C . SER A 1 713 ? 14.610 -5.252 20.064 1.00 80.19 713 SER A C 1
ATOM 5796 O O . SER A 1 713 ? 14.861 -5.448 21.250 1.00 80.19 713 SER A O 1
ATOM 5798 N N . TYR A 1 714 ? 15.448 -5.627 19.090 1.00 75.12 714 TYR A N 1
ATOM 5799 C CA . TYR A 1 714 ? 16.743 -6.290 19.328 1.00 75.12 714 TYR A CA 1
ATOM 5800 C C . TYR A 1 714 ? 17.828 -5.318 19.816 1.00 75.12 714 TYR A C 1
ATOM 5802 O O . TYR A 1 714 ? 18.780 -5.722 20.494 1.00 75.12 714 TYR A O 1
ATOM 5810 N N . GLY A 1 715 ? 17.672 -4.027 19.520 1.00 75.06 715 GLY A N 1
ATOM 5811 C CA . GLY A 1 715 ? 18.632 -2.971 19.851 1.00 75.06 715 GLY A CA 1
ATOM 5812 C C . GLY A 1 715 ? 18.923 -2.009 18.699 1.00 75.06 715 GLY A C 1
ATOM 5813 O O . GLY A 1 715 ? 19.878 -1.248 18.800 1.00 75.06 715 GLY A O 1
ATOM 5814 N N . GLY A 1 716 ? 18.125 -2.042 17.629 1.00 79.69 716 GLY A N 1
ATOM 5815 C CA . GLY A 1 716 ? 18.301 -1.201 16.449 1.00 79.69 716 GLY A CA 1
ATOM 5816 C C . GLY A 1 716 ? 19.359 -1.740 15.486 1.00 79.69 716 GLY A C 1
ATOM 5817 O O . GLY A 1 716 ? 19.751 -2.908 15.545 1.00 79.69 716 GLY A O 1
ATOM 5818 N N . TYR A 1 717 ? 19.815 -0.871 14.586 1.00 75.75 717 TYR A N 1
ATOM 5819 C CA . TYR A 1 717 ? 20.703 -1.236 13.479 1.00 75.75 717 TYR A CA 1
ATOM 5820 C C . TYR A 1 717 ? 22.090 -1.728 13.918 1.00 75.75 717 TYR A C 1
ATOM 5822 O O . TYR A 1 717 ? 22.698 -2.531 13.215 1.00 75.75 717 TYR A O 1
ATOM 5830 N N . ASP A 1 718 ? 22.545 -1.354 15.117 1.00 75.62 718 ASP A N 1
ATOM 5831 C CA . ASP A 1 718 ? 23.840 -1.768 15.680 1.00 75.62 718 ASP A CA 1
ATOM 5832 C C . ASP A 1 718 ? 23.973 -3.289 15.867 1.00 75.62 718 ASP A C 1
ATOM 5834 O O . ASP A 1 718 ? 25.077 -3.811 16.009 1.00 75.62 718 ASP A O 1
ATOM 5838 N N . LYS A 1 719 ? 22.852 -4.019 15.888 1.00 78.88 719 LYS A N 1
ATOM 5839 C CA . LYS A 1 719 ? 22.820 -5.481 16.039 1.00 78.88 719 LYS A CA 1
ATOM 5840 C C . LYS A 1 719 ? 22.361 -6.219 14.784 1.00 78.88 719 LYS A C 1
ATOM 5842 O O . LYS A 1 719 ? 22.011 -7.397 14.863 1.00 78.88 719 LYS A O 1
ATOM 5847 N N . MET A 1 720 ? 22.403 -5.565 13.625 1.00 79.62 720 MET A N 1
ATOM 5848 C CA . MET A 1 720 ? 22.046 -6.197 12.353 1.00 79.62 720 MET A CA 1
ATOM 5849 C C . MET A 1 720 ? 22.922 -7.396 12.002 1.00 79.62 720 MET A C 1
ATOM 5851 O O . MET A 1 720 ? 22.439 -8.314 11.355 1.00 79.62 720 MET A O 1
ATOM 5855 N N . ASP A 1 721 ? 24.165 -7.448 12.479 1.00 80.69 721 ASP A N 1
ATOM 5856 C CA . ASP A 1 721 ? 25.037 -8.604 12.252 1.00 80.69 721 ASP A CA 1
ATOM 5857 C C . ASP A 1 721 ? 24.513 -9.878 12.931 1.00 80.69 721 ASP A C 1
ATOM 5859 O O . ASP A 1 721 ? 24.647 -10.969 12.381 1.00 80.69 721 ASP A O 1
ATOM 5863 N N . ILE A 1 722 ? 23.880 -9.747 14.103 1.00 80.62 722 ILE A N 1
ATOM 5864 C CA . ILE A 1 722 ? 23.256 -10.876 14.813 1.00 80.62 722 ILE A CA 1
ATOM 5865 C C . ILE A 1 722 ? 22.031 -11.342 14.030 1.00 80.62 722 ILE A C 1
ATOM 5867 O O . ILE A 1 722 ? 21.894 -12.524 13.738 1.00 80.62 722 ILE A O 1
ATOM 5871 N N . PHE A 1 723 ? 21.191 -10.390 13.628 1.00 79.12 723 PHE A N 1
ATOM 5872 C CA . PHE A 1 723 ? 20.002 -10.643 12.821 1.00 79.12 723 PHE A CA 1
ATOM 5873 C C . PHE A 1 723 ? 20.341 -11.324 11.484 1.00 79.12 723 PHE A C 1
ATOM 5875 O O . PHE A 1 723 ? 19.703 -12.289 11.069 1.00 79.12 723 PHE A O 1
ATOM 5882 N N . TYR A 1 724 ? 21.401 -10.855 10.826 1.00 85.50 724 TYR A N 1
ATOM 5883 C CA . TYR A 1 724 ? 21.932 -11.443 9.604 1.00 85.50 724 TYR A CA 1
ATOM 5884 C C . TYR A 1 724 ? 22.459 -12.863 9.839 1.00 85.50 724 TYR A C 1
ATOM 5886 O O . TYR A 1 724 ? 22.176 -13.755 9.043 1.00 85.50 724 TYR A O 1
ATOM 5894 N N . ALA A 1 725 ? 23.193 -13.091 10.934 1.00 85.88 725 ALA A N 1
ATOM 5895 C CA . ALA A 1 725 ? 23.693 -14.416 11.287 1.00 85.88 725 ALA A CA 1
ATOM 5896 C C . ALA A 1 725 ? 22.552 -15.419 11.538 1.00 85.88 725 ALA A C 1
ATOM 5898 O O . ALA A 1 725 ? 22.645 -16.552 11.075 1.00 85.88 725 ALA A O 1
ATOM 5899 N N . GLU A 1 726 ? 21.467 -14.995 12.193 1.00 85.00 726 GLU A N 1
ATOM 5900 C CA . GLU A 1 726 ? 20.276 -15.826 12.427 1.00 85.00 726 GLU A CA 1
ATOM 5901 C C . GLU A 1 726 ? 19.595 -16.238 11.112 1.00 85.00 726 GLU A C 1
ATOM 5903 O O . GLU A 1 726 ? 19.292 -17.415 10.913 1.00 85.00 726 GLU A O 1
ATOM 5908 N N . ILE A 1 727 ? 19.401 -15.302 10.174 1.00 86.50 727 ILE A N 1
ATOM 5909 C CA . ILE A 1 727 ? 18.810 -15.615 8.859 1.00 86.50 727 ILE A CA 1
ATOM 5910 C C . ILE A 1 727 ? 19.733 -16.523 8.048 1.00 86.50 727 ILE A C 1
ATOM 5912 O O . ILE A 1 727 ? 19.272 -17.473 7.415 1.00 86.50 727 ILE A O 1
ATOM 5916 N N . LYS A 1 728 ? 21.039 -16.251 8.083 1.00 88.62 728 LYS A N 1
ATOM 5917 C CA . LYS A 1 728 ? 22.054 -17.057 7.405 1.00 88.62 728 LYS A CA 1
ATOM 5918 C C . LYS A 1 728 ? 22.084 -18.496 7.921 1.00 88.62 728 LYS A C 1
ATOM 5920 O O . LYS A 1 728 ? 22.243 -19.412 7.121 1.00 88.62 728 LYS A O 1
ATOM 5925 N N . GLU A 1 729 ? 21.923 -18.700 9.228 1.00 88.06 729 GLU A N 1
ATOM 5926 C CA . GLU A 1 729 ? 21.849 -20.036 9.832 1.00 88.06 729 GLU A CA 1
ATOM 5927 C C . GLU A 1 729 ? 20.558 -20.775 9.446 1.00 88.06 729 GLU A C 1
ATOM 5929 O O . GLU A 1 729 ? 20.593 -21.980 9.205 1.00 88.06 729 GLU A O 1
ATOM 5934 N N . GLN A 1 730 ? 19.429 -20.063 9.365 1.00 86.31 730 GLN A N 1
ATOM 5935 C CA . GLN A 1 730 ? 18.133 -20.654 9.010 1.00 86.31 730 GLN A CA 1
ATOM 5936 C C . GLN A 1 730 ? 18.002 -20.999 7.521 1.00 86.31 730 GLN A C 1
ATOM 5938 O O . GLN A 1 730 ? 17.355 -21.990 7.184 1.00 86.31 730 GLN A O 1
ATOM 5943 N N . TYR A 1 731 ? 18.581 -20.181 6.641 1.00 86.94 731 TYR A N 1
ATOM 5944 C CA . TYR A 1 731 ? 18.470 -20.322 5.190 1.00 86.94 731 TYR A CA 1
ATOM 5945 C C . TYR A 1 731 ? 19.859 -20.494 4.564 1.00 86.94 731 TYR A C 1
ATOM 5947 O O . TYR A 1 731 ? 20.462 -21.561 4.651 1.00 86.94 731 TYR A O 1
ATOM 5955 N N . ASN A 1 732 ? 20.359 -19.462 3.886 1.00 87.31 732 ASN A N 1
ATOM 5956 C CA . ASN A 1 732 ? 21.661 -19.439 3.240 1.00 87.31 732 ASN A CA 1
ATOM 5957 C C . ASN A 1 732 ? 22.147 -17.988 3.075 1.00 87.31 732 ASN A C 1
ATOM 5959 O O . ASN A 1 732 ? 21.421 -17.032 3.361 1.00 87.31 732 ASN A O 1
ATOM 5963 N N . ASP A 1 733 ? 23.374 -17.836 2.576 1.00 87.12 733 ASP A N 1
ATOM 5964 C CA . ASP A 1 733 ? 24.015 -16.533 2.371 1.00 87.12 733 ASP A CA 1
ATOM 5965 C C .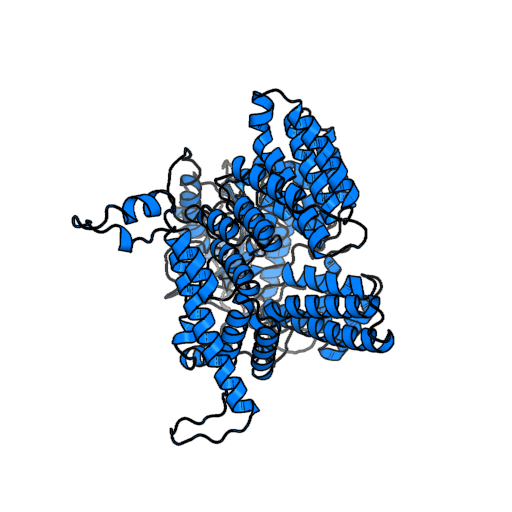 ASP A 1 733 ? 23.223 -15.642 1.402 1.00 87.12 733 ASP A C 1
ATOM 5967 O O . ASP A 1 733 ? 23.024 -14.465 1.677 1.00 87.12 733 ASP A O 1
ATOM 5971 N N . GLN A 1 734 ? 22.684 -16.210 0.319 1.00 85.88 734 GLN A N 1
ATOM 5972 C CA . GLN A 1 734 ? 21.948 -15.464 -0.711 1.00 85.88 734 GLN A CA 1
ATOM 5973 C C . GLN A 1 734 ? 20.641 -14.861 -0.176 1.00 85.88 734 GLN A C 1
ATOM 5975 O O . GLN A 1 734 ? 20.325 -13.704 -0.453 1.00 85.88 734 GLN A O 1
ATOM 5980 N N . VAL A 1 735 ? 19.885 -15.626 0.618 1.00 86.44 735 VAL A N 1
ATOM 5981 C CA . VAL A 1 735 ? 18.662 -15.156 1.285 1.00 86.44 735 VAL A CA 1
ATOM 5982 C C . VAL A 1 735 ? 19.005 -14.076 2.306 1.00 86.44 735 VAL A C 1
ATOM 5984 O O . VAL A 1 735 ? 18.331 -13.046 2.357 1.00 86.44 735 VAL A O 1
ATOM 5987 N N . ALA A 1 736 ? 20.054 -14.292 3.104 1.00 86.19 736 ALA A N 1
ATOM 5988 C CA . ALA A 1 736 ? 20.490 -13.325 4.102 1.00 86.19 736 ALA A CA 1
ATOM 5989 C C . ALA A 1 736 ? 20.934 -12.006 3.451 1.00 86.19 736 ALA A C 1
ATOM 5991 O O . ALA A 1 736 ? 20.544 -10.939 3.923 1.00 86.19 736 ALA A O 1
ATOM 5992 N N . ASP A 1 737 ? 21.676 -12.067 2.344 1.00 85.81 737 ASP A N 1
ATOM 5993 C CA . ASP A 1 737 ? 22.112 -10.896 1.578 1.00 85.81 737 ASP A CA 1
ATOM 5994 C C . ASP A 1 737 ? 20.928 -10.155 0.946 1.00 85.81 737 ASP A C 1
ATOM 5996 O O . ASP A 1 737 ? 20.842 -8.936 1.068 1.00 85.81 737 ASP A O 1
ATOM 6000 N N . MET A 1 738 ? 19.957 -10.870 0.369 1.00 85.69 738 MET A N 1
ATOM 6001 C CA . MET A 1 738 ? 18.730 -10.268 -0.170 1.00 85.69 738 MET A CA 1
ATOM 6002 C C . MET A 1 738 ? 17.945 -9.516 0.915 1.00 85.69 738 MET A C 1
ATOM 6004 O O . MET A 1 738 ? 17.563 -8.360 0.726 1.00 85.69 738 MET A O 1
ATOM 6008 N N . VAL A 1 739 ? 17.701 -10.150 2.067 1.00 84.06 739 VAL A N 1
ATOM 6009 C CA . VAL A 1 739 ? 16.984 -9.508 3.182 1.00 84.06 739 VAL A CA 1
ATOM 6010 C C . VAL A 1 739 ? 17.789 -8.328 3.726 1.00 84.06 739 VAL A C 1
ATOM 6012 O O . VAL A 1 739 ? 17.228 -7.274 4.027 1.00 84.06 739 VAL A O 1
ATOM 6015 N N . LYS A 1 740 ? 19.114 -8.467 3.807 1.00 83.00 740 LYS A N 1
ATOM 6016 C CA . LYS A 1 740 ? 20.011 -7.391 4.217 1.00 83.00 740 LYS A CA 1
ATOM 6017 C C . LYS A 1 740 ? 19.923 -6.194 3.274 1.00 83.00 740 LYS A C 1
ATOM 6019 O O . LYS A 1 740 ? 19.756 -5.087 3.771 1.00 83.00 740 LYS A O 1
ATOM 6024 N N . GLU A 1 741 ? 19.973 -6.387 1.957 1.00 78.81 741 GLU A N 1
ATOM 6025 C CA . GLU A 1 741 ? 19.795 -5.309 0.969 1.00 78.81 741 GLU A CA 1
ATOM 6026 C C . GLU A 1 741 ? 18.418 -4.638 1.106 1.00 78.81 741 GLU A C 1
ATOM 6028 O O . GLU A 1 741 ? 18.308 -3.414 1.024 1.00 78.81 741 GLU A O 1
ATOM 6033 N N . GLN A 1 742 ? 17.368 -5.420 1.377 1.00 74.50 742 GLN A N 1
ATOM 6034 C CA . GLN A 1 742 ? 16.018 -4.896 1.588 1.00 74.50 742 GLN A CA 1
ATOM 6035 C C . GLN A 1 742 ? 15.875 -4.069 2.868 1.00 74.50 742 GLN A C 1
ATOM 6037 O O . GLN A 1 742 ? 15.034 -3.183 2.884 1.00 74.50 742 GLN A O 1
ATOM 6042 N N . ILE A 1 743 ? 16.638 -4.343 3.931 1.00 71.69 743 ILE A N 1
ATOM 6043 C CA . ILE A 1 743 ? 16.510 -3.629 5.215 1.00 71.69 743 ILE A CA 1
ATOM 6044 C C . ILE A 1 743 ? 17.558 -2.514 5.355 1.00 71.69 743 ILE A C 1
ATOM 6046 O O . ILE A 1 743 ? 17.229 -1.422 5.818 1.00 71.69 743 ILE A O 1
ATOM 6050 N N . LEU A 1 744 ? 18.821 -2.780 5.000 1.00 64.38 744 LEU A N 1
ATOM 6051 C CA . LEU A 1 744 ? 19.954 -1.899 5.308 1.00 64.38 744 LEU A CA 1
ATOM 6052 C C . LEU A 1 744 ? 20.112 -0.716 4.360 1.00 64.38 744 LEU A C 1
ATOM 6054 O O . LEU A 1 744 ? 20.579 0.337 4.794 1.00 64.38 744 LEU A O 1
ATOM 6058 N N . ASN A 1 745 ? 19.698 -0.844 3.099 1.00 60.38 745 ASN A N 1
ATOM 6059 C CA . ASN A 1 745 ? 19.877 0.232 2.120 1.00 60.38 745 ASN A CA 1
ATOM 6060 C C . ASN A 1 745 ? 19.011 1.476 2.422 1.00 60.38 745 ASN A C 1
ATOM 6062 O O . ASN A 1 745 ? 19.032 2.451 1.688 1.00 60.38 745 ASN A O 1
ATOM 6066 N N . HIS A 1 746 ? 18.253 1.479 3.521 1.00 55.03 746 HIS A N 1
ATOM 6067 C CA . HIS A 1 746 ? 17.421 2.599 3.961 1.00 55.03 746 HIS A CA 1
ATOM 6068 C C . HIS A 1 746 ? 18.100 3.558 4.952 1.00 55.03 746 HIS A C 1
ATOM 6070 O O . HIS A 1 746 ? 17.508 4.594 5.248 1.00 55.03 746 HIS A O 1
ATOM 6076 N N . ILE A 1 747 ? 19.274 3.210 5.503 1.00 47.84 747 ILE A N 1
ATOM 6077 C CA . ILE A 1 747 ? 19.814 3.815 6.747 1.00 47.84 747 ILE A CA 1
ATOM 6078 C C . ILE A 1 747 ? 21.093 4.635 6.535 1.00 47.84 747 ILE A C 1
ATOM 6080 O O . ILE A 1 747 ? 21.604 5.215 7.491 1.00 47.84 747 ILE A O 1
ATOM 6084 N N . LEU A 1 748 ? 21.621 4.705 5.313 1.00 35.97 748 LEU A N 1
ATOM 6085 C CA . LEU A 1 748 ? 22.796 5.533 5.028 1.00 35.97 748 LEU A CA 1
ATOM 6086 C C . LEU A 1 748 ? 22.407 6.970 4.689 1.00 35.97 748 LEU A C 1
ATOM 6088 O O . LEU A 1 748 ? 21.523 7.146 3.811 1.00 35.97 748 LEU A O 1
#

Sequence (748 aa):
MILNQSTIPEVTDEYLSQALFERQKSLRLWSNHLQEVPVEVKSLKDGEYLGPPDLVQVYKYIQDPSDTTNESSYLPKNSPLDFLFDLKKKEQMTTHFYTIGIDNSDPNSIVSYLKQIKDAIENGNDSDLSDIKEGQLWFGSVKKFKVGWIEYVSYDPFTFVDIHVKMYFSGQVSIYYSDKHCDFVDDLKFGKFDISPNSKYHEVNESLWMNCYMGSIIRLIAHLDGNQFGTENNSIVECKIFNPLANDTINNTAEMFILNFKSVFNYGHLTGSPEDRVTATILNNHAVISFFKLVQMSDSYELAFKVIDGMILSCQKGLLKLKLNYMRIKLMYLSGKITDALTLIIDDIVKINKLTKQDREYSMDYYSELLELQIIILLELKKNAVKNFNVDLKDLINLATHFTSIQPQEIQPWILLSTVLIMDGDIEQALIALNNAPLESLKDSFVLLRTGFKAIIENQNIHLPLPTDVVVDEITGLSSEEVYGERDQVDPMLRDLPGNNLKPGYAKCYSILVEMISKITWDRLLDIRSEVFIMDEEYGPVTVSMESEKIKNKTKRICSRWLDSMFMILYKDLKYFNKWQIQLMKLTNGEELGQEHDTAIFQGTCFEYELLGNLSLRLNKKAESKFAYQQALSLRFSNIASKNMVPILFEERDAIVQKGFSNKLTSETVAKMVDSIDNQIITHLTNISIWRHRWYMEFSIFVIMNFKRVLNSYGGYDKMDIFYAEIKEQYNDQVADMVKEQILNHIL

Foldseek 3Di:
DQDALLLAWKWWDPAFLPQVLLLLVVLLVLVVVVPDDDDDDDDDAPQPLLHFAKKKKFKKFAADPPWPDDLVPDDPPDDLVVSVVVGDTPDITMIMFGEFLQQLLDLVSVVVVQVSVQCNAQQHPDDVPDDDDGGHCDPNDGGRMHTQKMKIWFAQSQVSKIWIWIDGPSGDIATWIDHSPDPCSVVSRNVPDGDDCPDPGRDDDSLSSLRRLLSRLLLLCLCFVDPDQQPVPAPRLRYFYDNNQLDPDPDGSLLSLLQCLLSCLVRQQSQPAFLQWLHRDSCGHSSNVSNLLSCLLLVPLVSNLVNLVVVLVPDPDPLVSLLSVLSVLVSCVSVVVLVVSLVSLVVSLVVLVPDDPVSVVVCLVVNLSSLLVNLVSLVVCVVVPPVPDDDDLVVSLVSLVVSCVSCLQGQSSLLSNLVSCVVVVNNLVSLVSLQSRNPSSGHARNHRDRSNNDDDPPDMDMDNRFDPLDDDCQQSVDDPVVVVVLLVVADPLLSVQPVVVQGPSLLSSLLSVLSSCVSPPPVVSVVSCVQAEDEPVNPPDDDDDCPPVVVSVVRHYHGDPSVVVSNVSVVSLVVVLVVVVVLVVCLVVVDDDDDDPDDDNPPRALVNLLSSLVSCVSSVNLVSSLVSLVSSVVRGDDLSSLLSNLVSLVVVLVVLVVCVVVVNDDPVVSVVVNVVSLLSNLVSLLSNCSNCSRSSHLDHSSSSSSVQVSQVVVPHPVCVVVVLVSVCVVGHNSSSVSVCSHHVSSHD

pLDDT: mean 80.97, std 14.83, range [28.11, 96.19]